Protein AF-A0A953FZ64-F1 (afdb_monomer)

Foldseek 3Di:
DDDDDDDDDDDPPPDPDPPDPPPPPLLQAPDDLQQQKKKKWAWLQNLAIAIDGDHQVQADPLQKHWWAWPPPLPSDQQRDWGTKIWGDDSWKIKIKTFAQADLQAAAQQCQAPLRHIHIFKMKIASDPAAPVVCLVVLNIKIADERPSDPQPDAGAIFGSFNFAWRNCSRPNPPRGFQLNNCVSSVVVVGQGTHTPADSVGPRGDGPHDRGHTNDGHGQDHKYKDDPVVCVVSVDDPVPGDHPDMIMIMDTPCSQANSNSHGVDPQQPQQELVRRRVDDWHQDPQRDTNDPNPVQPWDADPPRDTFTQANQRRTNDPLQPQQEPVRDRVDPWHQAPQRDTNDPNCPQFAKDKDFLVVLLCLLLVLLVLLLVLLLVLLVLQLVLDPDPVSVVVSVVVNVVSVVLSVLSNVLSVVDDRIFIATPDPVFKDKDFSQVSLVSSLVSLVVSLVSSVVSLVVSCVRPNDDPVSVVSNVSSVVSSVSNNVSSVPDDRIGIDGD

Radius of gyration: 32.92 Å; Cα contacts (8 Å, |Δi|>4): 953; chains: 1; bounding box: 116×54×101 Å

Secondary structure (DSSP, 8-state):
-----------------------------SS-SSTT-EEEEEBTT-S-EEEEE--GGG--TTSEEEEE--TT--S-TTS-EEEEEEEE-SSEEEEEEEESS-TTT-EE-TTSTTSEE-B--EEEE-SSS-HHHHHHTT--EEEE--TTSTT-SPSEEEEEEEEE--HHHHH-TT-SSHHHHHHHHHHTT-----BTS-TT--SS-TT----EEEEEEEEE---EEPHHHHHHTT--TTSS--SEEEEEEEEGGGTB-TTS-BT--S-TTB-TTS-BT----B-TTS-BT--S-TT--EE-SSS-EEPBPTTS-BT--S-TTB-TTS-BT----B-TTS-BT--S-TTT-EEEEE-HHHHHHHHHHHHHHHHHHHHHHHHHHHH---HHHHHHHHHHHHHHHHHHHHHHHHHHTS-SEEEEES-TTTEEEEE-HHHHHHHHHHHHHHHHHHHHHHHHHHHHH-S-HHHHHHHHHHHHHHHHHHHHHHTS-SEEEEE-

Nearest PDB structures (foldseek):
  6n63-assembly1_A-2  TM=4.943E-01  e=1.128E+00  Bacillus thermotolerans
  5fej-assembly4_D  TM=3.394E-01  e=2.788E-01  Synechocystis sp. PCC 6803
  3hiu-assembly1_B  TM=3.895E-01  e=4.286E-01  Xanthomonas campestris pv. campestris
  1t98-assembly1_A  TM=2.950E-01  e=7.338E-01  Escherichia coli
  3euh-assembly1_A  TM=2.687E-01  e=5.083E+00  Escherichia coli K-12

Solvent-accessible surface area (backbone atoms only — not comparable to full-atom values): 27069 Å² total; per-residue (Å²): 144,84,79,87,84,85,80,90,75,90,74,84,78,78,76,79,71,84,69,74,78,73,72,74,74,77,72,66,43,62,61,81,68,54,55,65,17,39,35,37,39,30,29,38,52,42,51,34,46,41,28,42,60,38,48,81,85,58,38,48,98,60,46,43,25,76,35,52,23,49,87,74,19,58,63,39,83,60,55,33,59,40,26,44,30,44,30,72,60,88,58,36,42,32,42,40,38,29,14,44,45,51,85,87,72,40,43,82,32,85,68,12,90,85,39,43,45,38,55,28,28,36,37,40,33,75,60,93,61,33,52,61,58,28,37,74,67,40,60,21,29,36,35,38,66,53,91,84,34,87,39,82,62,75,58,15,36,28,37,52,22,40,62,33,62,52,14,41,62,44,75,33,92,80,42,42,14,50,51,33,32,43,52,53,9,50,75,65,74,27,54,76,46,31,29,68,53,58,88,82,58,69,45,65,44,58,85,50,33,69,33,26,46,63,46,53,50,81,58,45,79,50,59,71,40,51,64,67,55,42,40,73,64,53,48,67,85,76,77,50,87,36,84,31,67,45,30,38,61,46,61,40,72,64,53,22,23,61,44,44,35,77,74,45,87,44,63,92,36,35,21,66,76,68,39,67,71,43,85,42,48,57,28,92,61,66,38,51,64,44,89,51,68,86,58,68,66,34,75,52,97,75,91,42,89,30,52,54,25,91,59,73,34,71,61,47,88,50,60,94,34,38,21,61,78,71,34,69,74,42,86,40,50,59,28,89,56,71,35,54,63,45,90,52,54,89,66,34,62,64,46,78,47,74,44,50,70,36,37,54,44,31,39,54,22,40,51,50,39,31,52,52,32,40,50,49,33,53,51,42,40,73,73,48,88,50,66,68,61,37,51,53,35,49,55,51,38,55,49,36,53,50,48,30,51,54,38,42,51,43,45,69,71,48,72,46,67,34,38,46,49,75,37,66,90,52,31,45,81,46,75,38,48,70,46,44,52,55,35,48,54,42,50,49,50,44,40,54,52,30,54,57,47,48,57,50,40,32,76,74,70,45,91,44,72,68,58,56,51,51,52,53,50,41,53,52,36,43,55,47,28,51,51,29,49,65,69,52,64,58,53,34,43,50,70,114

pLDDT: mean 84.59, std 15.81, range [28.67, 98.62]

Mean predicted aligned error: 18.05 Å

Sequence (496 aa):
MLTVGKKIALGLALTLASGSAIEASAQNLCGPVYDGALINISYECWNDAVALKVDSSKKDANGWQYTADLLGDNAGDEFEIHGIAAKETADQFCIGLNSSMPSDTGFVEATAPNGSVTWGDFFLNFGTKNFAAAHSAGELFGVRFDAKNDSGVPLGVYKHVVAKNVVIANLGPGSGDRQGYENHVYAKHGIPGYGDLPTNMTYYDYNIGLNEIQSGDFLGPIAVLSPADLAALGFNLNKYSGAFNIGFCMQKNLIIDECGVLGGDGSSCRDCGGVTCGQSQPDQCGVCGGDGSSCEICYGDDEGRRIVDQCGVCGGDGTSCLDCALTPFGTKVTDRCGVCGGDGKSCLECENVNISSHQFGMDGSALRQSKILNTVLRQIKRASTSTAARRRAQAQIDQSNKLYLENWHLTWTIPSVQSQCANQQFCVNVSNVSSVESYKQKADQLYSAALKNLAKLRKLRGNSAAGKKLEKLAAAEHSKALQEAGAVPSQYSSCN

Structure (mmCIF, N/CA/C/O backbone):
data_AF-A0A953FZ64-F1
#
_entry.id   AF-A0A953FZ64-F1
#
loop_
_atom_site.group_PDB
_atom_site.id
_atom_site.type_symbol
_atom_site.label_atom_id
_atom_site.label_alt_id
_atom_site.label_comp_id
_atom_site.label_asym_id
_atom_site.label_entity_id
_atom_site.label_seq_id
_atom_site.pdbx_PDB_ins_code
_atom_site.Cartn_x
_atom_site.Cartn_y
_atom_site.Cartn_z
_atom_site.occupancy
_atom_site.B_iso_or_equiv
_atom_site.auth_seq_id
_atom_site.auth_comp_id
_atom_site.auth_asym_id
_atom_site.auth_atom_id
_atom_site.pdbx_PDB_model_num
ATOM 1 N N . MET A 1 1 ? 74.232 18.848 26.028 1.00 40.56 1 MET A N 1
ATOM 2 C CA . MET A 1 1 ? 74.212 17.447 25.557 1.00 40.56 1 MET A CA 1
ATOM 3 C C . MET A 1 1 ? 73.208 16.671 26.405 1.00 40.56 1 MET A C 1
ATOM 5 O O . MET A 1 1 ? 73.553 16.121 27.437 1.00 40.56 1 MET A O 1
ATOM 9 N N . LEU A 1 2 ? 71.944 16.744 25.996 1.00 31.61 2 LEU A N 1
ATOM 10 C CA . LEU A 1 2 ? 70.764 15.988 26.445 1.00 31.61 2 LEU A CA 1
ATOM 11 C C . LEU A 1 2 ? 70.265 15.294 25.148 1.00 31.61 2 LEU A C 1
ATOM 13 O O . LEU A 1 2 ? 70.475 15.865 24.083 1.00 31.61 2 LEU A O 1
ATOM 17 N N . THR A 1 3 ? 69.638 14.123 25.055 1.00 33.16 3 THR A N 1
ATOM 18 C CA . THR A 1 3 ? 69.040 13.182 26.005 1.00 33.16 3 THR A CA 1
ATOM 19 C C . THR A 1 3 ? 68.566 11.945 25.216 1.00 33.16 3 THR A C 1
ATOM 21 O O . THR A 1 3 ? 68.221 12.073 24.048 1.00 33.16 3 THR A O 1
ATOM 24 N N . VAL A 1 4 ? 68.426 10.824 25.935 1.00 33.75 4 VAL A N 1
ATOM 25 C CA . VAL A 1 4 ? 67.286 9.873 25.921 1.00 33.75 4 VAL A CA 1
ATOM 26 C C . VAL A 1 4 ? 67.116 8.896 24.745 1.00 33.75 4 VAL A C 1
ATOM 28 O O . VAL A 1 4 ? 67.261 9.199 23.567 1.00 33.75 4 VAL A O 1
ATOM 31 N N . GLY A 1 5 ? 66.816 7.659 25.157 1.00 35.94 5 GLY A N 1
ATOM 32 C CA . GLY A 1 5 ? 66.845 6.426 24.386 1.00 35.94 5 GLY A CA 1
ATOM 33 C C . GLY A 1 5 ? 65.678 6.213 23.425 1.00 35.94 5 GLY A C 1
ATOM 34 O O . GLY A 1 5 ? 64.568 6.711 23.605 1.00 35.94 5 GLY A O 1
ATOM 35 N N . LYS A 1 6 ? 65.948 5.388 22.412 1.00 31.44 6 LYS A N 1
ATOM 36 C CA . LYS A 1 6 ? 64.981 4.923 21.418 1.00 31.44 6 LYS A CA 1
ATOM 37 C C . LYS A 1 6 ? 64.434 3.556 21.837 1.00 31.44 6 LYS A C 1
ATOM 39 O O . LYS A 1 6 ? 65.145 2.556 21.786 1.00 31.44 6 LYS A O 1
ATOM 44 N N . LYS A 1 7 ? 63.164 3.530 22.251 1.00 32.91 7 LYS A N 1
ATOM 45 C CA . LYS A 1 7 ? 62.342 2.315 22.301 1.00 32.91 7 LYS A CA 1
ATOM 46 C C . LYS A 1 7 ? 62.005 1.887 20.872 1.00 32.91 7 LYS A C 1
ATOM 48 O O . LYS A 1 7 ? 61.617 2.708 20.047 1.00 32.91 7 LYS A O 1
ATOM 53 N N . ILE A 1 8 ? 62.163 0.595 20.618 1.00 33.41 8 ILE A N 1
ATOM 54 C CA . ILE A 1 8 ? 61.777 -0.101 19.393 1.00 33.41 8 ILE A CA 1
ATOM 55 C C . ILE A 1 8 ? 60.249 -0.222 19.403 1.00 33.41 8 ILE A C 1
ATOM 57 O O . ILE A 1 8 ? 59.692 -0.897 20.266 1.00 33.41 8 ILE A O 1
ATOM 61 N N . ALA A 1 9 ? 59.581 0.460 18.473 1.00 31.97 9 ALA A N 1
ATOM 62 C CA . ALA A 1 9 ? 58.175 0.247 18.159 1.00 31.97 9 ALA A CA 1
ATOM 63 C C . ALA A 1 9 ? 58.098 -0.505 16.827 1.00 31.97 9 ALA A C 1
ATOM 65 O O . ALA A 1 9 ? 58.632 -0.059 15.812 1.00 31.97 9 ALA A O 1
ATOM 66 N N . LEU A 1 10 ? 57.469 -1.676 16.879 1.00 31.69 10 LEU A N 1
ATOM 67 C CA . LEU A 1 10 ? 57.181 -2.553 15.756 1.00 31.69 10 LEU A CA 1
ATOM 68 C C . LEU A 1 10 ? 56.096 -1.880 14.896 1.00 31.69 10 LEU A C 1
ATOM 70 O O . LEU A 1 10 ? 54.910 -1.957 15.202 1.00 31.69 10 LEU A O 1
ATOM 74 N N . GLY A 1 11 ? 56.514 -1.142 13.868 1.00 28.95 11 GLY A N 1
ATOM 75 C CA . GLY A 1 11 ? 55.617 -0.590 12.859 1.00 28.95 11 GLY A CA 1
ATOM 76 C C . GLY A 1 11 ? 55.241 -1.680 11.864 1.00 28.95 11 GLY A C 1
ATOM 77 O O . GLY A 1 11 ? 56.069 -2.083 11.049 1.00 28.95 11 GLY A O 1
ATOM 78 N N . LEU A 1 12 ? 54.001 -2.162 11.938 1.00 30.08 12 LEU A N 1
ATOM 79 C CA . LEU A 1 12 ? 53.392 -2.983 10.900 1.00 30.08 12 LEU A CA 1
ATOM 80 C C . LEU A 1 12 ? 53.139 -2.076 9.684 1.00 30.08 12 LEU A C 1
ATOM 82 O O . LEU A 1 12 ? 52.096 -1.439 9.569 1.00 30.08 12 LEU A O 1
ATOM 86 N N . ALA A 1 13 ? 54.140 -1.954 8.815 1.00 30.02 13 ALA A N 1
ATOM 87 C CA . ALA A 1 13 ? 53.989 -1.333 7.509 1.00 30.02 13 ALA A CA 1
ATOM 88 C C . ALA A 1 13 ? 53.190 -2.294 6.622 1.00 30.02 13 ALA A C 1
ATOM 90 O O . ALA A 1 13 ? 53.751 -3.204 6.014 1.00 30.02 13 ALA A O 1
ATOM 91 N N . LEU A 1 14 ? 51.867 -2.119 6.591 1.00 28.67 14 LEU A N 1
ATOM 92 C CA . LEU A 1 14 ? 51.035 -2.732 5.568 1.00 28.67 14 LEU A CA 1
ATOM 93 C C . LEU A 1 14 ? 51.295 -1.967 4.267 1.00 28.67 14 LEU A C 1
ATOM 95 O O . LEU A 1 14 ? 50.864 -0.831 4.081 1.00 28.67 14 LEU A O 1
ATOM 99 N N . THR A 1 15 ? 52.097 -2.585 3.411 1.00 28.80 15 THR A N 1
ATOM 100 C CA . THR A 1 15 ? 52.350 -2.185 2.034 1.00 28.80 15 THR A CA 1
ATOM 101 C C . THR A 1 15 ? 51.021 -1.996 1.309 1.00 28.80 15 THR A C 1
ATOM 103 O O . THR A 1 15 ? 50.287 -2.957 1.085 1.00 28.80 15 THR A O 1
ATOM 106 N N . LEU A 1 16 ? 50.722 -0.748 0.934 1.00 28.94 16 LEU A N 1
ATOM 107 C CA . LEU A 1 16 ? 49.721 -0.423 -0.075 1.00 28.94 16 LEU A CA 1
ATOM 108 C C . LEU A 1 16 ? 50.162 -1.102 -1.373 1.00 28.94 16 LEU A C 1
ATOM 110 O O . LEU A 1 16 ? 51.031 -0.606 -2.089 1.00 28.94 16 LEU A O 1
ATOM 114 N N . ALA A 1 17 ? 49.593 -2.275 -1.643 1.00 30.94 17 ALA A N 1
ATOM 115 C CA . ALA A 1 17 ? 49.539 -2.789 -2.993 1.00 30.94 17 ALA A CA 1
ATOM 116 C C . ALA A 1 17 ? 48.821 -1.718 -3.814 1.00 30.94 17 ALA A C 1
ATOM 118 O O . ALA A 1 17 ? 47.723 -1.288 -3.454 1.00 30.94 17 ALA A O 1
ATOM 119 N N . SER A 1 18 ? 49.473 -1.253 -4.876 1.00 36.75 18 SER A N 1
ATOM 120 C CA . SER A 1 18 ? 48.847 -0.485 -5.940 1.00 36.75 18 SER A CA 1
ATOM 121 C C . SER A 1 18 ? 47.733 -1.346 -6.527 1.00 36.75 18 SER A C 1
ATOM 123 O O . SER A 1 18 ? 47.955 -2.123 -7.454 1.00 36.75 18 SER A O 1
ATOM 125 N N . GLY A 1 19 ? 46.556 -1.259 -5.912 1.00 29.83 19 GLY A N 1
ATOM 126 C CA . GLY A 1 19 ? 45.315 -1.716 -6.490 1.00 29.83 19 GLY A CA 1
ATOM 127 C C . GLY A 1 19 ? 45.134 -0.920 -7.761 1.00 29.83 19 GLY A C 1
ATOM 128 O O . GLY A 1 19 ? 44.991 0.302 -7.720 1.00 29.83 19 GLY A O 1
ATOM 129 N N . SER A 1 20 ? 45.223 -1.617 -8.887 1.00 30.23 20 SER A N 1
ATOM 130 C CA . SER A 1 20 ? 44.656 -1.177 -10.146 1.00 30.23 20 SER A CA 1
ATOM 131 C C . SER A 1 20 ? 43.313 -0.534 -9.829 1.00 30.23 20 SER A C 1
ATOM 133 O O . SER A 1 20 ? 42.457 -1.177 -9.218 1.00 30.23 20 SER A O 1
ATOM 135 N N . ALA A 1 21 ? 43.171 0.745 -10.170 1.00 30.61 21 ALA A N 1
ATOM 136 C CA . ALA A 1 21 ? 41.873 1.376 -10.228 1.00 30.61 21 ALA A CA 1
ATOM 137 C C . ALA A 1 21 ? 41.047 0.527 -11.197 1.00 30.61 21 ALA A C 1
ATOM 139 O O . ALA A 1 21 ? 41.196 0.621 -12.411 1.00 30.61 21 ALA A O 1
ATOM 140 N N . ILE A 1 22 ? 40.240 -0.376 -10.647 1.00 31.05 22 ILE A N 1
ATOM 141 C CA . ILE A 1 22 ? 39.019 -0.776 -11.312 1.00 31.05 22 ILE A CA 1
ATOM 142 C C . ILE A 1 22 ? 38.224 0.516 -11.267 1.00 31.05 22 ILE A C 1
ATOM 144 O O . ILE A 1 22 ? 37.719 0.904 -10.213 1.00 31.05 22 ILE A O 1
ATOM 148 N N . GLU A 1 23 ? 38.267 1.255 -12.373 1.00 33.91 23 GLU A N 1
ATOM 149 C CA . GLU A 1 23 ? 37.292 2.289 -12.656 1.00 33.91 23 GLU A CA 1
ATOM 150 C C . GLU A 1 23 ? 35.934 1.638 -12.406 1.00 33.91 23 GLU A C 1
ATOM 152 O O . GLU A 1 23 ? 35.492 0.770 -13.158 1.00 33.91 23 GLU A O 1
ATOM 157 N N . ALA A 1 24 ? 35.315 1.981 -11.277 1.00 33.34 24 ALA A N 1
ATOM 158 C CA . ALA A 1 24 ? 33.890 1.809 -11.126 1.00 33.34 24 ALA A CA 1
ATOM 159 C C . ALA A 1 24 ? 33.308 2.631 -12.270 1.00 33.34 24 ALA A C 1
ATOM 161 O O . ALA A 1 24 ? 33.364 3.861 -12.236 1.00 33.34 24 ALA A O 1
ATOM 162 N N . SER A 1 25 ? 32.885 1.955 -13.340 1.00 37.91 25 SER A N 1
ATOM 163 C CA . SER A 1 25 ? 32.175 2.602 -14.427 1.00 37.91 25 SER A CA 1
ATOM 164 C C . SER A 1 25 ? 30.973 3.266 -13.777 1.00 37.91 25 SER A C 1
ATOM 166 O O . SER A 1 25 ? 30.059 2.574 -13.328 1.00 37.91 25 SER A O 1
ATOM 168 N N . ALA A 1 26 ? 31.026 4.588 -13.644 1.00 43.53 26 ALA A N 1
ATOM 169 C CA . ALA A 1 26 ? 29.900 5.385 -13.214 1.00 43.53 26 ALA A CA 1
ATOM 170 C C . ALA A 1 26 ? 28.772 5.078 -14.199 1.00 43.53 26 ALA A C 1
ATOM 172 O O . ALA A 1 26 ? 28.804 5.529 -15.346 1.00 43.53 26 ALA A O 1
ATOM 173 N N . GLN A 1 27 ? 27.825 4.234 -13.791 1.00 50.78 27 GLN A N 1
ATOM 174 C CA . GLN A 1 27 ? 26.584 4.063 -14.523 1.00 50.78 27 GLN A CA 1
ATOM 175 C C . GLN A 1 27 ? 25.825 5.369 -14.327 1.00 50.78 27 GLN A C 1
ATOM 177 O O . GLN A 1 27 ? 25.096 5.556 -13.357 1.00 50.78 27 GLN A O 1
ATOM 182 N N . ASN A 1 28 ? 26.100 6.330 -15.207 1.00 52.59 28 ASN A N 1
ATOM 183 C CA . ASN A 1 28 ? 25.374 7.582 -15.250 1.00 52.59 28 ASN A CA 1
ATOM 184 C C . ASN A 1 28 ? 23.926 7.240 -15.588 1.00 52.59 28 ASN A C 1
ATOM 186 O O . ASN A 1 28 ? 23.602 6.965 -16.740 1.00 52.59 28 ASN A O 1
ATOM 190 N N . LEU A 1 29 ? 23.079 7.248 -14.562 1.00 61.53 29 LEU A N 1
ATOM 191 C CA . LEU A 1 29 ? 21.632 7.238 -14.707 1.00 61.53 29 LEU A CA 1
ATOM 192 C C . LEU A 1 29 ? 21.230 8.294 -15.740 1.00 61.53 29 LEU A C 1
ATOM 194 O O . LEU A 1 29 ? 21.701 9.436 -15.694 1.00 61.53 29 LEU A O 1
ATOM 198 N N . CYS A 1 30 ? 20.354 7.916 -16.662 1.00 62.53 30 CYS A N 1
ATOM 199 C CA . CYS A 1 30 ? 19.782 8.819 -17.651 1.00 62.53 30 CYS A CA 1
ATOM 200 C C . CYS A 1 30 ? 18.855 9.866 -16.966 1.00 62.53 30 CYS A C 1
ATOM 202 O O . CYS A 1 30 ? 17.636 9.736 -16.978 1.00 62.53 30 CYS A O 1
ATOM 204 N N . GLY A 1 31 ? 19.430 10.925 -16.375 1.00 54.28 31 GLY A N 1
ATOM 205 C CA . GLY A 1 31 ? 18.728 12.106 -15.830 1.00 54.28 31 GLY A CA 1
ATOM 206 C C . GLY A 1 31 ? 18.417 12.076 -14.318 1.00 54.28 31 GLY A C 1
ATOM 207 O O . GLY A 1 31 ? 18.638 11.059 -13.663 1.00 54.28 31 GLY A O 1
ATOM 208 N N . PRO A 1 32 ? 17.949 13.195 -13.717 1.00 54.47 32 PRO A N 1
ATOM 209 C CA . PRO A 1 32 ? 17.500 13.219 -12.325 1.00 54.47 32 PRO A CA 1
ATOM 210 C C . PRO A 1 32 ? 16.126 12.547 -12.220 1.00 54.47 32 PRO A C 1
ATOM 212 O O . PRO A 1 32 ? 15.130 13.046 -12.735 1.00 54.47 32 PRO A O 1
ATOM 215 N N . VAL A 1 33 ? 16.083 11.391 -11.564 1.00 66.38 33 VAL A N 1
ATOM 216 C CA . VAL A 1 33 ? 14.913 10.491 -11.567 1.00 66.38 33 VAL A CA 1
ATOM 217 C C . VAL A 1 33 ? 13.989 10.749 -10.379 1.00 66.38 33 VAL A C 1
ATOM 219 O O . VAL A 1 33 ? 12.820 10.377 -10.382 1.00 66.38 33 VAL A O 1
ATOM 222 N N . TYR A 1 34 ? 14.506 11.437 -9.363 1.00 83.62 34 TYR A N 1
ATOM 223 C CA . TYR A 1 34 ? 13.731 11.828 -8.194 1.00 83.62 34 TYR A CA 1
ATOM 224 C C . TYR A 1 34 ? 13.212 13.257 -8.274 1.00 83.62 34 TYR A C 1
ATOM 226 O O . TYR A 1 34 ? 12.483 13.666 -7.382 1.00 83.62 34 TYR A O 1
ATOM 234 N N . ASP A 1 35 ? 13.519 14.001 -9.337 1.00 87.50 35 ASP A N 1
ATOM 235 C CA . ASP A 1 35 ? 12.955 15.333 -9.543 1.00 87.50 35 ASP A CA 1
ATOM 236 C C . ASP A 1 35 ? 11.424 15.261 -9.635 1.00 87.50 35 ASP A C 1
ATOM 238 O O . ASP A 1 35 ? 10.853 14.458 -10.372 1.00 87.50 35 ASP A O 1
ATOM 242 N N . GLY A 1 36 ? 10.740 16.076 -8.840 1.00 88.25 36 GLY A N 1
ATOM 243 C CA . GLY A 1 36 ? 9.289 16.056 -8.705 1.00 88.25 36 GLY A CA 1
ATOM 244 C C . GLY A 1 36 ? 8.735 14.999 -7.749 1.00 88.25 36 GLY A C 1
ATOM 245 O O . GLY A 1 36 ? 7.554 15.107 -7.407 1.00 88.25 36 GLY A O 1
ATOM 246 N N . ALA A 1 37 ? 9.551 14.049 -7.274 1.00 91.50 37 ALA A N 1
ATOM 247 C CA . ALA A 1 37 ? 9.141 13.083 -6.263 1.00 91.50 37 ALA A CA 1
ATOM 248 C C . ALA A 1 37 ? 8.747 13.802 -4.975 1.00 91.50 37 ALA A C 1
ATOM 250 O O . ALA A 1 37 ? 9.416 14.739 -4.529 1.00 91.50 37 ALA A O 1
ATOM 251 N N . LEU A 1 38 ? 7.669 13.341 -4.358 1.00 94.94 38 LEU A N 1
ATOM 252 C CA . LEU A 1 38 ? 7.272 13.805 -3.046 1.00 94.94 38 LEU A CA 1
ATOM 253 C C . LEU A 1 38 ? 7.739 12.789 -2.012 1.00 94.94 38 LEU A C 1
ATOM 255 O O . LEU A 1 38 ? 7.337 11.625 -2.037 1.00 94.94 38 LEU A O 1
ATOM 259 N N . ILE A 1 39 ? 8.601 13.247 -1.116 1.00 95.81 39 ILE A N 1
ATOM 260 C CA . ILE A 1 39 ? 9.088 12.460 0.007 1.00 95.81 39 ILE A CA 1
ATOM 261 C C . ILE A 1 39 ? 8.498 12.998 1.295 1.00 95.81 39 ILE A C 1
ATOM 263 O O . ILE A 1 39 ? 8.320 14.209 1.440 1.00 95.81 39 ILE A O 1
ATOM 267 N N . ASN A 1 40 ? 8.176 12.111 2.224 1.00 95.31 40 ASN A N 1
ATOM 268 C CA . ASN A 1 40 ? 7.502 12.527 3.436 1.00 95.31 40 ASN A CA 1
ATOM 269 C C . ASN A 1 40 ? 7.709 11.567 4.602 1.00 95.31 40 ASN A C 1
ATOM 271 O O . ASN A 1 40 ? 8.016 10.387 4.433 1.00 95.31 40 ASN A O 1
ATOM 275 N N . ILE A 1 41 ? 7.513 12.106 5.799 1.00 94.12 41 ILE A N 1
ATOM 276 C CA . ILE A 1 41 ? 7.592 11.370 7.054 1.00 94.12 41 ILE A CA 1
ATOM 277 C C . ILE A 1 41 ? 6.688 12.026 8.091 1.00 94.12 41 ILE A C 1
ATOM 279 O O . ILE A 1 41 ? 6.443 13.229 8.045 1.00 94.12 41 ILE A O 1
ATOM 283 N N . SER A 1 42 ? 6.205 11.226 9.029 1.00 91.50 42 SER A N 1
ATOM 284 C CA . SER A 1 42 ? 5.537 11.683 10.244 1.00 91.50 42 SER A CA 1
ATOM 285 C C . SER A 1 42 ? 6.029 10.861 11.430 1.00 91.50 42 SER A C 1
ATOM 287 O O . SER A 1 42 ? 6.690 9.836 11.255 1.00 91.50 42 SER A O 1
ATOM 289 N N . TYR A 1 43 ? 5.667 11.255 12.645 1.00 89.69 43 TYR A N 1
ATOM 290 C CA . TYR A 1 43 ? 5.815 10.373 13.806 1.00 89.69 43 TYR A CA 1
ATOM 291 C C . TYR A 1 43 ? 4.763 9.253 13.825 1.00 89.69 43 TYR A C 1
ATOM 293 O O . TYR A 1 43 ? 3.739 9.321 13.132 1.00 89.69 43 TYR A O 1
ATOM 301 N N . GLU A 1 44 ? 4.978 8.236 14.664 1.00 88.38 44 GLU A N 1
ATOM 302 C CA . GLU A 1 44 ? 3.998 7.168 14.923 1.00 88.38 44 GLU A CA 1
ATOM 303 C C . GLU A 1 44 ? 2.670 7.711 15.468 1.00 88.38 44 GLU A C 1
ATOM 305 O O . GLU A 1 44 ? 1.598 7.175 15.192 1.00 88.38 44 GLU A O 1
ATOM 310 N N . CYS A 1 45 ? 2.740 8.807 16.223 1.00 82.12 45 CYS A N 1
ATOM 311 C CA . CYS A 1 45 ? 1.589 9.506 16.778 1.00 82.12 45 CYS A CA 1
ATOM 312 C C . CYS A 1 45 ? 0.903 10.470 15.804 1.00 82.12 45 CYS A C 1
ATOM 314 O O . CYS A 1 45 ? -0.116 11.048 16.169 1.00 82.12 45 CYS A O 1
ATOM 316 N N . TRP A 1 46 ? 1.470 10.695 14.613 1.00 82.75 46 TRP A N 1
ATOM 317 C CA . TRP A 1 46 ? 1.027 11.743 13.683 1.00 82.75 46 TRP A CA 1
ATOM 318 C C . TRP A 1 46 ? 0.934 13.141 14.304 1.00 82.75 46 TRP A C 1
ATOM 320 O O . TRP A 1 46 ? 0.181 13.982 13.827 1.00 82.75 46 TRP A O 1
ATOM 330 N N . ASN A 1 47 ? 1.670 13.401 15.385 1.00 80.12 47 ASN A N 1
ATOM 331 C CA . ASN A 1 47 ? 1.648 14.719 16.010 1.00 80.12 47 ASN A CA 1
ATOM 332 C C . ASN A 1 47 ? 2.316 15.780 15.134 1.00 80.12 47 ASN A C 1
ATOM 334 O O . ASN A 1 47 ? 2.044 16.955 15.319 1.00 80.12 47 ASN A O 1
ATOM 338 N N . ASP A 1 48 ? 3.182 15.356 14.218 1.00 84.88 48 ASP A N 1
ATOM 339 C CA . ASP A 1 48 ? 3.846 16.232 13.269 1.00 84.88 48 ASP A CA 1
ATOM 340 C C . ASP A 1 48 ? 4.277 15.443 12.024 1.00 84.88 48 ASP A C 1
ATOM 342 O O . ASP A 1 48 ? 4.454 14.212 12.082 1.00 84.88 48 ASP A O 1
ATOM 346 N N . ALA A 1 49 ? 4.388 16.135 10.892 1.00 88.81 49 ALA A N 1
ATOM 347 C CA . ALA A 1 49 ? 4.703 15.551 9.600 1.00 88.81 49 ALA A CA 1
ATOM 348 C C . ALA A 1 49 ? 5.292 16.579 8.632 1.00 88.81 49 ALA A C 1
ATOM 350 O O . ALA A 1 49 ? 4.668 17.586 8.325 1.00 88.81 49 ALA A O 1
ATOM 351 N N . VAL A 1 50 ? 6.402 16.219 7.988 1.00 92.25 50 VAL A N 1
ATOM 352 C CA . VAL A 1 50 ? 7.047 17.066 6.983 1.00 92.25 50 VAL A CA 1
ATOM 353 C C . VAL A 1 50 ? 7.108 16.357 5.634 1.00 92.25 50 VAL A C 1
ATOM 355 O O . VAL A 1 50 ? 7.341 15.146 5.543 1.00 92.25 50 VAL A O 1
ATOM 358 N N . ALA A 1 51 ? 6.939 17.125 4.561 1.00 94.81 51 ALA A N 1
ATOM 359 C CA . ALA A 1 51 ? 7.142 16.654 3.202 1.00 94.81 51 ALA A CA 1
ATOM 360 C C . ALA A 1 51 ? 8.037 17.612 2.411 1.00 94.81 51 ALA A C 1
ATOM 362 O O . ALA A 1 51 ? 7.978 18.832 2.565 1.00 94.81 51 ALA A O 1
ATOM 363 N N . LEU A 1 52 ? 8.855 17.046 1.530 1.00 95.94 52 LEU A N 1
ATOM 364 C CA . LEU A 1 52 ? 9.716 17.778 0.608 1.00 95.94 52 LEU A CA 1
ATOM 365 C C . LEU A 1 52 ? 9.406 17.316 -0.807 1.00 95.94 52 LEU A C 1
ATOM 367 O O . LEU A 1 52 ? 9.358 16.115 -1.086 1.00 95.94 52 LEU A O 1
ATOM 371 N N . LYS A 1 53 ? 9.206 18.275 -1.712 1.00 94.81 53 LYS A N 1
ATOM 372 C CA . LYS A 1 53 ? 9.111 17.978 -3.137 1.00 94.81 53 LYS A CA 1
ATOM 373 C C . LYS A 1 53 ? 10.499 18.123 -3.729 1.00 94.81 53 LYS A C 1
ATOM 375 O O . LYS A 1 53 ? 11.027 19.232 -3.807 1.00 94.81 53 LYS A O 1
ATOM 380 N N . VAL A 1 54 ? 11.089 17.005 -4.125 1.00 93.75 54 VAL A N 1
ATOM 381 C CA . VAL A 1 54 ? 12.453 16.969 -4.642 1.00 93.75 54 VAL A CA 1
ATOM 382 C C . VAL A 1 54 ? 12.522 17.831 -5.900 1.00 93.75 54 VAL A C 1
ATOM 384 O O . VAL A 1 54 ? 11.711 17.696 -6.813 1.00 93.75 54 VAL A O 1
ATOM 387 N N . ASP A 1 55 ? 13.459 18.766 -5.900 1.00 92.25 55 ASP A N 1
ATOM 388 C CA . ASP A 1 55 ? 13.692 19.743 -6.950 1.00 92.25 55 ASP A CA 1
ATOM 389 C C . ASP A 1 55 ? 15.195 19.997 -7.020 1.00 92.25 55 ASP A C 1
ATOM 391 O O . ASP A 1 55 ? 15.810 20.666 -6.181 1.00 92.25 55 ASP A O 1
ATOM 395 N N . SER A 1 56 ? 15.802 19.429 -8.048 1.00 87.06 56 SER A N 1
ATOM 396 C CA . SER A 1 56 ? 17.236 19.424 -8.244 1.00 87.06 56 SER A CA 1
ATOM 397 C C . SER A 1 56 ? 17.831 20.820 -8.439 1.00 87.06 56 SER A C 1
ATOM 399 O O . SER A 1 56 ? 19.033 20.997 -8.222 1.00 87.06 56 SER A O 1
ATOM 401 N N . SER A 1 57 ? 17.000 21.815 -8.766 1.00 89.81 57 SER A N 1
ATOM 402 C CA . SER A 1 57 ? 17.397 23.219 -8.875 1.00 89.81 57 SER A CA 1
ATOM 403 C C . SER A 1 57 ? 17.496 23.939 -7.522 1.00 89.81 57 SER A C 1
ATOM 405 O O . SER A 1 57 ? 18.116 24.999 -7.440 1.00 89.81 57 SER A O 1
ATOM 407 N N . LYS A 1 58 ? 16.941 23.367 -6.443 1.00 92.94 58 LYS A N 1
ATOM 408 C CA . LYS A 1 58 ? 16.895 23.965 -5.093 1.00 92.94 58 LYS A CA 1
ATOM 409 C C . LYS A 1 58 ? 17.999 23.474 -4.151 1.00 92.94 58 LYS A C 1
ATOM 411 O O . LYS A 1 58 ? 17.878 23.593 -2.930 1.00 92.94 58 LYS A O 1
ATOM 416 N N . LYS A 1 59 ? 19.074 22.909 -4.701 1.00 93.94 59 LYS A N 1
ATOM 417 C CA . LYS A 1 59 ? 20.215 22.405 -3.929 1.00 93.94 59 LYS A CA 1
ATOM 418 C C . LYS A 1 59 ? 21.147 23.543 -3.507 1.00 93.94 59 LYS A C 1
ATOM 420 O O . LYS A 1 59 ? 21.362 24.500 -4.248 1.00 93.94 59 LYS A O 1
ATOM 425 N N . ASP A 1 60 ? 21.736 23.418 -2.324 1.00 94.69 60 ASP A N 1
ATOM 426 C CA . ASP A 1 60 ? 22.831 24.272 -1.875 1.00 94.69 60 ASP A CA 1
ATOM 427 C C . ASP A 1 60 ? 24.166 23.907 -2.558 1.00 94.69 60 ASP A C 1
ATOM 429 O O . ASP A 1 60 ? 24.251 22.992 -3.380 1.00 94.69 60 ASP A O 1
ATOM 433 N N . ALA A 1 61 ? 25.243 24.610 -2.194 1.00 94.62 61 ALA A N 1
ATOM 434 C CA . ALA A 1 61 ? 26.585 24.355 -2.729 1.00 94.62 61 ALA A CA 1
ATOM 435 C C . ALA A 1 61 ? 27.124 22.945 -2.410 1.00 94.62 61 ALA A C 1
ATOM 437 O O . ALA A 1 61 ? 28.024 22.462 -3.094 1.00 94.62 61 ALA A O 1
ATOM 438 N N . ASN A 1 62 ? 26.569 22.284 -1.393 1.00 94.75 62 ASN A N 1
ATOM 439 C CA . ASN A 1 62 ? 26.903 20.919 -1.017 1.00 94.75 62 ASN A CA 1
ATOM 440 C C . ASN A 1 62 ? 25.938 19.899 -1.642 1.00 94.75 62 ASN A C 1
ATOM 442 O O . ASN A 1 62 ? 26.067 18.710 -1.361 1.00 94.75 62 ASN A O 1
ATOM 446 N N . GLY A 1 63 ? 24.991 20.307 -2.491 1.00 93.88 63 GLY A N 1
ATOM 447 C CA . GLY A 1 63 ? 24.049 19.413 -3.166 1.00 93.88 63 GLY A CA 1
ATOM 448 C C . GLY A 1 63 ? 22.824 19.011 -2.334 1.00 93.88 63 GLY A C 1
ATOM 449 O O . GLY A 1 63 ? 22.129 18.076 -2.730 1.00 93.88 63 GLY A O 1
ATOM 450 N N . TRP A 1 64 ? 22.561 19.674 -1.205 1.00 96.69 64 TRP A N 1
ATOM 451 C CA . TRP A 1 64 ? 21.404 19.416 -0.343 1.00 96.69 64 TRP A CA 1
ATOM 452 C C . TRP A 1 64 ? 20.261 20.390 -0.633 1.00 96.69 64 TRP A C 1
ATOM 454 O O . TRP A 1 64 ? 20.454 21.604 -0.610 1.00 96.69 64 TRP A O 1
ATOM 464 N N . GLN A 1 65 ? 19.058 19.870 -0.852 1.00 97.00 65 GLN A N 1
ATOM 465 C CA . GLN A 1 65 ? 17.820 20.648 -0.819 1.00 97.00 65 GLN A CA 1
ATOM 466 C C . GLN A 1 65 ? 17.235 20.584 0.589 1.00 97.00 65 GLN A C 1
ATOM 468 O O . GLN A 1 65 ? 17.142 19.496 1.146 1.00 97.00 65 GLN A O 1
ATOM 473 N N . TYR A 1 66 ? 16.808 21.722 1.132 1.00 95.94 66 TYR A N 1
ATOM 474 C CA . TYR A 1 66 ? 16.243 21.835 2.476 1.00 95.94 66 TYR A CA 1
ATOM 475 C C . TYR A 1 66 ? 14.823 22.386 2.428 1.00 95.94 66 TYR A C 1
ATOM 477 O O . TYR A 1 66 ? 14.576 23.380 1.743 1.00 95.94 66 TYR A O 1
ATOM 485 N N . THR A 1 67 ? 13.954 21.814 3.251 1.00 94.62 67 THR A N 1
ATOM 486 C CA . THR A 1 67 ? 12.606 22.306 3.532 1.00 94.62 67 THR A CA 1
ATOM 487 C C . THR A 1 67 ? 12.429 22.343 5.040 1.00 94.62 67 THR A C 1
ATOM 489 O O . THR A 1 67 ? 12.714 21.366 5.734 1.00 94.62 67 THR A O 1
ATOM 492 N N . ALA A 1 68 ? 12.070 23.507 5.572 1.00 89.44 68 ALA A N 1
ATOM 493 C CA . ALA A 1 68 ? 11.695 23.619 6.976 1.00 89.44 68 ALA A CA 1
ATOM 494 C C . ALA A 1 68 ? 10.272 23.099 7.132 1.00 89.44 68 ALA A C 1
ATOM 496 O O . ALA A 1 68 ? 9.456 23.330 6.237 1.00 89.44 68 ALA A O 1
ATOM 497 N N . ASP A 1 69 ? 9.974 22.468 8.261 1.00 80.88 69 ASP A N 1
ATOM 498 C CA . ASP A 1 69 ? 8.583 22.473 8.687 1.00 80.88 69 ASP A CA 1
ATOM 499 C C . ASP A 1 69 ? 8.193 23.899 9.092 1.00 80.88 69 ASP A C 1
ATOM 501 O O . ASP A 1 69 ? 9.067 24.739 9.350 1.00 80.88 69 ASP A O 1
ATOM 505 N N . LEU A 1 70 ? 6.905 24.234 9.067 1.00 75.06 70 LEU A N 1
ATOM 506 C CA . LEU A 1 70 ? 6.473 25.584 9.432 1.00 75.06 70 LEU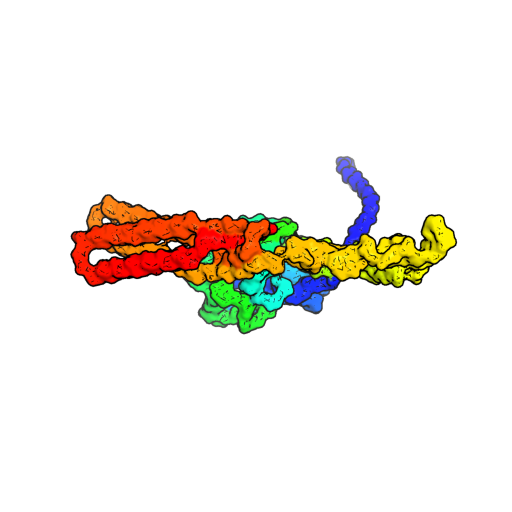 A CA 1
ATOM 507 C C . LEU A 1 70 ? 6.816 25.845 10.905 1.00 75.06 7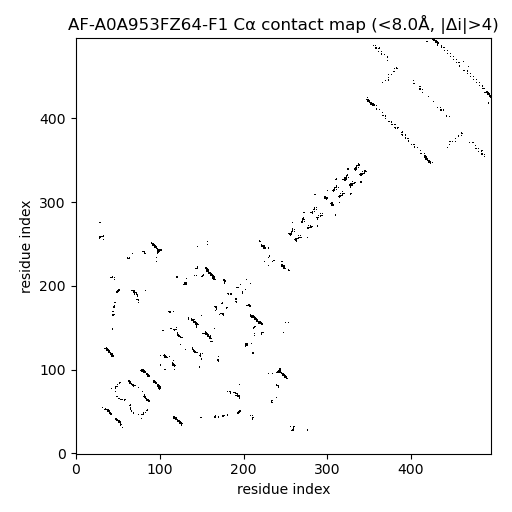0 LEU A C 1
ATOM 509 O O . LEU A 1 70 ? 6.084 25.446 11.800 1.00 75.06 70 LEU A O 1
ATOM 513 N N . LEU A 1 71 ? 7.927 26.557 11.135 1.00 57.12 71 LEU A N 1
ATOM 514 C CA . LEU A 1 71 ? 8.423 26.904 12.468 1.00 57.12 71 LEU A CA 1
ATOM 515 C C . LEU A 1 71 ? 7.297 27.490 13.335 1.00 57.12 71 LEU A C 1
ATOM 517 O O . LEU A 1 71 ? 6.827 28.602 13.070 1.00 57.12 71 LEU A O 1
ATOM 521 N N . GLY A 1 72 ? 6.927 26.780 14.404 1.00 56.44 72 GLY A N 1
ATOM 522 C CA . GLY A 1 72 ? 5.977 27.270 15.404 1.00 56.44 72 GLY A CA 1
ATOM 523 C C . GLY A 1 72 ? 4.506 27.010 15.077 1.00 56.44 72 GLY A C 1
ATOM 524 O O . GLY A 1 72 ? 3.648 27.828 15.424 1.00 56.44 72 GLY A O 1
ATOM 525 N N . ASP A 1 73 ? 4.193 25.874 14.455 1.00 61.66 73 ASP A N 1
ATOM 526 C CA . ASP A 1 73 ? 2.818 25.371 14.356 1.00 61.66 73 ASP A CA 1
ATOM 527 C C . ASP A 1 73 ? 2.214 24.995 15.736 1.00 61.66 73 ASP A C 1
ATOM 529 O O . ASP A 1 73 ? 1.013 24.773 15.860 1.00 61.66 73 ASP A O 1
ATOM 533 N N . ASN A 1 74 ? 3.021 25.007 16.804 1.00 65.12 74 ASN A N 1
ATOM 534 C CA . ASN A 1 74 ? 2.657 24.642 18.174 1.00 65.12 74 ASN A CA 1
ATOM 535 C C . ASN A 1 74 ? 2.210 23.172 18.331 1.00 65.12 74 ASN A C 1
ATOM 537 O O . ASN A 1 74 ? 1.500 22.854 19.298 1.00 65.12 74 ASN A O 1
ATOM 541 N N . ALA A 1 75 ? 2.645 22.266 17.449 1.00 60.75 75 ALA A N 1
ATOM 542 C CA . ALA A 1 75 ? 2.402 20.825 17.542 1.00 60.75 75 ALA A CA 1
ATOM 543 C C . ALA A 1 75 ? 2.889 20.232 18.875 1.00 60.75 75 ALA A C 1
ATOM 545 O O . ALA A 1 75 ? 2.237 19.359 19.451 1.00 60.75 75 ALA A O 1
ATOM 546 N N . GLY A 1 76 ? 3.955 20.791 19.451 1.00 65.06 76 GLY A N 1
ATOM 547 C CA . GLY A 1 76 ? 4.440 20.503 20.800 1.00 65.06 76 GLY A CA 1
ATOM 548 C C . GLY A 1 76 ? 5.951 20.307 20.820 1.00 65.06 76 GLY A C 1
ATOM 549 O O . GLY A 1 76 ? 6.479 19.547 20.022 1.00 65.06 76 GLY A O 1
ATOM 550 N N . ASP A 1 77 ? 6.627 20.949 21.776 1.00 68.06 77 ASP A N 1
ATOM 551 C CA . ASP A 1 77 ? 8.087 21.129 21.781 1.00 68.06 77 ASP A CA 1
ATOM 552 C C . ASP A 1 77 ? 8.901 19.828 21.624 1.00 68.06 77 ASP A C 1
ATOM 554 O O . ASP A 1 77 ? 9.996 19.847 21.062 1.00 68.06 77 ASP A O 1
ATOM 558 N N . GLU A 1 78 ? 8.375 18.706 22.124 1.00 75.50 78 GLU A N 1
ATOM 559 C CA . GLU A 1 78 ? 9.009 17.380 22.138 1.00 75.50 78 GLU A CA 1
ATOM 560 C C . GLU A 1 78 ? 8.802 16.579 20.837 1.00 75.50 78 GLU A C 1
ATOM 562 O O . GLU A 1 78 ? 9.666 15.786 20.462 1.00 75.50 78 GLU A O 1
ATOM 567 N N . PHE A 1 79 ? 7.700 16.819 20.121 1.00 80.44 79 PHE A N 1
ATOM 568 C CA . PHE A 1 79 ? 7.296 16.108 18.902 1.00 80.44 79 PHE A CA 1
ATOM 569 C C . PHE A 1 79 ? 7.300 17.052 17.697 1.00 80.44 79 PHE A C 1
ATOM 571 O O . PHE A 1 79 ? 6.376 17.027 16.894 1.00 80.44 79 PHE A O 1
ATOM 578 N N . GLU A 1 80 ? 8.345 17.871 17.597 1.00 85.81 80 GLU A N 1
ATOM 579 C CA . GLU A 1 80 ? 8.540 18.842 16.519 1.00 85.81 80 GLU A CA 1
ATOM 580 C C . GLU A 1 80 ? 9.603 18.329 15.539 1.00 85.81 80 GLU A C 1
ATOM 582 O O . GLU A 1 80 ? 10.750 18.047 15.920 1.00 85.81 80 GLU A O 1
ATOM 587 N N . ILE A 1 81 ? 9.235 18.201 14.270 1.00 90.00 81 ILE A N 1
ATOM 588 C CA . ILE A 1 81 ? 10.140 18.063 13.137 1.00 90.00 81 ILE A CA 1
ATOM 589 C C . ILE A 1 81 ? 10.479 19.479 12.680 1.00 90.00 81 ILE A C 1
ATOM 591 O O . ILE A 1 81 ? 9.634 20.225 12.223 1.00 90.00 81 ILE A O 1
ATOM 595 N N . HIS A 1 82 ? 11.746 19.877 12.755 1.00 90.88 82 HIS A N 1
ATOM 596 C CA . HIS A 1 82 ? 12.135 21.233 12.341 1.00 90.88 82 HIS A CA 1
ATOM 597 C C . HIS A 1 82 ? 12.394 21.313 10.835 1.00 90.88 82 HIS A C 1
ATOM 599 O O . HIS A 1 82 ? 12.387 22.392 10.236 1.00 90.88 82 HIS A O 1
ATOM 605 N N . GLY A 1 83 ? 12.664 20.171 10.204 1.00 93.00 83 GLY A N 1
ATOM 606 C CA . GLY A 1 83 ? 12.790 20.102 8.762 1.00 93.00 83 GLY A CA 1
ATOM 607 C C . GLY A 1 83 ? 13.393 18.811 8.240 1.00 93.00 83 GLY A C 1
ATOM 608 O O . GLY A 1 83 ? 13.888 17.949 8.972 1.00 93.00 83 GLY A O 1
ATOM 609 N N . ILE A 1 84 ? 13.377 18.737 6.918 1.00 96.25 84 ILE A N 1
ATOM 610 C CA . ILE A 1 84 ? 13.893 17.641 6.113 1.00 96.25 84 ILE A CA 1
ATOM 611 C C . ILE A 1 84 ? 14.811 18.195 5.023 1.00 96.25 84 ILE A C 1
ATOM 613 O O . ILE A 1 84 ? 14.621 19.300 4.509 1.00 96.25 84 ILE A O 1
ATOM 617 N N . ALA A 1 85 ? 15.806 17.404 4.646 1.00 97.12 85 ALA A N 1
ATOM 618 C CA . ALA A 1 85 ? 16.659 17.655 3.508 1.00 97.12 85 ALA A CA 1
ATOM 619 C C . ALA A 1 85 ? 16.854 16.393 2.673 1.00 97.12 85 ALA A C 1
ATOM 621 O O . ALA A 1 85 ? 16.902 15.281 3.202 1.00 97.12 85 ALA A O 1
ATOM 622 N N . ALA A 1 86 ? 17.039 16.586 1.373 1.00 97.06 86 ALA A N 1
ATOM 623 C CA . ALA A 1 86 ? 17.364 15.525 0.435 1.00 97.06 86 ALA A CA 1
ATOM 624 C C . ALA A 1 86 ? 18.637 15.864 -0.341 1.00 97.06 86 ALA A C 1
ATOM 626 O O . ALA A 1 86 ? 18.850 17.008 -0.753 1.00 97.06 86 ALA A O 1
ATOM 627 N N . LYS A 1 87 ? 19.471 14.853 -0.572 1.00 94.25 87 LYS A N 1
ATOM 628 C CA . LYS A 1 87 ? 20.637 14.934 -1.449 1.00 94.25 87 LYS A CA 1
ATOM 629 C C . LYS A 1 87 ? 20.684 13.731 -2.364 1.00 94.25 87 LYS A C 1
ATOM 631 O O . LYS A 1 87 ? 20.680 12.589 -1.922 1.00 94.25 87 LYS A O 1
ATOM 636 N N . GLU A 1 88 ? 20.795 14.009 -3.650 1.00 90.00 88 GLU A N 1
ATOM 637 C CA . GLU A 1 88 ? 20.956 12.996 -4.683 1.00 90.00 88 GLU A CA 1
ATOM 638 C C . GLU A 1 88 ? 22.376 13.066 -5.247 1.00 90.00 88 GLU A C 1
ATOM 640 O O . GLU A 1 88 ? 22.822 14.135 -5.679 1.00 90.00 88 GLU A O 1
ATOM 645 N N . THR A 1 89 ? 23.073 11.931 -5.235 1.00 86.12 89 THR A N 1
ATOM 646 C CA . THR A 1 89 ? 24.355 11.717 -5.914 1.00 86.12 89 THR A CA 1
ATOM 647 C C . THR A 1 89 ? 24.158 10.802 -7.132 1.00 86.12 89 THR A C 1
ATOM 649 O O . THR A 1 89 ? 23.025 10.467 -7.497 1.00 86.12 89 THR A O 1
ATOM 652 N N . ALA A 1 90 ? 25.257 10.412 -7.787 1.00 78.44 90 ALA A N 1
ATOM 653 C CA . ALA A 1 90 ? 25.212 9.442 -8.879 1.00 78.44 90 ALA A CA 1
ATOM 654 C C . ALA A 1 90 ? 24.572 8.118 -8.426 1.00 78.44 90 ALA A C 1
ATOM 656 O O . ALA A 1 90 ? 23.663 7.634 -9.090 1.00 78.44 90 ALA A O 1
ATOM 657 N N . ASP A 1 91 ? 24.949 7.624 -7.241 1.00 82.75 91 ASP A N 1
ATOM 658 C CA . ASP A 1 91 ? 24.589 6.272 -6.795 1.00 82.75 91 ASP A CA 1
ATOM 659 C C . ASP A 1 91 ? 23.614 6.253 -5.612 1.00 82.75 91 ASP A C 1
ATOM 661 O O . ASP A 1 91 ? 22.960 5.242 -5.364 1.00 82.75 91 ASP A O 1
ATOM 665 N N . GLN A 1 92 ? 23.494 7.354 -4.863 1.00 89.44 92 GLN A N 1
ATOM 666 C CA . GLN A 1 92 ? 22.757 7.383 -3.599 1.00 89.44 92 GLN A CA 1
ATOM 667 C C . GLN A 1 92 ? 21.731 8.509 -3.525 1.00 89.44 92 GLN A C 1
ATOM 669 O O . GLN A 1 92 ? 21.895 9.589 -4.096 1.00 89.44 92 GLN A O 1
ATOM 674 N N . PHE A 1 93 ? 20.684 8.257 -2.746 1.00 92.81 93 PHE A N 1
ATOM 675 C CA . PHE A 1 93 ? 19.725 9.259 -2.314 1.00 92.81 93 PHE A CA 1
ATOM 676 C C . PHE A 1 93 ? 19.690 9.299 -0.792 1.00 92.81 93 PHE A C 1
ATOM 678 O O . PHE A 1 93 ? 19.389 8.309 -0.127 1.00 92.81 93 PHE A O 1
ATOM 685 N N . CYS A 1 94 ? 20.081 10.440 -0.246 1.00 95.44 94 CYS A N 1
ATOM 686 C CA . CYS A 1 94 ? 20.309 10.644 1.170 1.00 95.44 94 CYS A CA 1
ATOM 687 C C . CYS A 1 94 ? 19.269 11.591 1.746 1.00 95.44 94 CYS A C 1
ATOM 689 O O . CYS A 1 94 ? 18.971 12.629 1.153 1.00 95.44 94 CYS A O 1
ATOM 691 N N . ILE A 1 95 ? 18.774 11.244 2.926 1.00 97.19 95 ILE A N 1
ATOM 692 C CA . ILE A 1 95 ? 17.817 12.027 3.695 1.00 97.19 95 ILE A CA 1
ATOM 693 C C . ILE A 1 95 ? 18.502 12.529 4.959 1.00 97.19 95 ILE A C 1
ATOM 695 O O . ILE A 1 95 ? 19.235 11.783 5.610 1.00 97.19 95 ILE A O 1
ATOM 699 N N . GLY A 1 96 ? 18.263 13.795 5.288 1.00 96.19 96 GLY A N 1
ATOM 700 C CA . GLY A 1 96 ? 18.607 14.402 6.567 1.00 96.19 96 GLY A CA 1
ATOM 701 C C . GLY A 1 96 ? 17.347 14.953 7.225 1.00 96.19 96 GLY A C 1
ATOM 702 O O . GLY A 1 96 ? 16.546 15.609 6.570 1.00 96.19 96 GLY A O 1
ATOM 703 N N . LEU A 1 97 ? 17.165 14.689 8.508 1.00 94.44 97 LEU A N 1
ATOM 704 C CA . LEU A 1 97 ? 16.046 15.142 9.327 1.00 94.44 97 LEU A CA 1
ATOM 705 C C . LEU A 1 97 ? 16.607 15.877 10.538 1.00 94.44 97 LEU A C 1
ATOM 707 O O . LEU A 1 97 ? 17.629 15.465 11.094 1.00 94.44 97 LEU A O 1
ATOM 711 N N . ASN A 1 98 ? 15.925 16.935 10.961 1.00 93.19 98 ASN A N 1
ATOM 712 C CA . ASN A 1 98 ? 16.204 17.607 12.222 1.00 93.19 98 ASN A CA 1
ATOM 713 C C . ASN A 1 98 ? 14.930 17.690 13.063 1.00 93.19 98 ASN A C 1
ATOM 715 O O . ASN A 1 98 ? 13.854 17.976 12.542 1.00 93.19 98 ASN A O 1
ATOM 719 N N . SER A 1 99 ? 15.051 17.398 14.353 1.00 90.62 99 SER A N 1
ATOM 720 C CA . SER A 1 99 ? 13.900 17.203 15.230 1.00 90.62 99 SER A CA 1
ATOM 721 C C . SER A 1 99 ? 14.246 17.453 16.699 1.00 90.62 99 SER A C 1
ATOM 723 O O . SER A 1 99 ? 15.411 17.390 17.102 1.00 90.62 99 SER A O 1
ATOM 725 N N . SER A 1 100 ? 13.224 17.731 17.508 1.00 88.06 100 SER A N 1
ATOM 726 C CA . SER A 1 100 ? 13.309 17.722 18.972 1.00 88.06 100 SER A CA 1
ATOM 727 C C . SER A 1 100 ? 13.288 16.311 19.583 1.00 88.06 100 SER A C 1
ATOM 729 O O . SER A 1 100 ? 13.660 16.153 20.746 1.00 88.06 100 SER A O 1
ATOM 731 N N . MET A 1 101 ? 12.903 15.286 18.819 1.00 85.44 101 MET A N 1
ATOM 732 C CA . MET A 1 101 ? 12.782 13.904 19.276 1.00 85.44 101 MET A CA 1
ATOM 733 C C . MET A 1 101 ? 14.065 13.090 19.007 1.00 85.44 101 MET A C 1
ATOM 735 O O . MET A 1 101 ? 14.547 13.045 17.869 1.00 85.44 101 MET A O 1
ATOM 739 N N . PRO A 1 102 ? 14.615 12.393 20.020 1.00 77.50 102 PRO A N 1
ATOM 740 C CA . PRO A 1 102 ? 15.774 11.520 19.846 1.00 77.50 102 PRO A CA 1
ATOM 741 C C . PRO A 1 102 ? 15.438 10.296 18.984 1.00 77.50 102 PRO A C 1
ATOM 743 O O . PRO A 1 102 ? 14.413 9.642 19.184 1.00 77.50 102 PRO A O 1
ATOM 746 N N . SER A 1 103 ? 16.329 9.943 18.054 1.00 68.31 103 SER A N 1
ATOM 747 C CA . SER A 1 103 ? 16.168 8.775 17.171 1.00 68.31 103 SER A CA 1
ATOM 748 C C . SER A 1 103 ? 16.362 7.430 17.852 1.00 68.31 103 SER A C 1
ATOM 750 O O . SER A 1 103 ? 15.884 6.419 17.353 1.00 68.31 103 SER A O 1
ATOM 752 N N . ASP A 1 104 ? 17.105 7.383 18.952 1.00 67.56 104 ASP A N 1
ATOM 753 C CA . ASP A 1 104 ? 17.511 6.142 19.595 1.00 67.56 104 ASP A CA 1
ATOM 754 C C . ASP A 1 104 ? 16.608 5.757 20.762 1.00 67.56 104 ASP A C 1
ATOM 756 O O . ASP A 1 104 ? 16.603 4.587 21.134 1.00 67.56 104 ASP A O 1
ATOM 760 N N . THR A 1 105 ? 15.844 6.682 21.349 1.00 68.44 105 THR A N 1
ATOM 761 C CA . THR A 1 105 ? 14.951 6.394 22.485 1.00 68.44 105 THR A CA 1
ATOM 762 C C . THR A 1 105 ? 13.478 6.656 22.220 1.00 68.44 105 THR A C 1
ATOM 764 O O . THR A 1 105 ? 12.666 5.970 22.840 1.00 68.44 105 THR A O 1
ATOM 767 N N . GLY A 1 106 ? 13.139 7.606 21.341 1.00 78.38 106 GLY A N 1
ATOM 768 C CA . GLY A 1 106 ? 11.785 8.156 21.251 1.00 78.38 106 GLY A CA 1
ATOM 769 C C . GLY A 1 106 ? 11.262 8.661 22.601 1.00 78.38 106 GLY A C 1
ATOM 770 O O . GLY A 1 106 ? 12.051 8.933 23.515 1.00 78.38 106 GLY A O 1
ATOM 771 N N . PHE A 1 107 ? 9.938 8.751 22.737 1.00 77.88 107 PHE A N 1
ATOM 772 C CA . PHE A 1 107 ? 9.258 9.089 23.991 1.00 77.88 107 PHE A CA 1
ATOM 773 C C . PHE A 1 107 ? 8.544 7.879 24.584 1.00 77.88 107 PHE A C 1
ATOM 775 O O . PHE A 1 107 ? 7.921 7.101 23.871 1.00 77.88 107 PHE A O 1
ATOM 782 N N . VAL A 1 108 ? 8.621 7.711 25.905 1.00 76.19 108 VAL A N 1
ATOM 783 C CA . VAL A 1 108 ? 7.920 6.625 26.603 1.00 76.19 108 VAL A CA 1
ATOM 784 C C . VAL A 1 108 ? 6.436 6.958 26.673 1.00 76.19 108 VAL A C 1
ATOM 786 O O . VAL A 1 108 ? 6.047 7.913 27.339 1.00 76.19 108 VAL A O 1
ATOM 789 N N . GLU A 1 109 ? 5.613 6.119 26.055 1.00 74.50 109 GLU A N 1
ATOM 790 C CA . GLU A 1 109 ? 4.160 6.210 26.104 1.00 74.50 109 GLU A CA 1
ATOM 791 C C . GLU A 1 109 ? 3.634 4.860 26.579 1.00 74.50 109 GLU A C 1
ATOM 793 O O . GLU A 1 109 ? 3.590 3.880 25.839 1.00 74.50 109 GLU A O 1
ATOM 798 N N . ALA A 1 110 ? 3.272 4.785 27.859 1.00 68.44 110 ALA A N 1
ATOM 799 C CA . ALA A 1 110 ? 2.902 3.523 28.499 1.00 68.44 110 ALA A CA 1
ATOM 800 C C . ALA A 1 110 ? 1.641 2.886 27.891 1.00 68.44 110 ALA A C 1
ATOM 802 O O . ALA A 1 110 ? 1.364 1.712 28.146 1.00 68.44 110 ALA A O 1
ATOM 803 N N . THR A 1 111 ? 0.858 3.665 27.141 1.00 66.94 111 THR A N 1
ATOM 804 C CA . THR A 1 111 ? -0.333 3.185 26.439 1.00 66.94 111 THR A CA 1
ATOM 805 C C . THR A 1 111 ? -0.052 2.674 25.025 1.00 66.94 111 THR A C 1
ATOM 807 O O . THR A 1 111 ? -0.907 1.967 24.486 1.00 66.94 111 THR A O 1
ATOM 810 N N . ALA A 1 112 ? 1.140 2.928 24.472 1.00 73.25 112 ALA A N 1
ATOM 811 C CA . ALA A 1 112 ? 1.551 2.413 23.172 1.00 73.25 112 ALA A CA 1
ATOM 812 C C . ALA A 1 112 ? 1.890 0.904 23.232 1.00 73.25 112 ALA A C 1
ATOM 814 O O . ALA A 1 112 ? 2.388 0.423 24.256 1.00 73.25 112 ALA A O 1
ATOM 815 N N . PRO A 1 113 ? 1.650 0.124 22.158 1.00 69.31 113 PRO A N 1
ATOM 816 C CA . PRO A 1 113 ? 1.853 -1.328 22.124 1.00 69.31 113 PRO A CA 1
ATOM 817 C C . PRO A 1 113 ? 3.284 -1.778 22.446 1.00 69.31 113 PRO A C 1
ATOM 819 O O . PRO A 1 113 ? 3.471 -2.817 23.084 1.00 69.31 113 PRO A O 1
ATOM 822 N N . ASN A 1 114 ? 4.283 -1.002 22.028 1.00 74.06 114 ASN A N 1
ATOM 823 C CA . ASN A 1 114 ? 5.712 -1.207 22.289 1.00 74.06 114 ASN A CA 1
ATOM 824 C C . ASN A 1 114 ? 6.221 -0.404 23.516 1.00 74.06 114 ASN A C 1
ATOM 826 O O . ASN A 1 114 ? 7.390 -0.524 23.887 1.00 74.06 114 ASN A O 1
ATOM 830 N N . GLY A 1 115 ? 5.351 0.375 24.173 1.00 74.88 115 GLY A N 1
ATOM 831 C CA . GLY A 1 115 ? 5.675 1.235 25.314 1.00 74.88 115 GLY A CA 1
ATOM 832 C C . GLY A 1 115 ? 6.370 2.558 24.961 1.00 74.88 115 GLY A C 1
ATOM 833 O O . GLY A 1 115 ? 6.863 3.235 25.869 1.00 74.88 115 GLY A O 1
ATOM 834 N N . SER A 1 116 ? 6.436 2.930 23.680 1.00 81.38 116 SER A N 1
ATOM 835 C CA . SER A 1 116 ? 7.039 4.180 23.209 1.00 81.38 116 SER A CA 1
ATOM 836 C C . SER A 1 116 ? 6.358 4.732 21.957 1.00 81.38 116 SER A C 1
ATOM 838 O O . SER A 1 116 ? 5.687 4.014 21.238 1.00 81.38 116 SER A O 1
ATOM 840 N N . VAL A 1 117 ? 6.550 6.017 21.685 1.00 84.38 117 VAL A N 1
ATOM 841 C CA . VAL A 1 117 ? 6.221 6.647 20.405 1.00 84.38 117 VAL A CA 1
ATOM 842 C C . VAL A 1 117 ? 7.510 7.199 19.808 1.00 84.38 117 VAL A C 1
ATOM 844 O O . VAL A 1 117 ? 8.253 7.920 20.484 1.00 84.38 117 VAL A O 1
ATOM 847 N N . THR A 1 118 ? 7.792 6.838 18.561 1.00 89.12 118 THR A N 1
ATOM 848 C CA . THR A 1 118 ? 9.011 7.189 17.829 1.00 89.12 118 THR A CA 1
ATOM 849 C C . THR A 1 118 ? 8.690 7.668 16.399 1.00 89.12 118 THR A C 1
ATOM 851 O O . THR A 1 118 ? 7.632 8.258 16.142 1.00 89.12 118 THR A O 1
ATOM 854 N N . TRP A 1 119 ? 9.637 7.527 15.467 1.00 91.25 119 TRP A N 1
ATOM 855 C CA . TRP A 1 119 ? 9.478 7.909 14.068 1.00 91.25 119 TRP A CA 1
ATOM 856 C C . TRP A 1 119 ? 8.574 6.936 13.321 1.00 91.25 119 TRP A C 1
ATOM 858 O O . TRP A 1 119 ? 8.774 5.730 13.396 1.00 91.25 119 TRP A O 1
ATOM 868 N N . GLY A 1 120 ? 7.652 7.452 12.510 1.00 93.06 120 GLY A N 1
ATOM 869 C CA . GLY A 1 120 ? 7.028 6.641 11.471 1.00 93.06 120 GLY A CA 1
ATOM 870 C C . GLY A 1 120 ? 8.042 6.257 10.391 1.00 93.06 120 GLY A C 1
ATOM 871 O O . GLY A 1 120 ? 9.216 6.644 10.422 1.00 93.06 120 GLY A O 1
ATOM 872 N N . ASP A 1 121 ? 7.583 5.496 9.407 1.00 96.06 121 ASP A N 1
ATOM 873 C CA . ASP A 1 121 ? 8.409 5.179 8.253 1.00 96.06 121 ASP A CA 1
ATOM 874 C C . ASP A 1 121 ? 8.454 6.338 7.260 1.00 96.06 121 ASP A C 1
ATOM 876 O O . ASP A 1 121 ? 7.561 7.182 7.166 1.00 96.06 121 ASP A O 1
ATOM 880 N N . PHE A 1 122 ? 9.543 6.373 6.503 1.00 96.62 122 PHE A N 1
ATOM 881 C CA . PHE A 1 122 ? 9.756 7.370 5.472 1.00 96.62 122 PHE A CA 1
ATOM 882 C C . PHE A 1 122 ? 9.184 6.870 4.148 1.00 96.62 122 PHE A C 1
ATOM 884 O O . PHE A 1 122 ? 9.496 5.752 3.745 1.00 96.62 122 PHE A O 1
ATOM 891 N N . PHE A 1 123 ? 8.403 7.679 3.437 1.00 97.19 123 PHE A N 1
ATOM 892 C CA . PHE A 1 123 ? 7.793 7.275 2.170 1.00 97.19 123 PHE A CA 1
ATOM 893 C C . PHE A 1 123 ? 8.267 8.135 1.003 1.00 97.19 123 PHE A C 1
ATOM 895 O O . PHE A 1 123 ? 8.576 9.320 1.146 1.00 97.19 123 PHE A O 1
ATOM 902 N N . LEU A 1 124 ? 8.309 7.511 -0.174 1.00 95.19 124 LEU A N 1
ATOM 903 C CA . LEU A 1 124 ? 8.601 8.165 -1.441 1.00 95.19 124 LEU A CA 1
ATOM 904 C C . LEU A 1 124 ? 7.462 7.889 -2.418 1.00 95.19 124 LEU A C 1
ATOM 906 O O . LEU A 1 124 ? 7.058 6.741 -2.626 1.00 95.19 124 LEU A O 1
ATOM 910 N N . ASN A 1 125 ? 6.973 8.958 -3.036 1.00 94.19 125 ASN A N 1
ATOM 911 C CA . ASN A 1 125 ? 5.949 8.916 -4.061 1.00 94.19 125 ASN A CA 1
ATOM 912 C C . ASN A 1 125 ? 6.447 9.648 -5.308 1.00 94.19 125 ASN A C 1
ATOM 914 O O . ASN A 1 125 ? 6.601 10.869 -5.322 1.00 94.19 125 ASN A O 1
ATOM 918 N N . PHE A 1 126 ? 6.700 8.877 -6.361 1.00 89.94 126 PHE A N 1
ATOM 919 C CA . PHE A 1 126 ? 7.175 9.383 -7.650 1.00 89.94 126 PHE A CA 1
ATOM 920 C C . PHE A 1 126 ? 6.036 9.810 -8.582 1.00 89.94 126 PHE A C 1
ATOM 922 O O . PHE A 1 126 ? 6.275 10.418 -9.623 1.00 89.94 126 PHE A O 1
ATOM 929 N N . GLY A 1 127 ? 4.794 9.471 -8.233 1.00 85.19 127 GLY A N 1
ATOM 930 C CA . GLY A 1 127 ? 3.616 9.818 -9.008 1.00 85.19 127 GLY A CA 1
ATOM 931 C C . GLY A 1 127 ? 3.075 11.209 -8.681 1.00 85.19 127 GLY A C 1
ATOM 932 O O . GLY A 1 127 ? 3.542 11.926 -7.801 1.00 85.19 127 GLY A O 1
ATOM 933 N N . THR A 1 128 ? 2.007 11.579 -9.381 1.00 86.50 128 THR A N 1
ATOM 934 C CA . THR A 1 128 ? 1.236 12.807 -9.115 1.00 86.50 128 THR A CA 1
ATOM 935 C C . THR A 1 128 ? 0.046 12.571 -8.182 1.00 86.50 128 THR A C 1
ATOM 937 O O . THR A 1 128 ? -0.697 13.501 -7.865 1.00 86.50 128 THR A O 1
ATOM 940 N N . LYS A 1 129 ? -0.167 11.318 -7.765 1.00 91.25 129 LYS A N 1
ATOM 941 C CA . LYS A 1 129 ? -1.272 10.910 -6.898 1.00 91.25 129 LYS A CA 1
ATOM 942 C C . LYS A 1 129 ? -1.021 11.356 -5.463 1.00 91.25 129 LYS A C 1
ATOM 944 O O . LYS A 1 129 ? 0.117 11.413 -5.002 1.00 91.25 129 LYS A O 1
ATOM 949 N N . ASN A 1 130 ? -2.107 11.610 -4.739 1.00 92.12 130 ASN A N 1
ATOM 950 C CA . ASN A 1 130 ? -2.037 11.793 -3.295 1.00 92.12 130 ASN A CA 1
ATOM 951 C C . ASN A 1 130 ? -1.629 10.485 -2.586 1.00 92.12 130 ASN A C 1
ATOM 953 O O . ASN A 1 130 ? -1.625 9.417 -3.203 1.00 92.12 130 ASN A O 1
ATOM 957 N N . PHE A 1 131 ? -1.283 10.564 -1.301 1.00 92.94 131 PHE A N 1
ATOM 958 C CA . PHE A 1 131 ? -0.711 9.440 -0.558 1.00 92.94 131 PHE A CA 1
ATOM 959 C C . PHE A 1 131 ? -1.627 8.209 -0.577 1.00 92.94 131 PHE A C 1
ATOM 961 O O . PHE A 1 131 ? -1.191 7.109 -0.907 1.00 92.94 131 PHE A O 1
ATOM 968 N N . ALA A 1 132 ? -2.920 8.392 -0.289 1.00 91.31 132 ALA A N 1
ATOM 969 C CA . ALA A 1 132 ? -3.891 7.300 -0.237 1.00 91.31 132 ALA A CA 1
ATOM 970 C C . ALA A 1 132 ? -4.126 6.641 -1.610 1.00 91.31 132 ALA A C 1
ATOM 972 O O . ALA A 1 132 ? -4.265 5.418 -1.700 1.00 91.31 132 ALA A O 1
ATOM 973 N N . ALA A 1 133 ? -4.144 7.426 -2.691 1.00 91.94 133 ALA A N 1
ATOM 974 C CA . ALA A 1 133 ? -4.300 6.903 -4.044 1.00 91.94 133 ALA A CA 1
ATOM 975 C C . ALA A 1 133 ? -3.034 6.185 -4.537 1.00 91.94 133 ALA A C 1
ATOM 977 O O . ALA A 1 133 ? -3.152 5.138 -5.171 1.00 91.94 133 ALA A O 1
ATOM 978 N N . ALA A 1 134 ? -1.842 6.702 -4.223 1.00 93.12 134 ALA A N 1
ATOM 979 C CA . ALA A 1 134 ? -0.577 6.024 -4.511 1.00 93.12 134 ALA A CA 1
ATOM 980 C C . ALA A 1 134 ? -0.462 4.706 -3.726 1.00 93.12 134 ALA A C 1
ATOM 982 O O . ALA A 1 134 ? -0.126 3.671 -4.298 1.00 93.12 134 ALA A O 1
ATOM 983 N N . HIS A 1 135 ? -0.839 4.720 -2.443 1.00 94.00 135 HIS A N 1
ATOM 984 C CA . HIS A 1 135 ? -0.931 3.526 -1.602 1.00 94.00 135 HIS A CA 1
ATOM 985 C C . HIS A 1 135 ? -1.872 2.475 -2.206 1.00 94.00 135 HIS A C 1
ATOM 987 O O . HIS A 1 135 ? -1.481 1.326 -2.390 1.00 94.00 135 HIS A O 1
ATOM 993 N N . SER A 1 136 ? -3.091 2.879 -2.579 1.00 92.88 136 SER A N 1
ATOM 994 C CA . SER A 1 136 ? -4.097 1.976 -3.160 1.00 92.88 136 SER A CA 1
ATOM 995 C C . SER A 1 136 ? -3.673 1.401 -4.515 1.00 92.88 136 SER A C 1
ATOM 997 O O . SER A 1 136 ? -4.123 0.324 -4.895 1.00 92.88 136 SER A O 1
ATOM 999 N N . ALA A 1 137 ? -2.817 2.118 -5.247 1.00 92.12 137 ALA A N 1
ATOM 1000 C CA . ALA A 1 137 ? -2.249 1.672 -6.514 1.00 92.12 137 ALA A CA 1
ATOM 1001 C C . ALA A 1 137 ? -0.987 0.804 -6.349 1.00 92.12 137 ALA A C 1
ATOM 1003 O O . ALA A 1 137 ? -0.482 0.296 -7.346 1.00 92.12 137 ALA A O 1
ATOM 1004 N N . GLY A 1 138 ? -0.470 0.633 -5.125 1.00 91.69 138 GLY A N 1
ATOM 1005 C CA . GLY A 1 138 ? 0.790 -0.073 -4.876 1.00 91.69 138 GLY A CA 1
ATOM 1006 C C . GLY A 1 138 ? 2.025 0.681 -5.382 1.00 91.69 138 GLY A C 1
ATOM 1007 O O . GLY A 1 138 ? 3.053 0.066 -5.631 1.00 91.69 138 GLY A O 1
ATOM 1008 N N . GLU A 1 139 ? 1.941 2.002 -5.549 1.00 91.31 139 GLU A N 1
ATOM 1009 C CA . GLU A 1 139 ? 3.005 2.831 -6.143 1.00 91.31 139 GLU A CA 1
ATOM 1010 C C . GLU A 1 139 ? 3.951 3.447 -5.100 1.00 91.31 139 GLU A C 1
ATOM 1012 O O . GLU A 1 139 ? 4.909 4.131 -5.458 1.00 91.31 139 GLU A O 1
ATOM 1017 N N . LEU A 1 140 ? 3.691 3.226 -3.807 1.00 94.19 140 LEU A N 1
ATOM 1018 C CA . LEU A 1 140 ? 4.530 3.755 -2.737 1.00 94.19 140 LEU A CA 1
ATOM 1019 C C . LEU A 1 140 ? 5.818 2.952 -2.568 1.00 94.19 140 LEU A C 1
ATOM 1021 O O . LEU A 1 140 ? 5.822 1.716 -2.539 1.00 94.19 140 LEU A O 1
ATOM 1025 N N . PHE A 1 141 ? 6.895 3.696 -2.350 1.00 95.56 141 PHE A N 1
ATOM 1026 C CA . PHE A 1 141 ? 8.141 3.193 -1.799 1.00 95.56 141 PHE A CA 1
ATOM 1027 C C . PHE A 1 141 ? 8.261 3.650 -0.350 1.00 95.56 141 PHE A C 1
ATOM 1029 O O . PHE A 1 141 ? 7.683 4.664 0.048 1.00 95.56 141 PHE A O 1
ATOM 1036 N N . GLY A 1 142 ? 9.013 2.897 0.441 1.00 96.06 142 GLY A N 1
ATOM 1037 C CA . GLY A 1 142 ? 9.144 3.157 1.866 1.00 96.06 142 GLY A CA 1
ATOM 1038 C C . GLY A 1 142 ? 10.508 2.763 2.399 1.00 96.06 142 GLY A C 1
ATOM 1039 O O . GLY A 1 142 ? 11.168 1.872 1.865 1.00 96.06 142 GLY A O 1
ATOM 1040 N N . VAL A 1 143 ? 10.926 3.433 3.463 1.00 96.81 143 VAL A N 1
ATOM 1041 C CA . VAL A 1 143 ? 12.165 3.161 4.177 1.00 96.81 143 VAL A CA 1
ATOM 1042 C C . VAL A 1 143 ? 11.856 3.013 5.658 1.00 96.81 143 VAL A C 1
ATOM 1044 O O . VAL A 1 143 ? 11.471 3.965 6.338 1.00 96.81 143 VAL A O 1
ATOM 1047 N N . ARG A 1 144 ? 12.096 1.800 6.148 1.00 95.81 144 ARG A N 1
ATOM 1048 C CA . ARG A 1 144 ? 12.098 1.444 7.562 1.00 95.81 144 ARG A CA 1
ATOM 1049 C C . ARG A 1 144 ? 13.492 1.711 8.123 1.00 95.81 144 ARG A C 1
ATOM 1051 O O . ARG A 1 144 ? 14.381 0.882 7.925 1.00 95.81 144 ARG A O 1
ATOM 1058 N N . PHE A 1 145 ? 13.700 2.837 8.806 1.00 93.44 145 PHE A N 1
ATOM 1059 C CA . PHE A 1 145 ? 15.020 3.206 9.352 1.00 93.44 145 PHE A CA 1
ATOM 1060 C C . PHE A 1 145 ? 15.107 3.173 10.888 1.00 93.44 145 PHE A C 1
ATOM 1062 O O . PHE A 1 145 ? 16.176 2.873 11.418 1.00 93.44 145 PHE A O 1
ATOM 1069 N N . ASP A 1 146 ? 14.017 3.447 11.612 1.00 91.19 146 ASP A N 1
ATOM 1070 C CA . ASP A 1 146 ? 14.019 3.522 13.082 1.00 91.19 146 ASP A CA 1
ATOM 1071 C C . ASP A 1 146 ? 13.574 2.208 13.723 1.00 91.19 146 ASP A C 1
ATOM 1073 O O . ASP A 1 146 ? 12.388 2.041 13.965 1.00 91.19 146 ASP A O 1
ATOM 1077 N N . ALA A 1 147 ? 14.494 1.316 14.089 1.00 88.12 147 ALA A N 1
ATOM 1078 C CA . ALA A 1 147 ? 14.208 -0.031 14.609 1.00 88.12 147 ALA A CA 1
ATOM 1079 C C . ALA A 1 147 ? 13.190 -0.140 15.765 1.00 88.12 147 ALA A C 1
ATOM 1081 O O . ALA A 1 147 ? 12.754 -1.253 16.062 1.00 88.12 147 ALA A O 1
ATOM 1082 N N . LYS A 1 148 ? 12.839 0.964 16.431 1.00 86.88 148 LYS A N 1
ATOM 1083 C CA . LYS A 1 148 ? 11.892 0.986 17.547 1.00 86.88 148 LYS A CA 1
ATOM 1084 C C . LYS A 1 148 ? 10.435 1.175 17.145 1.00 86.88 148 LYS A C 1
ATOM 1086 O O . LYS A 1 148 ? 9.577 0.786 17.932 1.00 86.88 148 LYS A O 1
ATOM 1091 N N . ASN A 1 149 ? 10.173 1.697 15.948 1.00 88.94 149 ASN A N 1
ATOM 1092 C CA . ASN A 1 149 ? 8.797 1.906 15.510 1.00 88.94 149 ASN A CA 1
ATOM 1093 C C . ASN A 1 149 ? 8.016 0.597 15.280 1.00 88.94 149 ASN A C 1
ATOM 1095 O O . ASN A 1 149 ? 8.598 -0.485 15.097 1.00 88.94 149 ASN A O 1
ATOM 1099 N N . ASP A 1 150 ? 6.698 0.719 15.241 1.00 89.25 150 ASP A N 1
ATOM 1100 C CA . ASP A 1 150 ? 5.696 -0.335 15.260 1.00 89.25 150 ASP A CA 1
ATOM 1101 C C . ASP A 1 150 ? 5.491 -1.040 13.915 1.00 89.25 150 ASP A C 1
ATOM 1103 O O . ASP A 1 150 ? 4.668 -1.961 13.819 1.00 89.25 150 ASP A O 1
ATOM 1107 N N . SER A 1 151 ? 6.255 -0.694 12.872 1.00 90.88 151 SER A N 1
ATOM 1108 C CA . SER A 1 151 ? 6.025 -1.185 11.504 1.00 90.88 151 SER A CA 1
ATOM 1109 C C . SER A 1 151 ? 6.098 -2.709 11.438 1.00 90.88 151 SER A C 1
ATOM 1111 O O . SER A 1 151 ? 5.258 -3.365 10.816 1.00 90.88 151 SER A O 1
ATOM 1113 N N . GLY A 1 152 ? 7.040 -3.292 12.186 1.00 88.00 152 GLY A N 1
ATOM 1114 C CA . GLY A 1 152 ? 7.198 -4.742 12.330 1.00 88.00 152 GLY A CA 1
ATOM 1115 C C . GLY A 1 152 ? 7.892 -5.429 11.148 1.00 88.00 152 GLY A C 1
ATOM 1116 O O . GLY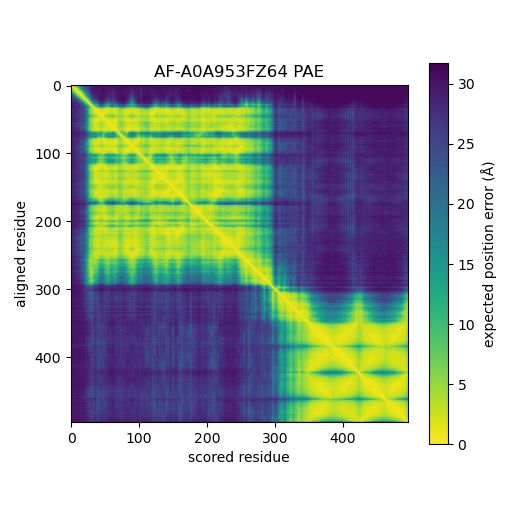 A 1 152 ? 8.048 -6.650 11.166 1.00 88.00 152 GLY A O 1
ATOM 1117 N N . VAL A 1 153 ? 8.338 -4.665 10.144 1.00 94.06 153 VAL A N 1
ATOM 1118 C CA . VAL A 1 153 ? 9.176 -5.144 9.032 1.00 94.06 153 VAL A CA 1
ATOM 1119 C C . VAL A 1 153 ? 10.673 -4.904 9.314 1.00 94.06 153 VAL A C 1
ATOM 1121 O O . VAL A 1 153 ? 11.005 -4.009 10.097 1.00 94.06 153 VAL A O 1
ATOM 1124 N N . PRO A 1 154 ? 11.599 -5.676 8.706 1.00 96.25 154 PRO A N 1
ATOM 1125 C CA . PRO A 1 154 ? 13.044 -5.446 8.835 1.00 96.25 154 PRO A CA 1
ATOM 1126 C C . PRO A 1 154 ? 13.490 -4.033 8.425 1.00 96.25 154 PRO A C 1
ATOM 1128 O O . PRO A 1 154 ? 12.881 -3.414 7.554 1.00 96.25 154 PRO A O 1
ATOM 1131 N N . LEU A 1 155 ? 14.600 -3.540 8.982 1.00 95.50 155 LEU A N 1
ATOM 1132 C CA . LEU A 1 155 ? 15.207 -2.283 8.527 1.00 95.50 155 LEU A CA 1
ATOM 1133 C C . LEU A 1 155 ? 15.600 -2.378 7.050 1.00 95.50 155 LEU A C 1
ATOM 1135 O O . LEU A 1 155 ? 16.381 -3.255 6.671 1.00 95.50 155 LEU A O 1
ATOM 1139 N N . GLY A 1 156 ? 15.093 -1.468 6.223 1.00 96.56 156 GLY A N 1
ATOM 1140 C CA . GLY A 1 156 ? 15.403 -1.474 4.801 1.00 96.56 156 GLY A CA 1
ATOM 1141 C C . GLY A 1 156 ? 14.518 -0.598 3.934 1.00 96.56 156 GLY A C 1
ATOM 1142 O O . GLY A 1 156 ? 13.647 0.127 4.411 1.00 96.56 156 GLY A O 1
ATOM 1143 N N . VAL A 1 157 ? 14.787 -0.692 2.638 1.00 96.88 157 VAL A N 1
ATOM 1144 C CA . VAL A 1 157 ? 14.062 -0.043 1.547 1.00 96.88 157 VAL A CA 1
ATOM 1145 C C . VAL A 1 157 ? 13.062 -1.034 0.960 1.00 96.88 157 VAL A C 1
ATOM 1147 O O . VAL A 1 157 ? 13.393 -2.205 0.766 1.00 96.88 157 VAL A O 1
ATOM 1150 N N . TYR A 1 158 ? 11.859 -0.559 0.654 1.00 96.62 158 TYR A N 1
ATOM 1151 C CA . TYR A 1 158 ? 10.741 -1.365 0.178 1.00 96.62 158 TYR A CA 1
ATOM 1152 C C . TYR A 1 158 ? 10.055 -0.728 -1.032 1.00 96.62 158 TYR A C 1
ATOM 1154 O O . TYR A 1 158 ? 9.946 0.498 -1.114 1.00 96.62 158 TYR A O 1
ATOM 1162 N N . LYS A 1 159 ? 9.537 -1.569 -1.935 1.00 93.88 159 LYS A N 1
ATOM 1163 C CA . LYS A 1 159 ? 8.579 -1.182 -2.989 1.00 93.88 159 LYS A CA 1
ATOM 1164 C C . LYS A 1 159 ? 7.230 -1.868 -2.787 1.00 93.88 159 LYS A C 1
ATOM 1166 O O . LYS A 1 159 ? 7.123 -2.788 -1.976 1.00 93.88 159 LYS A O 1
ATOM 1171 N N . HIS A 1 160 ? 6.219 -1.430 -3.538 1.00 92.75 160 HIS A N 1
ATOM 1172 C CA . HIS A 1 160 ? 4.839 -1.910 -3.407 1.00 92.75 160 HIS A CA 1
ATOM 1173 C C . HIS A 1 160 ? 4.346 -1.819 -1.957 1.00 92.75 160 HIS A C 1
ATOM 1175 O O . HIS A 1 160 ? 3.766 -2.755 -1.403 1.00 92.75 160 HIS A O 1
ATOM 1181 N N . VAL A 1 161 ? 4.653 -0.692 -1.315 1.00 96.38 161 VAL A N 1
ATOM 1182 C CA . VAL A 1 161 ? 4.440 -0.521 0.115 1.00 96.38 161 VAL A CA 1
ATOM 1183 C C . VAL A 1 161 ? 2.954 -0.413 0.433 1.00 96.38 161 VAL A C 1
ATOM 1185 O O . VAL A 1 161 ? 2.247 0.506 0.008 1.00 96.38 161 VAL A O 1
ATOM 1188 N N . VAL A 1 162 ? 2.501 -1.340 1.270 1.00 96.62 162 VAL A N 1
ATOM 1189 C CA . VAL A 1 162 ? 1.222 -1.267 1.964 1.00 96.62 162 VAL A CA 1
ATOM 1190 C C . VAL A 1 162 ? 1.485 -0.582 3.300 1.00 96.62 162 VAL A C 1
ATOM 1192 O O . VAL A 1 162 ? 2.111 -1.162 4.187 1.00 96.62 162 VAL A O 1
ATOM 1195 N N . ALA A 1 163 ? 1.037 0.663 3.432 1.00 94.94 163 ALA A N 1
ATOM 1196 C CA . ALA A 1 163 ? 1.125 1.420 4.667 1.00 94.94 163 ALA A CA 1
ATOM 1197 C C . ALA A 1 163 ? -0.048 1.096 5.613 1.00 94.94 163 ALA A C 1
ATOM 1199 O O . ALA A 1 163 ? -1.145 0.759 5.166 1.00 94.94 163 ALA A O 1
ATOM 1200 N N . LYS A 1 164 ? 0.175 1.230 6.919 1.00 92.56 164 LYS A N 1
ATOM 1201 C CA . LYS A 1 164 ? -0.827 1.119 7.988 1.00 92.56 164 LYS A CA 1
ATOM 1202 C C . LYS A 1 164 ? -0.825 2.367 8.860 1.00 92.56 164 LYS A C 1
ATOM 1204 O O . LYS A 1 164 ? 0.116 3.155 8.851 1.00 92.56 164 LYS A O 1
ATOM 1209 N N . ASN A 1 165 ? -1.894 2.496 9.633 1.00 89.12 165 ASN A N 1
ATOM 1210 C CA . ASN A 1 165 ? -2.045 3.493 10.680 1.00 89.12 165 ASN A CA 1
ATOM 1211 C C . ASN A 1 165 ? -1.765 2.852 12.041 1.00 89.12 165 ASN A C 1
ATOM 1213 O O . ASN A 1 165 ? -2.483 1.926 12.430 1.00 89.12 165 ASN A O 1
ATOM 1217 N N . VAL A 1 166 ? -0.763 3.354 12.763 1.00 87.81 166 VAL A N 1
ATOM 1218 C CA . VAL A 1 166 ? -0.476 2.928 14.150 1.00 87.81 166 VAL A CA 1
ATOM 1219 C C . VAL A 1 166 ? -0.888 3.948 15.205 1.00 87.81 166 VAL A C 1
ATOM 1221 O O . VAL A 1 166 ? -0.946 3.639 16.391 1.00 87.81 166 VAL A O 1
ATOM 1224 N N . VAL A 1 167 ? -1.311 5.135 14.783 1.00 80.94 167 VAL A N 1
ATOM 1225 C CA . VAL A 1 167 ? -1.638 6.254 15.666 1.00 80.94 167 VAL A CA 1
ATOM 1226 C C . VAL A 1 167 ? -2.730 5.896 16.674 1.00 80.94 167 VAL A C 1
ATOM 1228 O O . VAL A 1 167 ? -2.614 6.192 17.860 1.00 80.94 167 VAL A O 1
ATOM 1231 N N . ILE A 1 168 ? -3.791 5.211 16.229 1.00 73.56 168 ILE A N 1
ATOM 1232 C CA . ILE A 1 168 ? -4.902 4.804 17.111 1.00 73.56 168 ILE A CA 1
ATOM 1233 C C . ILE A 1 168 ? -4.441 3.772 18.144 1.00 73.56 168 ILE A C 1
ATOM 1235 O O . ILE A 1 168 ? -4.952 3.756 19.265 1.00 73.56 168 ILE A O 1
ATOM 1239 N N . ALA A 1 169 ? -3.502 2.901 17.772 1.00 74.12 169 ALA A N 1
ATOM 1240 C CA . ALA A 1 169 ? -2.932 1.936 18.700 1.00 74.12 169 ALA A CA 1
ATOM 1241 C C . ALA A 1 169 ? -2.061 2.635 19.756 1.00 74.12 169 ALA A C 1
ATOM 1243 O O . ALA A 1 169 ? -2.078 2.207 20.908 1.00 74.12 169 ALA A O 1
ATOM 1244 N N . ASN A 1 170 ? -1.393 3.732 19.380 1.00 74.00 170 ASN A N 1
ATOM 1245 C CA . ASN A 1 170 ? -0.402 4.404 20.222 1.00 74.00 170 ASN A CA 1
ATOM 1246 C C . ASN A 1 170 ? -1.005 5.497 21.111 1.00 74.00 170 ASN A C 1
ATOM 1248 O O . ASN A 1 170 ? -0.582 5.653 22.250 1.00 74.00 170 ASN A O 1
ATOM 1252 N N . LEU A 1 171 ? -2.022 6.220 20.629 1.00 70.00 171 LEU A N 1
ATOM 1253 C CA . LEU 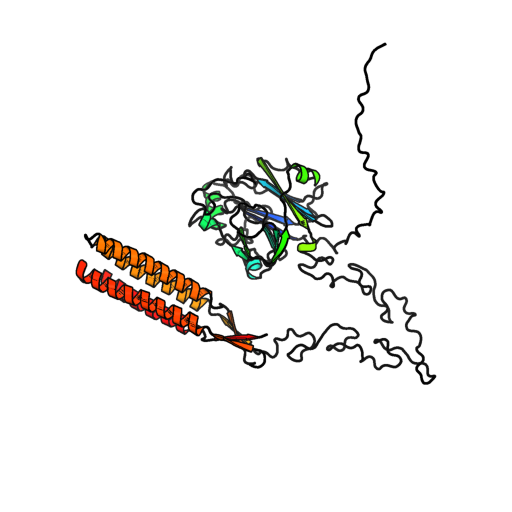A 1 171 ? -2.642 7.352 21.335 1.00 70.00 171 LEU A CA 1
ATOM 1254 C C . LEU A 1 171 ? -4.144 7.183 21.625 1.00 70.00 171 LEU A C 1
ATOM 1256 O O . LEU A 1 171 ? -4.747 8.014 22.307 1.00 70.00 171 LEU A O 1
ATOM 1260 N N . GLY A 1 172 ? -4.774 6.116 21.130 1.00 60.91 172 GLY A N 1
ATOM 1261 C CA . GLY A 1 172 ? -6.206 5.870 21.294 1.00 60.91 172 GLY A CA 1
ATOM 1262 C C . GLY A 1 172 ? -7.101 6.554 20.242 1.00 60.91 172 GLY A C 1
ATOM 1263 O O . GLY A 1 172 ? -6.636 7.175 19.290 1.00 60.91 172 GLY A O 1
ATOM 1264 N N . PRO A 1 173 ? -8.434 6.392 20.347 1.00 54.16 173 PRO A N 1
ATOM 1265 C CA . PRO A 1 173 ? -9.376 6.901 19.350 1.00 54.16 173 PRO A CA 1
ATOM 1266 C C . PRO A 1 173 ? -9.552 8.428 19.434 1.00 54.16 173 PRO A C 1
ATOM 1268 O O . PRO A 1 173 ? -9.936 8.943 20.483 1.00 54.16 173 PRO A O 1
ATOM 1271 N N . GLY A 1 174 ? -9.374 9.131 18.307 1.00 55.06 174 GLY A N 1
ATOM 1272 C CA . GLY A 1 174 ? -9.615 10.581 18.170 1.00 55.06 174 GLY A CA 1
ATOM 1273 C C . GLY A 1 174 ? -8.409 11.418 17.722 1.00 55.06 174 GLY A C 1
ATOM 1274 O O . GLY A 1 174 ? -8.568 12.614 17.503 1.00 55.06 174 GLY A O 1
ATOM 1275 N N . SER A 1 175 ? -7.239 10.798 17.568 1.00 59.09 175 SER A N 1
ATOM 1276 C CA . SER A 1 175 ? -5.959 11.433 17.211 1.00 59.09 175 SER A CA 1
ATOM 1277 C C . SER A 1 175 ? -5.306 10.819 15.962 1.00 59.09 175 SER A C 1
ATOM 1279 O O . SER A 1 175 ? -4.135 11.045 15.714 1.00 59.09 175 SER A O 1
ATOM 1281 N N . GLY A 1 176 ? -6.044 10.016 15.188 1.00 62.75 176 GLY A N 1
ATOM 1282 C CA . GLY A 1 176 ? -5.484 9.026 14.260 1.00 62.75 176 GLY A CA 1
ATOM 1283 C C . GLY A 1 176 ? -5.084 9.497 12.861 1.00 62.75 176 GLY A C 1
ATOM 1284 O O . GLY A 1 176 ? -4.834 8.651 12.005 1.00 62.75 176 GLY A O 1
ATOM 1285 N N . ASP A 1 177 ? -5.125 10.791 12.575 1.00 74.25 177 ASP A N 1
ATOM 1286 C CA . ASP A 1 177 ? -5.050 11.310 11.214 1.00 74.25 177 ASP A CA 1
ATOM 1287 C C . ASP A 1 177 ? -4.643 12.787 11.182 1.00 74.25 177 ASP A C 1
ATOM 1289 O O . ASP A 1 177 ? -4.485 13.456 12.208 1.00 74.25 177 ASP A O 1
ATOM 1293 N N . ARG A 1 178 ? -4.512 13.300 9.958 1.00 83.44 178 ARG A N 1
ATOM 1294 C CA . ARG A 1 178 ? -4.298 14.714 9.676 1.00 83.44 178 ARG A CA 1
ATOM 1295 C C . ARG A 1 178 ? -5.297 15.614 10.415 1.00 83.44 178 ARG A C 1
ATOM 1297 O O . ARG A 1 178 ? -4.895 16.644 10.946 1.00 83.44 178 ARG A O 1
ATOM 1304 N N . GLN A 1 179 ? -6.583 15.256 10.454 1.00 84.81 179 GLN A N 1
ATOM 1305 C CA . GLN A 1 179 ? -7.597 16.041 11.158 1.00 84.81 179 GLN A CA 1
ATOM 1306 C C . GLN A 1 179 ? -7.267 16.181 12.653 1.00 84.81 179 GLN A C 1
ATOM 1308 O O . GLN A 1 179 ? -7.423 17.270 13.208 1.00 84.81 179 GLN A O 1
ATOM 1313 N N . GLY A 1 180 ? -6.813 15.111 13.306 1.00 79.75 180 GLY A N 1
ATOM 1314 C CA . GLY A 1 180 ? -6.369 15.132 14.701 1.00 79.75 180 GLY A CA 1
ATOM 1315 C C . GLY A 1 180 ? -5.241 16.136 14.947 1.00 79.75 180 GLY A C 1
ATOM 1316 O O . GLY A 1 180 ? -5.357 16.976 15.843 1.00 79.75 180 GLY A O 1
ATOM 1317 N N . TYR A 1 181 ? -4.202 16.090 14.112 1.00 82.12 181 TYR A N 1
ATOM 1318 C CA . TYR A 1 181 ? -3.076 17.027 14.145 1.00 82.12 181 TYR A CA 1
ATOM 1319 C C . TYR A 1 181 ? -3.518 18.481 13.930 1.00 82.12 181 TYR A C 1
ATOM 1321 O O . TYR A 1 181 ? -3.267 19.340 14.776 1.00 82.12 181 TYR A O 1
ATOM 1329 N N . GLU A 1 182 ? -4.262 18.759 12.856 1.00 85.38 182 GLU A N 1
ATOM 1330 C CA . GLU A 1 182 ? -4.698 20.125 12.553 1.00 85.38 182 GLU A CA 1
ATOM 1331 C C . GLU A 1 182 ? -5.584 20.693 13.666 1.00 85.38 182 GLU A C 1
ATOM 1333 O O . GLU A 1 182 ? -5.412 21.838 14.079 1.00 85.38 182 GLU A O 1
ATOM 1338 N N . ASN A 1 183 ? -6.495 19.885 14.218 1.00 84.00 183 ASN A N 1
ATOM 1339 C CA . ASN A 1 183 ? -7.319 20.291 15.356 1.00 84.00 183 ASN A CA 1
ATOM 1340 C C . ASN A 1 183 ? -6.471 20.641 16.587 1.00 84.00 183 ASN A C 1
ATOM 1342 O O . ASN A 1 183 ? -6.802 21.594 17.297 1.00 84.00 183 ASN A O 1
ATOM 1346 N N . HIS A 1 184 ? -5.398 19.889 16.848 1.00 79.44 184 HIS A N 1
ATOM 1347 C CA . HIS A 1 184 ? -4.479 20.154 17.954 1.00 79.44 184 HIS A CA 1
ATOM 1348 C C . HIS A 1 184 ? -3.749 21.489 17.773 1.00 79.44 184 HIS A C 1
ATOM 1350 O O . HIS A 1 184 ? -3.755 22.332 18.674 1.00 79.44 184 HIS A O 1
ATOM 1356 N N . VAL A 1 185 ? -3.191 21.706 16.584 1.00 81.75 185 VAL A N 1
ATOM 1357 C CA . VAL A 1 185 ? -2.503 22.942 16.203 1.00 81.75 185 VAL A CA 1
ATOM 1358 C C . VAL A 1 185 ? -3.442 24.149 16.293 1.00 81.75 185 VAL A C 1
ATOM 1360 O O . VAL A 1 185 ? -3.133 25.143 16.959 1.00 81.75 185 VAL A O 1
ATOM 1363 N N . TYR A 1 186 ? -4.644 24.055 15.713 1.00 85.69 186 TYR A N 1
ATOM 1364 C CA . TYR A 1 186 ? -5.632 25.135 15.764 1.00 85.69 186 TYR A CA 1
ATOM 1365 C C . TYR A 1 186 ? -6.097 25.444 17.191 1.00 85.69 186 TYR A C 1
ATOM 1367 O O . TYR A 1 186 ? -6.289 26.615 17.530 1.00 85.69 186 TYR A O 1
ATOM 1375 N N . ALA A 1 187 ? -6.241 24.429 18.051 1.00 83.00 187 ALA A N 1
ATOM 1376 C CA . ALA A 1 187 ? -6.590 24.624 19.459 1.00 83.00 187 ALA A CA 1
ATOM 1377 C C . ALA A 1 187 ? -5.526 25.422 20.234 1.00 83.00 187 ALA A C 1
ATOM 1379 O O . ALA A 1 187 ? -5.854 26.076 21.223 1.00 83.00 187 ALA A O 1
ATOM 1380 N N . LYS A 1 188 ? -4.274 25.408 19.765 1.00 83.62 188 LYS A N 1
ATOM 1381 C CA . LYS A 1 188 ? -3.155 26.197 20.297 1.00 83.62 188 LYS A CA 1
ATOM 1382 C C . LYS A 1 188 ? -2.885 27.486 19.513 1.00 83.62 188 LYS A C 1
ATOM 1384 O O . LYS A 1 188 ? -1.867 28.133 19.738 1.00 83.62 188 LYS A O 1
ATOM 1389 N N . HIS A 1 189 ? -3.793 27.882 18.619 1.00 82.00 189 HIS A N 1
ATOM 1390 C CA . HIS A 1 189 ? -3.649 29.054 17.748 1.00 82.00 189 HIS A CA 1
ATOM 1391 C C . HIS A 1 189 ? -2.449 28.993 16.785 1.00 82.00 189 HIS A C 1
ATOM 1393 O O . HIS A 1 189 ? -1.993 30.036 16.315 1.00 82.00 189 HIS A O 1
ATOM 1399 N N . GLY A 1 190 ? -1.942 27.794 16.492 1.00 80.50 190 GLY A N 1
ATOM 1400 C CA . GLY A 1 190 ? -0.928 27.584 15.465 1.00 80.50 190 GLY A CA 1
ATOM 1401 C C . GLY A 1 190 ? -1.519 27.454 14.058 1.00 80.50 190 GLY A C 1
ATOM 1402 O O . GLY A 1 190 ? -2.740 27.491 13.860 1.00 80.50 190 GLY A O 1
ATOM 1403 N N . ILE A 1 191 ? -0.633 27.307 13.072 1.00 82.69 191 ILE A N 1
ATOM 1404 C CA . ILE A 1 191 ? -0.969 27.085 11.662 1.00 82.69 191 ILE A CA 1
ATOM 1405 C C . ILE A 1 191 ? -0.303 25.774 11.238 1.00 82.69 191 ILE A C 1
ATOM 1407 O O . ILE A 1 191 ? 0.921 25.729 11.287 1.00 82.69 191 ILE A O 1
ATOM 1411 N N . PRO A 1 192 ? -1.064 24.750 10.807 1.00 83.31 192 PRO A N 1
ATOM 1412 C CA . PRO A 1 192 ? -0.491 23.459 10.439 1.00 83.31 192 PRO A CA 1
ATOM 1413 C C . PRO A 1 192 ? 0.563 23.577 9.336 1.00 83.31 192 PRO A C 1
ATOM 1415 O O . PRO A 1 192 ? 0.347 24.275 8.335 1.00 83.31 192 PRO A O 1
ATOM 1418 N N . GLY A 1 193 ? 1.675 22.877 9.542 1.00 85.25 193 GLY A N 1
ATOM 1419 C CA . GLY A 1 193 ? 2.833 22.790 8.668 1.00 85.25 193 GLY A CA 1
ATOM 1420 C C . GLY A 1 193 ? 2.980 21.423 8.029 1.00 85.25 193 GLY A C 1
ATOM 1421 O O . GLY A 1 193 ? 2.569 20.432 8.610 1.00 85.25 193 GLY A O 1
ATOM 1422 N N . TYR A 1 194 ? 3.500 21.382 6.798 1.00 88.31 194 TYR A N 1
ATOM 1423 C CA . TYR A 1 194 ? 3.838 20.122 6.122 1.00 88.31 194 TYR A CA 1
ATOM 1424 C C . TYR A 1 194 ? 5.032 20.282 5.167 1.00 88.31 194 TYR A C 1
ATOM 1426 O O . TYR A 1 194 ? 5.095 19.649 4.106 1.00 88.31 194 TYR A O 1
ATOM 1434 N N . GLY A 1 195 ? 5.954 21.192 5.481 1.00 91.25 195 GLY A N 1
ATOM 1435 C CA . GLY A 1 195 ? 7.064 21.545 4.593 1.00 91.25 195 GLY A CA 1
ATOM 1436 C C . GLY A 1 195 ? 6.641 22.172 3.254 1.00 91.25 195 GLY A C 1
ATOM 1437 O O . GLY A 1 195 ? 6.029 23.237 3.218 1.00 91.25 195 GLY A O 1
ATOM 1438 N N . ASP A 1 196 ? 6.992 21.529 2.135 1.00 93.00 196 ASP A N 1
ATOM 1439 C CA . ASP A 1 196 ? 6.774 22.044 0.770 1.00 93.00 196 ASP A CA 1
ATOM 1440 C C . ASP A 1 196 ? 5.317 21.931 0.298 1.00 93.00 196 ASP A C 1
ATOM 1442 O O . ASP A 1 196 ? 4.957 22.433 -0.775 1.00 93.00 196 ASP A O 1
ATOM 1446 N N . LEU A 1 197 ? 4.472 21.228 1.053 1.00 90.38 197 LEU A N 1
ATOM 1447 C CA . LEU A 1 197 ? 3.072 21.063 0.697 1.00 90.38 197 LEU A CA 1
ATOM 1448 C C . LEU A 1 197 ? 2.285 22.363 0.920 1.00 90.38 197 LEU A C 1
ATOM 1450 O O . LEU A 1 197 ? 2.534 23.105 1.870 1.00 90.38 197 LEU A O 1
ATOM 1454 N N . PRO A 1 198 ? 1.301 22.661 0.054 1.00 84.25 198 PRO A N 1
ATOM 1455 C CA . PRO A 1 198 ? 0.500 23.868 0.194 1.00 84.25 198 PRO A CA 1
ATOM 1456 C C . PRO A 1 198 ? -0.402 23.790 1.431 1.00 84.25 198 PRO A C 1
ATOM 1458 O O . PRO A 1 198 ? -0.811 22.711 1.848 1.00 84.25 198 PRO A O 1
ATOM 1461 N N . THR A 1 199 ? -0.813 24.942 1.962 1.00 72.69 199 THR A N 1
ATOM 1462 C CA . THR A 1 199 ? -1.677 25.038 3.157 1.00 72.69 199 THR A CA 1
ATOM 1463 C C . THR A 1 199 ? -3.067 24.424 2.976 1.00 72.69 199 THR A C 1
ATOM 1465 O O . THR A 1 199 ? -3.663 23.948 3.935 1.00 72.69 199 THR A O 1
ATOM 1468 N N . ASN A 1 200 ? -3.593 24.381 1.746 1.00 75.38 200 ASN A N 1
ATOM 1469 C CA . ASN A 1 200 ? -4.833 23.664 1.419 1.00 75.38 200 ASN A CA 1
ATOM 1470 C C . ASN A 1 200 ? -4.628 22.151 1.226 1.00 75.38 200 ASN A C 1
ATOM 1472 O O . ASN A 1 200 ? -5.537 21.495 0.720 1.00 75.38 200 ASN A O 1
ATOM 1476 N N . MET A 1 201 ? -3.428 21.662 1.559 1.00 79.25 201 MET A N 1
ATOM 1477 C CA . MET A 1 201 ? -2.912 20.298 1.581 1.00 79.25 201 MET A CA 1
ATOM 1478 C C . MET A 1 201 ? -3.967 19.245 1.187 1.00 79.25 201 MET A C 1
ATOM 1480 O O . MET A 1 201 ? -4.964 19.047 1.882 1.00 79.25 201 MET A O 1
ATOM 1484 N N . THR A 1 202 ? -3.741 18.520 0.086 1.00 86.25 202 THR A N 1
ATOM 1485 C CA . THR A 1 202 ? -4.595 17.391 -0.369 1.00 86.25 202 THR A CA 1
ATOM 1486 C C . THR A 1 202 ? -3.838 16.070 -0.540 1.00 86.25 202 THR A C 1
ATOM 1488 O O . THR A 1 202 ? -4.420 15.057 -0.928 1.00 86.25 202 THR A O 1
ATOM 1491 N N . TYR A 1 203 ? -2.535 16.083 -0.256 1.00 90.12 203 TYR A N 1
ATOM 1492 C CA . TYR A 1 203 ? -1.657 14.929 -0.347 1.00 90.12 203 TYR A CA 1
ATOM 1493 C C . TYR A 1 203 ? -1.942 13.868 0.726 1.00 90.12 203 TYR A C 1
ATOM 1495 O O . TYR A 1 203 ? -2.178 12.711 0.382 1.00 90.12 203 TYR A O 1
ATOM 1503 N N . TYR A 1 204 ? -1.962 14.246 2.005 1.00 88.19 204 TYR A N 1
ATOM 1504 C CA . TYR A 1 204 ? -2.466 13.375 3.065 1.00 88.19 204 TYR A CA 1
ATOM 1505 C C . TYR A 1 204 ? -3.991 13.389 3.088 1.00 88.19 204 TYR A C 1
ATOM 1507 O O . TYR A 1 204 ? -4.625 14.447 3.003 1.00 88.19 204 TYR A O 1
ATOM 1515 N N . ASP A 1 205 ? -4.584 12.208 3.231 1.00 86.00 205 ASP A N 1
ATOM 1516 C CA . ASP A 1 205 ? -6.019 12.120 3.447 1.00 86.00 205 ASP A CA 1
ATOM 1517 C C . ASP A 1 205 ? -6.374 12.762 4.793 1.00 86.00 205 ASP A C 1
ATOM 1519 O O . ASP A 1 205 ? -5.631 12.667 5.771 1.00 86.00 205 ASP A O 1
ATOM 1523 N N . TYR A 1 206 ? -7.511 13.446 4.837 1.00 81.88 206 TYR A N 1
ATOM 1524 C CA . TYR A 1 206 ? -7.923 14.188 6.019 1.00 81.88 206 TYR A CA 1
ATOM 1525 C C . TYR A 1 206 ? -8.243 13.264 7.200 1.00 81.88 206 TYR A C 1
ATOM 1527 O O . TYR A 1 206 ? -7.967 13.627 8.338 1.00 81.88 206 TYR A O 1
ATOM 1535 N N . ASN A 1 207 ? -8.757 12.058 6.925 1.00 80.38 207 ASN A N 1
ATOM 1536 C CA . ASN A 1 207 ? -9.212 11.116 7.957 1.00 80.38 207 ASN A CA 1
ATOM 1537 C C . ASN A 1 207 ? -8.416 9.798 7.973 1.00 80.38 207 ASN A C 1
ATOM 1539 O O . ASN A 1 207 ? -8.889 8.790 8.503 1.00 80.38 207 ASN A O 1
ATOM 1543 N N . ILE A 1 208 ? -7.250 9.754 7.316 1.00 77.31 208 ILE A N 1
ATOM 1544 C CA . ILE A 1 208 ? -6.421 8.545 7.250 1.00 77.31 208 ILE A CA 1
ATOM 1545 C C . ILE A 1 208 ? -4.967 8.894 7.561 1.00 77.31 208 ILE A C 1
ATOM 1547 O O . ILE A 1 208 ? -4.284 9.523 6.756 1.00 77.31 208 ILE A O 1
ATOM 1551 N N . GLY A 1 209 ? -4.481 8.425 8.709 1.00 81.06 209 GLY A N 1
ATOM 1552 C CA . GLY A 1 209 ? -3.071 8.489 9.076 1.00 81.06 209 GLY A CA 1
ATOM 1553 C C . GLY A 1 209 ? -2.291 7.221 8.710 1.00 81.06 209 GLY A C 1
ATOM 1554 O O . GLY A 1 209 ? -2.000 6.426 9.590 1.00 81.06 209 GLY A O 1
ATOM 1555 N N . LEU A 1 210 ? -1.896 7.024 7.447 1.00 90.19 210 LEU A N 1
ATOM 1556 C CA . LEU A 1 210 ? -0.973 5.939 7.045 1.00 90.19 210 LEU A CA 1
ATOM 1557 C C . LEU A 1 210 ? 0.519 6.316 7.208 1.00 90.19 210 LEU A C 1
ATOM 1559 O O . LEU A 1 210 ? 1.049 7.037 6.367 1.00 90.19 210 LEU A O 1
ATOM 1563 N N . ASN A 1 211 ? 1.188 5.860 8.274 1.00 91.06 211 ASN A N 1
ATOM 1564 C CA . ASN A 1 211 ? 2.524 6.346 8.687 1.00 91.06 211 ASN A CA 1
ATOM 1565 C C . ASN A 1 211 ? 3.581 5.257 8.796 1.00 91.06 211 ASN A C 1
ATOM 1567 O O . ASN A 1 211 ? 4.746 5.562 9.030 1.00 91.06 211 ASN A O 1
ATOM 1571 N N . GLU A 1 212 ? 3.204 3.998 8.635 1.00 93.94 212 GLU A N 1
ATOM 1572 C CA . GLU A 1 212 ? 4.130 2.892 8.828 1.00 93.94 212 GLU A CA 1
ATOM 1573 C C . GLU A 1 212 ? 3.983 1.821 7.773 1.00 93.94 212 GLU A C 1
ATOM 1575 O O . GLU A 1 212 ? 2.891 1.607 7.248 1.00 93.94 212 GLU A O 1
ATOM 1580 N N . ILE A 1 213 ? 5.066 1.107 7.481 1.00 96.69 213 ILE A N 1
ATOM 1581 C CA . ILE A 1 213 ? 5.034 -0.007 6.544 1.00 96.69 213 ILE A CA 1
ATOM 1582 C C . ILE A 1 213 ? 4.390 -1.207 7.242 1.00 96.69 213 ILE A C 1
ATOM 1584 O O . ILE A 1 213 ? 4.899 -1.741 8.225 1.00 96.69 213 ILE A O 1
ATOM 1588 N N . GLN A 1 214 ? 3.263 -1.675 6.709 1.00 96.19 214 GLN A N 1
ATOM 1589 C CA . GLN A 1 214 ? 2.681 -2.961 7.090 1.00 96.19 214 GLN A CA 1
ATOM 1590 C C . GLN A 1 214 ? 3.367 -4.112 6.355 1.00 96.19 214 GLN A C 1
ATOM 1592 O O . GLN A 1 214 ? 3.634 -5.160 6.940 1.00 96.19 214 GLN A O 1
ATOM 1597 N N . SER A 1 215 ? 3.612 -3.924 5.058 1.00 97.38 215 SER A N 1
ATOM 1598 C CA . SER A 1 215 ? 4.288 -4.886 4.189 1.00 97.38 215 SER A CA 1
ATOM 1599 C C . SER A 1 215 ? 4.790 -4.214 2.912 1.00 97.38 215 SER A C 1
ATOM 1601 O O . SER A 1 215 ? 4.282 -3.169 2.512 1.00 97.38 215 SER A O 1
ATOM 1603 N N . GLY A 1 216 ? 5.738 -4.853 2.237 1.00 95.69 216 GLY A N 1
ATOM 1604 C CA . GLY A 1 216 ? 6.241 -4.467 0.921 1.00 95.69 216 GLY A CA 1
ATOM 1605 C C . GLY A 1 216 ? 7.324 -5.444 0.470 1.00 95.69 216 GLY A C 1
ATOM 1606 O O . GLY A 1 216 ? 7.765 -6.290 1.255 1.00 95.69 216 GLY A O 1
ATOM 1607 N N . ASP A 1 217 ? 7.778 -5.313 -0.770 1.00 95.25 217 ASP A N 1
ATOM 1608 C CA . ASP A 1 217 ? 8.891 -6.109 -1.282 1.00 95.25 217 ASP A CA 1
ATOM 1609 C C . ASP A 1 217 ? 10.209 -5.496 -0.806 1.00 95.25 217 ASP A C 1
ATOM 1611 O O . ASP A 1 217 ? 10.516 -4.348 -1.133 1.00 95.25 217 ASP A O 1
ATOM 1615 N N . PHE A 1 218 ? 10.988 -6.255 -0.034 1.00 95.62 218 PHE A N 1
ATOM 1616 C CA . PHE A 1 218 ? 12.291 -5.816 0.462 1.00 95.62 218 PHE A CA 1
ATOM 1617 C C . PHE A 1 218 ? 13.291 -5.672 -0.689 1.00 95.62 218 PHE A C 1
ATOM 1619 O O . PHE A 1 218 ? 13.546 -6.628 -1.422 1.00 95.62 218 PHE A O 1
ATOM 1626 N N . LEU A 1 219 ? 13.882 -4.487 -0.818 1.00 91.94 219 LEU A N 1
ATOM 1627 C CA . LEU A 1 219 ? 14.865 -4.168 -1.852 1.00 91.94 219 LEU A CA 1
ATOM 1628 C C . LEU A 1 219 ? 16.295 -4.221 -1.318 1.00 91.94 219 LEU A C 1
ATOM 1630 O O . LEU A 1 219 ? 17.198 -4.693 -2.003 1.00 91.94 219 LEU A O 1
ATOM 1634 N N . GLY A 1 220 ? 16.516 -3.774 -0.084 1.00 93.12 220 GLY A N 1
ATOM 1635 C CA . GLY A 1 220 ? 17.846 -3.782 0.510 1.00 93.12 220 GLY A CA 1
ATOM 1636 C C . GLY A 1 220 ? 17.880 -3.196 1.918 1.00 93.12 220 GLY A C 1
ATOM 1637 O O . GLY A 1 220 ? 16.953 -2.489 2.315 1.00 93.12 220 GLY A O 1
ATOM 1638 N N . PRO A 1 221 ? 18.938 -3.491 2.691 1.00 95.12 221 PRO A N 1
ATOM 1639 C CA . PRO A 1 221 ? 19.078 -2.989 4.050 1.00 95.12 221 PRO A CA 1
ATOM 1640 C C . PRO A 1 221 ? 19.352 -1.481 4.061 1.00 95.12 221 PRO A C 1
ATOM 1642 O O . PRO A 1 221 ? 19.920 -0.929 3.118 1.00 95.12 221 PRO A O 1
ATOM 1645 N N . ILE A 1 222 ? 19.000 -0.832 5.169 1.00 94.31 222 ILE A N 1
ATOM 1646 C CA . ILE A 1 222 ? 19.309 0.576 5.431 1.00 94.31 222 ILE A CA 1
ATOM 1647 C C . ILE A 1 222 ? 20.007 0.704 6.784 1.00 94.31 222 ILE A C 1
ATOM 1649 O O . ILE A 1 222 ? 19.764 -0.086 7.698 1.00 94.31 222 ILE A O 1
ATOM 1653 N N . ALA A 1 223 ? 20.870 1.707 6.911 1.00 90.00 223 ALA A N 1
ATOM 1654 C CA . ALA A 1 223 ? 21.500 2.076 8.169 1.00 90.00 223 ALA A CA 1
ATOM 1655 C C . ALA A 1 223 ? 21.355 3.581 8.402 1.00 90.00 223 ALA A C 1
ATOM 1657 O O . ALA A 1 223 ? 21.492 4.381 7.472 1.00 90.00 223 ALA A O 1
ATOM 1658 N N . VAL A 1 224 ? 21.092 3.950 9.655 1.00 91.19 224 VAL A N 1
ATOM 1659 C CA . VAL A 1 224 ? 21.093 5.346 10.093 1.00 91.19 224 VAL A CA 1
ATOM 1660 C C . VAL A 1 224 ? 22.539 5.831 10.187 1.00 91.19 224 VAL A C 1
ATOM 1662 O O . VAL A 1 224 ? 23.414 5.134 10.700 1.00 91.19 224 VAL A O 1
ATOM 1665 N N . LEU A 1 225 ? 22.785 7.027 9.671 1.00 92.31 225 LEU A N 1
ATOM 1666 C CA . LEU A 1 225 ? 24.067 7.710 9.692 1.00 92.31 225 LEU A CA 1
ATOM 1667 C C . LEU A 1 225 ? 24.292 8.382 11.040 1.00 92.31 225 LEU A C 1
ATOM 1669 O O . LEU A 1 225 ? 23.373 8.963 11.623 1.00 92.31 225 LEU A O 1
ATOM 1673 N N . SER A 1 226 ? 25.539 8.371 11.507 1.00 90.69 226 SER A N 1
ATOM 1674 C CA . SER A 1 226 ? 25.914 9.220 12.632 1.00 90.69 226 SER A CA 1
ATOM 1675 C C . SER A 1 226 ? 25.880 10.701 12.218 1.00 90.69 226 SER A C 1
ATOM 1677 O O . SER A 1 226 ? 26.051 11.016 11.035 1.00 90.69 226 SER A O 1
ATOM 1679 N N . PRO A 1 227 ? 25.746 11.648 13.165 1.00 90.44 227 PRO A N 1
ATOM 1680 C CA . PRO A 1 227 ? 25.866 13.072 12.850 1.00 90.44 227 PRO A CA 1
ATOM 1681 C C . PRO A 1 227 ? 27.190 13.434 12.157 1.00 90.44 227 PRO A C 1
ATOM 1683 O O . PRO A 1 227 ? 27.227 14.349 11.338 1.00 90.44 227 PRO A O 1
ATOM 1686 N N . ALA A 1 228 ? 28.272 12.702 12.451 1.00 93.38 228 ALA A N 1
ATOM 1687 C CA . ALA A 1 228 ? 29.566 12.889 11.801 1.00 93.38 228 ALA A CA 1
ATOM 1688 C C . ALA A 1 228 ? 29.544 12.441 10.330 1.00 93.38 228 ALA A C 1
ATOM 1690 O O . ALA A 1 228 ? 30.036 13.172 9.471 1.00 93.38 228 ALA A O 1
ATOM 1691 N N . ASP A 1 229 ? 28.931 11.293 10.030 1.00 94.88 229 ASP A N 1
ATOM 1692 C CA . ASP A 1 229 ? 28.786 10.804 8.652 1.00 94.88 229 ASP A CA 1
ATOM 1693 C C . ASP A 1 229 ? 27.872 11.727 7.838 1.00 94.88 229 ASP A C 1
ATOM 1695 O O . ASP A 1 229 ? 28.170 12.061 6.692 1.00 94.88 229 ASP A O 1
ATOM 1699 N N . LEU A 1 230 ? 26.790 12.215 8.451 1.00 94.25 230 LEU A N 1
ATOM 1700 C CA . LEU A 1 230 ? 25.876 13.164 7.821 1.00 94.25 230 LEU A CA 1
ATOM 1701 C C . LEU A 1 230 ? 26.581 14.500 7.511 1.00 94.25 230 LEU A C 1
ATOM 1703 O O . LEU A 1 230 ? 26.460 15.028 6.403 1.00 94.25 230 LEU A O 1
ATOM 1707 N N . ALA A 1 231 ? 27.396 15.010 8.440 1.00 95.88 231 ALA A N 1
ATOM 1708 C CA . ALA A 1 231 ? 28.234 16.186 8.206 1.00 95.88 231 ALA A CA 1
ATOM 1709 C C . ALA A 1 231 ? 29.295 15.952 7.116 1.00 95.88 231 ALA A C 1
ATOM 1711 O O . ALA A 1 231 ? 29.548 16.850 6.313 1.00 95.88 231 ALA A O 1
ATOM 1712 N N . ALA A 1 232 ? 29.881 14.752 7.036 1.00 96.19 232 ALA A N 1
ATOM 1713 C CA . ALA A 1 232 ? 30.830 14.391 5.981 1.00 96.19 232 ALA A CA 1
ATOM 1714 C C . ALA A 1 232 ? 30.187 14.398 4.581 1.00 96.19 232 ALA A C 1
ATOM 1716 O O . ALA A 1 232 ? 30.860 14.697 3.595 1.00 96.19 232 ALA A O 1
ATOM 1717 N N . LEU A 1 233 ? 28.872 14.163 4.487 1.00 95.12 233 LEU A N 1
ATOM 1718 C CA . LEU A 1 233 ? 28.089 14.333 3.256 1.00 95.12 233 LEU A CA 1
ATOM 1719 C C . LEU A 1 233 ? 27.764 15.806 2.931 1.00 95.12 233 LEU A C 1
ATOM 1721 O O . LEU A 1 233 ? 27.111 16.084 1.916 1.00 95.12 233 LEU A O 1
ATOM 1725 N N . GLY A 1 234 ? 28.205 16.756 3.759 1.00 96.38 234 GLY A N 1
ATOM 1726 C CA . GLY A 1 234 ? 27.996 18.196 3.592 1.00 96.38 234 GLY A CA 1
ATOM 1727 C C . GLY A 1 234 ? 26.664 18.715 4.138 1.00 96.38 234 GLY A C 1
ATOM 1728 O O . GLY A 1 234 ? 26.281 19.839 3.807 1.00 96.38 234 GLY A O 1
ATOM 1729 N N . PHE A 1 235 ? 25.947 17.916 4.935 1.00 96.88 235 PHE A N 1
ATOM 1730 C CA . PHE A 1 235 ? 24.711 18.352 5.585 1.00 96.88 235 PHE A CA 1
ATOM 1731 C C . PHE A 1 235 ? 25.018 19.397 6.664 1.00 96.88 235 PHE A C 1
ATOM 1733 O O . PHE A 1 235 ? 25.928 19.227 7.481 1.00 96.88 235 PHE A O 1
ATOM 1740 N N . ASN A 1 236 ? 24.244 20.480 6.699 1.00 95.81 236 ASN A N 1
ATOM 1741 C CA . ASN A 1 236 ? 24.398 21.518 7.709 1.00 95.81 236 ASN A CA 1
ATOM 1742 C C . ASN A 1 236 ? 23.637 21.142 8.990 1.00 95.81 236 ASN A C 1
ATOM 1744 O O . ASN A 1 236 ? 22.443 21.406 9.112 1.00 95.81 236 ASN A O 1
ATOM 1748 N N . LEU A 1 237 ? 24.357 20.592 9.972 1.00 94.81 237 LEU A N 1
ATOM 1749 C CA . LEU A 1 237 ? 23.812 20.188 11.279 1.00 94.81 237 LEU A CA 1
ATOM 1750 C C . LEU A 1 237 ? 23.163 21.330 12.082 1.00 94.81 237 LEU A C 1
ATOM 1752 O O . LEU A 1 237 ? 22.398 21.055 13.000 1.00 94.81 237 LEU A O 1
ATOM 1756 N N . ASN A 1 238 ? 23.469 22.587 11.746 1.00 93.75 238 ASN A N 1
ATOM 1757 C CA . ASN A 1 238 ? 22.941 23.783 12.406 1.00 93.75 238 ASN A CA 1
ATOM 1758 C C . ASN A 1 238 ? 21.901 24.510 11.538 1.00 93.75 238 ASN A C 1
ATOM 1760 O O . ASN A 1 238 ? 21.607 25.681 11.774 1.00 93.75 238 ASN A O 1
ATOM 1764 N N . LYS A 1 239 ? 21.397 23.864 10.476 1.00 93.62 239 LYS A N 1
ATOM 1765 C CA . LYS A 1 239 ? 20.398 24.461 9.579 1.00 93.62 239 LYS A CA 1
ATOM 1766 C C . LYS A 1 239 ? 19.091 24.776 10.306 1.00 93.62 239 LYS A C 1
ATOM 1768 O O . LYS A 1 239 ? 18.444 25.768 9.979 1.00 93.62 239 LYS A O 1
ATOM 1773 N N . TYR A 1 240 ? 18.737 23.924 11.258 1.00 92.31 240 TYR A N 1
ATOM 1774 C CA . TYR A 1 240 ? 17.496 23.949 12.015 1.00 92.31 240 TYR A CA 1
ATOM 1775 C C . TYR A 1 240 ? 17.795 23.933 13.519 1.00 92.31 240 TYR A C 1
ATOM 1777 O O . TYR A 1 240 ? 18.923 23.658 13.930 1.00 92.31 240 TYR A O 1
ATOM 1785 N N . SER A 1 241 ? 16.792 24.258 14.334 1.00 88.62 241 SER A N 1
ATOM 1786 C CA . SER A 1 241 ? 16.925 24.448 15.785 1.00 88.62 241 SER A CA 1
ATOM 1787 C C . SER A 1 241 ? 16.688 23.198 16.636 1.00 88.62 241 SER A C 1
ATOM 1789 O O . SER A 1 241 ? 16.863 23.267 17.853 1.00 88.62 241 SER A O 1
ATOM 1791 N N . GLY A 1 242 ? 16.287 22.078 16.038 1.00 88.25 242 GLY A N 1
ATOM 1792 C CA . GLY A 1 242 ? 16.038 20.831 16.752 1.00 88.25 242 GLY A CA 1
ATOM 1793 C C . GLY A 1 242 ? 17.317 20.215 17.311 1.00 88.25 242 GLY A C 1
ATOM 1794 O O . GLY A 1 242 ? 18.412 20.365 16.760 1.00 88.25 242 GLY A O 1
ATOM 1795 N N . ALA A 1 243 ? 17.163 19.509 18.429 1.00 89.44 243 ALA A N 1
ATOM 1796 C CA . ALA A 1 243 ? 18.267 18.943 19.197 1.00 89.44 243 ALA A CA 1
ATOM 1797 C C . ALA A 1 243 ? 18.958 17.756 18.502 1.00 89.44 243 ALA A C 1
ATOM 1799 O O . ALA A 1 243 ? 20.126 17.477 18.785 1.00 89.44 243 ALA A O 1
ATOM 1800 N N . PHE A 1 244 ? 18.261 17.063 17.599 1.00 90.81 244 PHE A N 1
ATOM 1801 C CA . PHE A 1 244 ? 18.725 15.818 16.996 1.00 90.81 244 PHE A CA 1
ATOM 1802 C C . PHE A 1 244 ? 18.756 15.905 15.475 1.00 90.81 244 PHE A C 1
ATOM 1804 O O . PHE A 1 244 ? 17.836 16.420 14.845 1.00 90.81 244 PHE A O 1
ATOM 1811 N N . ASN A 1 245 ? 19.825 15.358 14.890 1.00 92.31 245 ASN A N 1
ATOM 1812 C CA . ASN A 1 245 ? 19.988 15.194 13.451 1.00 92.31 245 ASN A CA 1
ATOM 1813 C C . ASN A 1 245 ? 20.039 13.704 13.121 1.00 92.31 245 ASN A C 1
ATOM 1815 O O . ASN A 1 245 ? 20.803 12.956 13.734 1.00 92.31 245 ASN A O 1
ATOM 1819 N N . ILE A 1 246 ? 19.237 13.288 12.149 1.00 91.88 246 ILE A N 1
ATOM 1820 C CA . ILE A 1 246 ? 19.070 11.890 11.753 1.00 91.88 246 ILE A CA 1
ATOM 1821 C C . ILE A 1 246 ? 19.237 11.832 10.247 1.00 91.88 246 ILE A C 1
ATOM 1823 O O . ILE A 1 246 ? 18.764 12.714 9.540 1.00 91.88 246 ILE A O 1
ATOM 1827 N N . GLY A 1 247 ? 19.897 10.806 9.731 1.00 93.88 247 GLY A N 1
ATOM 1828 C CA . GLY A 1 247 ? 19.970 10.638 8.290 1.00 93.88 247 GLY A CA 1
ATOM 1829 C C . GLY A 1 247 ? 20.198 9.204 7.882 1.00 93.88 247 GLY A C 1
ATOM 1830 O O . GLY A 1 247 ? 20.591 8.369 8.689 1.00 93.88 247 GLY A O 1
ATOM 1831 N N . PHE A 1 248 ? 19.937 8.917 6.621 1.00 95.50 248 PHE A N 1
ATOM 1832 C CA . PHE A 1 248 ? 20.179 7.622 5.998 1.00 95.50 248 PHE A CA 1
ATOM 1833 C C . PHE A 1 248 ? 20.361 7.828 4.496 1.00 95.50 248 PHE A C 1
ATOM 1835 O O . PHE A 1 248 ? 19.854 8.797 3.931 1.00 95.50 248 PHE A O 1
ATOM 1842 N N . CYS A 1 249 ? 21.082 6.920 3.841 1.00 94.50 249 CYS A N 1
ATOM 1843 C CA . CYS A 1 249 ? 21.269 6.937 2.392 1.00 94.50 249 CYS A CA 1
ATOM 1844 C C . CYS A 1 249 ? 20.843 5.602 1.799 1.00 94.50 249 CYS A C 1
ATOM 1846 O O . CYS A 1 249 ? 21.340 4.554 2.208 1.00 94.50 249 CYS A O 1
ATOM 1848 N N . MET A 1 250 ? 19.957 5.650 0.810 1.00 92.75 250 MET A N 1
ATOM 1849 C CA . MET A 1 250 ? 19.570 4.488 0.018 1.00 92.75 250 MET A CA 1
ATOM 1850 C C . MET A 1 250 ? 20.346 4.459 -1.298 1.00 92.75 250 MET A C 1
ATOM 1852 O O . MET A 1 250 ? 20.631 5.504 -1.885 1.00 92.75 250 MET A O 1
ATOM 1856 N N . GLN A 1 251 ? 20.683 3.257 -1.762 1.00 89.31 251 GLN A N 1
ATOM 1857 C CA . GLN A 1 251 ? 21.254 3.061 -3.093 1.00 89.31 251 GLN A CA 1
ATOM 1858 C C . GLN A 1 251 ? 20.154 3.258 -4.139 1.00 89.31 251 GLN A C 1
ATOM 1860 O O . GLN A 1 251 ? 19.060 2.709 -4.007 1.00 89.31 251 GLN A O 1
ATOM 1865 N N . LYS A 1 252 ? 20.426 4.054 -5.174 1.00 86.25 252 LYS A N 1
ATOM 1866 C CA . LYS A 1 252 ? 19.438 4.397 -6.208 1.00 86.25 252 LYS A CA 1
ATOM 1867 C C . LYS A 1 252 ? 19.018 3.172 -7.011 1.00 86.25 252 LYS A C 1
ATOM 1869 O O . LYS A 1 252 ? 17.830 3.011 -7.267 1.00 86.25 252 LYS A O 1
ATOM 1874 N N . ASN A 1 253 ? 19.962 2.272 -7.289 1.00 83.38 253 ASN A N 1
ATOM 1875 C CA . ASN A 1 253 ? 19.722 1.031 -8.030 1.00 83.38 253 ASN A CA 1
ATOM 1876 C C . ASN A 1 253 ? 18.705 0.071 -7.372 1.00 83.38 253 ASN A C 1
ATOM 1878 O O . ASN A 1 253 ? 18.274 -0.890 -7.999 1.00 83.38 253 ASN A O 1
ATOM 1882 N N . LEU A 1 254 ? 18.324 0.309 -6.110 1.00 85.69 254 LEU A N 1
ATOM 1883 C CA . LEU A 1 254 ? 17.268 -0.447 -5.435 1.00 85.69 254 LEU A CA 1
ATOM 1884 C C . LEU A 1 254 ? 15.869 -0.047 -5.916 1.00 85.69 254 LEU A C 1
ATOM 1886 O O . LEU A 1 254 ? 14.955 -0.865 -5.890 1.00 85.69 254 LEU A O 1
ATOM 1890 N N . ILE A 1 255 ? 15.691 1.214 -6.310 1.00 84.44 255 ILE A N 1
ATOM 1891 C CA . ILE A 1 255 ? 14.388 1.822 -6.614 1.00 84.44 255 ILE A CA 1
ATOM 1892 C C . ILE A 1 255 ? 14.245 2.060 -8.119 1.00 84.44 255 ILE A C 1
ATOM 1894 O O . ILE A 1 255 ? 13.174 1.836 -8.683 1.00 84.44 255 ILE A O 1
ATOM 1898 N N . ILE A 1 256 ? 15.324 2.489 -8.769 1.00 81.25 256 ILE A N 1
ATOM 1899 C CA . ILE A 1 256 ? 15.381 2.793 -10.199 1.00 81.25 256 ILE A CA 1
ATOM 1900 C C . ILE A 1 256 ? 16.458 1.941 -10.853 1.00 81.25 256 ILE A C 1
ATOM 1902 O O . ILE A 1 256 ? 17.484 1.666 -10.238 1.00 81.25 256 ILE A O 1
ATOM 1906 N N . ASP A 1 257 ? 16.243 1.531 -12.095 1.00 78.94 257 ASP A N 1
ATOM 1907 C CA . ASP A 1 257 ? 17.301 0.895 -12.870 1.00 78.94 257 ASP A CA 1
ATOM 1908 C C . ASP A 1 257 ? 18.301 1.926 -13.414 1.00 78.94 257 ASP A C 1
ATOM 1910 O O . ASP A 1 257 ? 18.146 3.140 -13.267 1.00 78.94 257 ASP A O 1
ATOM 1914 N N . GLU A 1 258 ? 19.337 1.429 -14.081 1.00 75.81 258 GLU A N 1
ATOM 1915 C 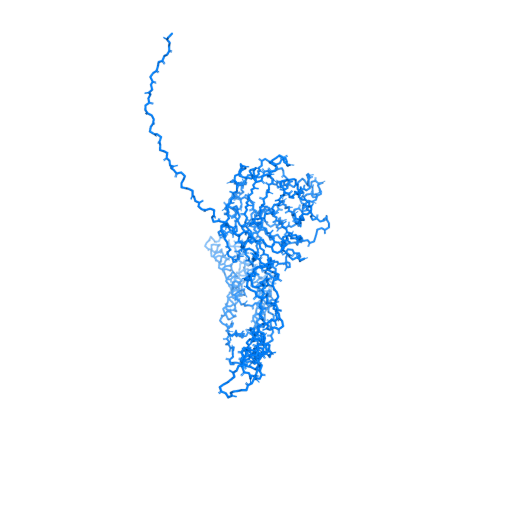CA . GLU A 1 258 ? 20.360 2.228 -14.763 1.00 75.81 258 GLU A CA 1
ATOM 1916 C C . GLU A 1 258 ? 19.800 3.151 -15.871 1.00 75.81 258 GLU A C 1
ATOM 1918 O O . GLU A 1 258 ? 20.460 4.107 -16.278 1.00 75.81 258 GLU A O 1
ATOM 1923 N N . CYS A 1 259 ? 18.557 2.924 -16.303 1.00 75.31 259 CYS A N 1
ATOM 1924 C CA . CYS A 1 259 ? 17.822 3.750 -17.256 1.00 75.31 259 CYS A CA 1
ATOM 1925 C C . CYS A 1 259 ? 16.967 4.836 -16.602 1.00 75.31 259 CYS A C 1
ATOM 1927 O O . CYS A 1 259 ? 16.341 5.629 -17.305 1.00 75.31 259 CYS A O 1
ATOM 1929 N N . GLY A 1 260 ? 16.939 4.890 -15.271 1.00 76.81 260 GLY A N 1
ATOM 1930 C CA . GLY A 1 260 ? 16.070 5.785 -14.523 1.00 76.81 260 GLY A CA 1
ATOM 1931 C C . GLY A 1 260 ? 14.602 5.360 -14.530 1.00 76.81 260 GLY A C 1
ATOM 1932 O O . GLY A 1 260 ? 13.724 6.178 -14.266 1.00 76.81 260 GLY A O 1
ATOM 1933 N N . VAL A 1 261 ? 14.315 4.091 -14.818 1.00 79.75 261 VAL A N 1
ATOM 1934 C CA . VAL A 1 261 ? 12.963 3.532 -14.766 1.00 79.75 261 VAL A CA 1
ATOM 1935 C C . VAL A 1 261 ? 12.719 2.908 -13.395 1.00 79.75 261 VAL A C 1
ATOM 1937 O O . VAL A 1 261 ? 13.495 2.076 -12.921 1.00 79.75 261 VAL A O 1
ATOM 1940 N N . LEU A 1 262 ? 11.611 3.289 -12.753 1.00 79.94 262 LEU A N 1
ATOM 1941 C CA . LEU A 1 262 ? 11.185 2.734 -11.464 1.00 79.94 262 LEU A CA 1
ATOM 1942 C C . LEU A 1 262 ? 10.953 1.225 -11.574 1.00 79.94 262 LEU A C 1
ATOM 1944 O O . LEU A 1 262 ? 10.074 0.780 -12.310 1.00 79.94 262 LEU A O 1
ATOM 1948 N N . GLY A 1 263 ? 11.737 0.443 -10.828 1.00 73.88 263 GLY A N 1
ATOM 1949 C CA . GLY A 1 263 ? 11.673 -1.019 -10.850 1.00 73.88 263 GLY A CA 1
ATOM 1950 C C . GLY A 1 263 ? 11.972 -1.660 -12.211 1.00 73.88 263 GLY A C 1
ATOM 1951 O O . GLY A 1 263 ? 11.559 -2.802 -12.420 1.00 73.88 263 GLY A O 1
ATOM 1952 N N . GLY A 1 264 ? 12.633 -0.941 -13.125 1.00 74.50 264 GLY A N 1
ATOM 1953 C CA . GLY A 1 264 ? 13.022 -1.462 -14.433 1.00 74.50 264 GLY A CA 1
ATOM 1954 C C . GLY A 1 264 ? 14.136 -2.513 -14.360 1.00 74.50 264 GLY A C 1
ATOM 1955 O O . GLY A 1 264 ? 14.722 -2.766 -13.306 1.00 74.50 264 GLY A O 1
ATOM 1956 N N . ASP A 1 265 ? 14.414 -3.154 -15.493 1.00 78.12 265 ASP A N 1
ATOM 1957 C CA . ASP A 1 265 ? 15.446 -4.190 -15.640 1.00 78.12 265 ASP A CA 1
ATOM 1958 C C . ASP A 1 265 ? 16.718 -3.679 -16.347 1.00 78.12 265 ASP A C 1
ATOM 1960 O O . ASP A 1 265 ? 17.616 -4.457 -16.676 1.00 78.12 265 ASP A O 1
ATOM 1964 N N . GLY A 1 266 ? 16.800 -2.371 -16.604 1.00 75.44 266 GLY A N 1
ATOM 1965 C CA . GLY A 1 266 ? 17.911 -1.733 -17.300 1.00 75.44 266 GLY A CA 1
ATOM 1966 C C . GLY A 1 266 ? 17.917 -1.968 -18.810 1.00 75.44 266 GLY A C 1
ATOM 1967 O O . GLY A 1 266 ? 18.924 -1.693 -19.454 1.00 75.44 266 GLY A O 1
ATOM 1968 N N . SER A 1 267 ? 16.856 -2.514 -19.414 1.00 81.88 267 SER A N 1
ATOM 1969 C CA . SER A 1 267 ? 16.806 -2.751 -20.868 1.00 81.88 267 SER A CA 1
ATOM 1970 C C . SER A 1 267 ? 16.333 -1.539 -21.676 1.00 81.88 267 SER A C 1
ATOM 1972 O O . SER A 1 267 ? 16.736 -1.369 -22.824 1.00 81.88 267 SER A O 1
ATOM 1974 N N . SER A 1 268 ? 15.515 -0.672 -21.074 1.00 81.31 268 SER A N 1
ATOM 1975 C CA . SER A 1 268 ? 14.748 0.370 -21.778 1.00 81.31 268 SER A CA 1
ATOM 1976 C C . SER A 1 268 ? 15.577 1.486 -22.429 1.00 81.31 268 SER A C 1
ATOM 1978 O O . SER A 1 268 ? 15.086 2.167 -23.326 1.00 81.31 268 SER A O 1
ATOM 1980 N N . CYS A 1 269 ? 16.821 1.675 -21.996 1.00 79.12 269 CYS A N 1
ATOM 1981 C CA . CYS A 1 269 ? 17.726 2.726 -22.464 1.00 79.12 269 CYS A CA 1
ATOM 1982 C C . CYS A 1 269 ? 19.039 2.177 -23.032 1.00 79.12 269 CYS A C 1
ATOM 1984 O O . CYS A 1 269 ? 20.008 2.927 -23.183 1.00 79.12 269 CYS A O 1
ATOM 1986 N N . ARG A 1 270 ? 19.112 0.869 -23.295 1.00 85.50 270 ARG A N 1
ATOM 1987 C CA . ARG A 1 270 ? 20.262 0.298 -23.993 1.00 85.50 270 ARG A CA 1
ATOM 1988 C C . ARG A 1 270 ? 20.227 0.760 -25.442 1.00 85.50 270 ARG A C 1
ATOM 1990 O O . ARG A 1 270 ? 19.186 0.703 -26.093 1.00 85.50 270 ARG A O 1
ATOM 1997 N N . ASP A 1 271 ? 21.367 1.213 -25.938 1.00 84.44 271 ASP A N 1
ATOM 1998 C CA . ASP A 1 271 ? 21.544 1.427 -27.366 1.00 84.44 271 ASP A CA 1
ATOM 1999 C C . ASP A 1 271 ? 21.578 0.081 -28.112 1.00 84.44 271 ASP A C 1
ATOM 2001 O O . ASP A 1 271 ? 21.537 -0.993 -27.500 1.00 84.44 271 ASP A O 1
ATOM 2005 N N . CYS A 1 272 ? 21.660 0.101 -29.444 1.00 85.38 272 CYS A N 1
ATOM 2006 C CA . CYS A 1 272 ? 21.685 -1.147 -30.217 1.00 85.38 272 CYS A CA 1
ATOM 2007 C C . CYS A 1 272 ? 22.897 -2.054 -29.915 1.00 85.38 272 CYS A C 1
ATOM 2009 O O . CYS A 1 272 ? 22.920 -3.203 -30.351 1.00 85.38 272 CYS A O 1
ATOM 2011 N N . GLY A 1 273 ? 23.910 -1.546 -29.203 1.00 84.75 273 GLY A N 1
ATOM 2012 C CA . GLY A 1 273 ? 25.123 -2.257 -28.812 1.00 84.75 273 GLY A CA 1
ATOM 2013 C C . GLY A 1 273 ? 25.008 -2.844 -27.409 1.00 84.75 273 GLY A C 1
ATOM 2014 O O . GLY A 1 273 ? 25.973 -3.407 -26.896 1.00 84.75 273 GLY A O 1
ATOM 2015 N N . GLY A 1 274 ? 23.840 -2.703 -26.774 1.00 80.94 274 GLY A N 1
ATOM 2016 C CA . GLY A 1 274 ? 23.597 -3.125 -25.402 1.00 80.94 274 GLY A CA 1
ATOM 2017 C C . GLY A 1 274 ? 24.177 -2.169 -24.359 1.00 80.94 274 GLY A C 1
ATOM 2018 O O . GLY A 1 274 ? 24.115 -2.485 -23.166 1.00 80.94 274 GLY A O 1
ATOM 2019 N N . VAL A 1 275 ? 24.721 -1.019 -24.780 1.00 81.94 275 VAL A N 1
ATOM 2020 C CA . VAL A 1 275 ? 25.320 -0.026 -23.888 1.00 81.94 275 VAL A CA 1
ATOM 2021 C C . VAL A 1 275 ? 24.218 0.856 -23.319 1.00 81.94 275 VAL A C 1
ATOM 2023 O O . VAL A 1 275 ? 23.518 1.571 -24.035 1.00 81.94 275 VAL A O 1
ATOM 2026 N N . THR A 1 276 ? 24.065 0.804 -22.004 1.00 77.06 276 THR A N 1
ATOM 2027 C CA . THR A 1 276 ? 23.113 1.614 -21.243 1.00 77.06 276 THR A CA 1
ATOM 2028 C C . THR A 1 276 ? 23.393 3.103 -21.430 1.00 77.06 276 THR A C 1
ATOM 2030 O O . THR A 1 276 ? 24.536 3.541 -21.287 1.00 77.06 276 THR A O 1
ATOM 2033 N N . CYS A 1 277 ? 22.360 3.881 -21.767 1.00 74.88 277 CYS A N 1
ATOM 2034 C CA . CYS A 1 277 ? 22.469 5.302 -22.113 1.00 74.88 277 CYS A CA 1
ATOM 2035 C C . CYS A 1 277 ? 23.434 5.581 -23.294 1.00 74.88 277 CYS A C 1
ATOM 2037 O O . CYS A 1 277 ? 23.891 6.714 -23.482 1.00 74.88 277 CYS A O 1
ATOM 2039 N N . GLY A 1 278 ? 23.748 4.563 -24.104 1.00 78.00 278 GLY A N 1
ATOM 2040 C CA . GLY A 1 278 ? 24.547 4.702 -25.316 1.00 78.00 278 GLY A CA 1
ATOM 2041 C C . GLY A 1 278 ? 23.814 5.486 -26.411 1.00 78.00 278 GLY A C 1
ATOM 2042 O O . GLY A 1 278 ? 22.606 5.708 -26.350 1.00 78.00 278 GLY A O 1
ATOM 2043 N N . GLN A 1 279 ? 24.557 5.946 -27.416 1.00 80.81 279 GLN A N 1
ATOM 2044 C CA . GLN A 1 279 ? 24.015 6.730 -28.538 1.00 80.81 279 GLN A CA 1
ATOM 2045 C C . GLN A 1 279 ? 24.052 5.960 -29.864 1.00 80.81 279 GLN A C 1
ATOM 2047 O O . GLN A 1 279 ? 23.713 6.517 -30.909 1.00 80.81 279 GLN A O 1
ATOM 2052 N N . SER A 1 280 ? 24.490 4.699 -29.846 1.00 85.19 280 SER A N 1
ATOM 2053 C CA . SER A 1 280 ? 24.648 3.910 -31.064 1.00 85.19 280 SER A CA 1
ATOM 2054 C C . SER A 1 280 ? 23.279 3.563 -31.645 1.00 85.19 280 SER A C 1
ATOM 2056 O O . SER A 1 280 ? 22.383 3.100 -30.940 1.00 85.19 280 SER A O 1
ATOM 2058 N N . GLN A 1 281 ? 23.122 3.772 -32.948 1.00 84.00 281 GLN A N 1
ATOM 2059 C CA . GLN A 1 281 ? 21.924 3.396 -33.696 1.00 84.00 281 GLN A CA 1
ATOM 2060 C C . GLN A 1 281 ? 22.291 2.339 -34.741 1.00 84.00 281 GLN A C 1
ATOM 2062 O O . GLN A 1 281 ? 23.437 2.328 -35.207 1.00 84.00 281 GLN A O 1
ATOM 2067 N N . PRO A 1 282 ? 21.368 1.429 -35.091 1.00 82.56 282 PRO A N 1
ATOM 2068 C CA . PRO A 1 282 ? 21.597 0.516 -36.195 1.00 82.56 282 PRO A CA 1
ATOM 2069 C C . PRO A 1 282 ? 21.726 1.318 -37.492 1.00 82.56 282 PRO A C 1
ATOM 2071 O O . PRO A 1 282 ? 20.982 2.273 -37.727 1.00 82.56 282 PRO A O 1
ATOM 2074 N N . ASP A 1 283 ? 22.689 0.938 -38.323 1.00 81.81 283 ASP A N 1
ATOM 2075 C CA . ASP A 1 283 ? 22.806 1.453 -39.680 1.00 81.81 283 ASP A CA 1
ATOM 2076 C C . ASP A 1 283 ? 21.758 0.816 -40.614 1.00 81.81 283 ASP A C 1
ATOM 2078 O O . ASP A 1 283 ? 20.923 0.004 -40.206 1.00 81.81 283 ASP A O 1
ATOM 2082 N N . GLN A 1 284 ? 21.804 1.163 -41.903 1.00 73.56 284 GLN A N 1
ATOM 2083 C CA . GLN A 1 284 ? 20.907 0.604 -42.927 1.00 73.56 284 GLN A CA 1
ATOM 2084 C C . GLN A 1 284 ? 21.028 -0.924 -43.119 1.00 73.56 284 GLN A C 1
ATOM 2086 O O . GLN A 1 284 ? 20.180 -1.518 -43.780 1.00 73.56 284 GLN A O 1
ATOM 2091 N N . CYS A 1 285 ? 22.066 -1.548 -42.558 1.00 75.12 285 CYS A N 1
ATOM 2092 C CA . CYS A 1 285 ? 22.344 -2.983 -42.599 1.00 75.12 285 CYS A CA 1
ATOM 2093 C C . CYS A 1 285 ? 21.946 -3.691 -41.296 1.00 75.12 285 CYS A C 1
ATOM 2095 O O . CYS A 1 285 ? 22.168 -4.893 -41.159 1.00 75.12 285 CYS A O 1
ATOM 2097 N N . GLY A 1 286 ? 21.393 -2.957 -40.325 1.00 75.38 286 GLY A N 1
ATOM 2098 C CA . GLY A 1 286 ? 21.087 -3.472 -38.993 1.00 75.38 286 GLY A CA 1
ATOM 2099 C C . GLY A 1 286 ? 22.315 -3.626 -38.091 1.00 75.38 286 GLY A C 1
ATOM 2100 O O . GLY A 1 286 ? 22.190 -4.170 -36.995 1.00 75.38 286 GLY A O 1
ATOM 2101 N N . VAL A 1 287 ? 23.497 -3.148 -38.502 1.00 82.06 287 VAL A N 1
ATOM 2102 C CA . VAL A 1 287 ? 24.708 -3.195 -37.675 1.00 82.06 287 VAL A CA 1
ATOM 2103 C C . VAL A 1 287 ? 24.730 -1.989 -36.751 1.00 82.06 287 VAL A C 1
ATOM 2105 O O . VAL A 1 287 ? 24.686 -0.838 -37.184 1.00 82.06 287 VAL A O 1
ATOM 2108 N N . CYS A 1 288 ? 24.819 -2.250 -35.451 1.00 85.88 288 CYS A N 1
ATOM 2109 C CA . CYS A 1 288 ? 24.878 -1.189 -34.464 1.00 85.88 288 CYS A CA 1
ATOM 2110 C C . CYS A 1 288 ? 26.150 -0.343 -34.595 1.00 85.88 288 CYS A C 1
ATOM 2112 O O . CYS A 1 288 ? 27.255 -0.879 -34.527 1.00 85.88 288 CYS A O 1
ATOM 2114 N N . GLY A 1 289 ? 25.995 0.974 -34.769 1.00 82.88 289 GLY A N 1
ATOM 2115 C CA . GLY A 1 289 ? 27.122 1.886 -34.981 1.00 82.88 289 GLY A CA 1
ATOM 2116 C C . GLY A 1 289 ? 27.882 1.632 -36.287 1.00 82.88 289 GLY A C 1
ATOM 2117 O O . GLY A 1 289 ? 29.017 2.088 -36.424 1.00 82.88 289 GLY A O 1
ATOM 2118 N N . GLY A 1 290 ? 27.289 0.879 -37.219 1.00 80.88 290 GLY A N 1
ATOM 2119 C CA . GLY A 1 290 ? 27.877 0.602 -38.522 1.00 80.88 290 GLY A CA 1
ATOM 2120 C C . GLY A 1 290 ? 27.854 1.821 -39.447 1.00 80.88 290 GLY A C 1
ATOM 2121 O O . GLY A 1 290 ? 27.121 2.789 -39.237 1.00 80.88 290 GLY A O 1
ATOM 2122 N N . ASP A 1 291 ? 28.694 1.785 -40.478 1.00 81.25 291 ASP A N 1
ATOM 2123 C CA . ASP A 1 291 ? 28.792 2.834 -41.497 1.00 81.25 291 ASP A CA 1
ATOM 2124 C C . ASP A 1 291 ? 27.963 2.526 -42.759 1.00 81.25 291 ASP A C 1
ATOM 2126 O O . ASP A 1 291 ? 28.023 3.267 -43.741 1.00 81.25 291 ASP A O 1
ATOM 2130 N N . GLY A 1 292 ? 27.175 1.444 -42.741 1.00 70.69 292 GLY A N 1
ATOM 2131 C CA . GLY A 1 292 ? 26.356 0.999 -43.861 1.00 70.69 292 GLY A CA 1
ATOM 2132 C C . GLY A 1 292 ? 27.089 0.170 -44.918 1.00 70.69 292 GLY A C 1
ATOM 2133 O O . GLY A 1 292 ? 26.475 -0.133 -45.943 1.00 70.69 292 GLY A O 1
ATOM 2134 N N . SER A 1 293 ? 28.357 -0.202 -44.702 1.00 71.88 293 SER A N 1
ATOM 2135 C CA . SER A 1 293 ? 29.166 -0.961 -45.677 1.00 71.88 293 SER A CA 1
ATOM 2136 C C . SER A 1 293 ? 29.026 -2.485 -45.556 1.00 71.88 293 SER A C 1
ATOM 2138 O O . SER A 1 293 ? 29.388 -3.221 -46.469 1.00 71.88 293 SER A O 1
ATOM 2140 N N . SER A 1 294 ? 28.482 -2.992 -44.447 1.00 68.00 294 SER A N 1
ATOM 2141 C CA . SER A 1 294 ? 28.320 -4.434 -44.181 1.00 68.00 294 SER A CA 1
ATOM 2142 C C . SER A 1 294 ? 27.204 -5.102 -45.001 1.00 68.00 294 SER A C 1
ATOM 2144 O O . SER A 1 294 ? 27.133 -6.327 -45.056 1.00 68.00 294 SER A O 1
ATOM 2146 N N . CYS A 1 295 ? 26.369 -4.314 -45.683 1.00 66.00 295 CYS A N 1
ATOM 2147 C CA . CYS A 1 295 ? 25.352 -4.775 -46.632 1.00 66.00 295 CYS A CA 1
ATOM 2148 C C . CYS A 1 295 ? 25.941 -5.325 -47.952 1.00 66.00 295 CYS A C 1
ATOM 2150 O O . CYS A 1 295 ? 25.185 -5.689 -48.859 1.00 66.00 295 CYS A O 1
ATOM 2152 N N . GLU A 1 296 ? 27.265 -5.340 -48.133 1.00 60.22 296 GLU A N 1
ATOM 2153 C CA . GLU A 1 296 ? 27.887 -5.790 -49.378 1.00 60.22 296 GLU A CA 1
ATOM 2154 C C . GLU A 1 296 ? 27.830 -7.322 -49.546 1.00 60.22 296 GLU A C 1
ATOM 2156 O O . GLU A 1 296 ? 28.659 -8.053 -49.023 1.00 60.22 296 GLU A O 1
ATOM 2161 N N . ILE A 1 297 ? 26.859 -7.771 -50.355 1.00 59.22 297 ILE A N 1
ATOM 2162 C CA . ILE A 1 297 ? 26.867 -8.963 -51.231 1.00 59.22 297 ILE A CA 1
ATOM 2163 C C . ILE A 1 297 ? 27.218 -10.301 -50.554 1.00 59.22 297 ILE A C 1
ATOM 2165 O O . ILE A 1 297 ? 28.368 -10.588 -50.234 1.00 59.22 297 ILE A O 1
ATOM 2169 N N . CYS A 1 298 ? 26.251 -11.220 -50.514 1.00 65.06 298 CYS A N 1
ATOM 2170 C CA . CYS A 1 298 ? 26.517 -12.620 -50.191 1.00 65.06 298 CYS A CA 1
ATOM 2171 C C . CYS A 1 298 ? 26.498 -13.496 -51.454 1.00 65.06 298 CYS A C 1
ATOM 2173 O O . CYS A 1 298 ? 25.740 -13.262 -52.403 1.00 65.06 298 CYS A O 1
ATOM 2175 N N . TYR A 1 299 ? 27.346 -14.522 -51.466 1.00 61.66 299 TYR A N 1
ATOM 2176 C CA . TYR A 1 299 ? 27.390 -15.539 -52.514 1.00 61.66 299 TYR A CA 1
ATOM 2177 C C . TYR A 1 299 ? 26.760 -16.811 -51.951 1.00 61.66 299 TYR A C 1
ATOM 2179 O O . TYR A 1 299 ? 27.274 -17.376 -50.989 1.00 61.66 299 TYR A O 1
ATOM 2187 N N . GLY A 1 300 ? 25.619 -17.217 -52.509 1.00 57.44 300 GLY A N 1
ATOM 2188 C CA . GLY A 1 300 ? 25.051 -18.535 -52.231 1.00 57.44 300 GLY A CA 1
ATOM 2189 C C . GLY A 1 300 ? 25.796 -19.633 -52.993 1.00 57.44 300 GLY A C 1
ATOM 2190 O O . GLY A 1 300 ? 26.568 -19.346 -53.907 1.00 57.44 300 GLY A O 1
ATOM 2191 N N . ASP A 1 301 ? 25.505 -20.883 -52.644 1.00 58.34 301 ASP A N 1
ATOM 2192 C CA . ASP A 1 301 ? 26.100 -22.115 -53.185 1.00 58.34 301 ASP A CA 1
ATOM 2193 C C . ASP A 1 301 ? 26.000 -22.217 -54.726 1.00 58.34 301 ASP A C 1
ATOM 2195 O O . ASP A 1 301 ? 26.816 -22.874 -55.369 1.00 58.34 301 ASP A O 1
ATOM 2199 N N . ASP A 1 302 ? 25.036 -21.507 -55.322 1.00 55.50 302 ASP A N 1
ATOM 2200 C CA . ASP A 1 302 ? 24.772 -21.431 -56.760 1.00 55.50 302 ASP A CA 1
ATOM 2201 C C . ASP A 1 302 ? 25.312 -20.123 -57.385 1.00 55.50 302 ASP A C 1
ATOM 2203 O O . ASP A 1 302 ? 24.503 -19.332 -57.856 1.00 55.50 302 ASP A O 1
ATOM 2207 N N . GLU A 1 303 ? 26.626 -19.844 -57.335 1.00 55.16 303 GLU A N 1
ATOM 2208 C CA . GLU A 1 303 ? 27.423 -18.824 -58.093 1.00 55.16 303 GLU A CA 1
ATOM 2209 C C . GLU A 1 303 ? 26.804 -17.426 -58.406 1.00 55.16 303 GLU A C 1
ATOM 2211 O O . GLU A 1 303 ? 27.334 -16.638 -59.194 1.00 55.16 303 GLU A O 1
ATOM 2216 N N . GLY A 1 304 ? 25.694 -17.058 -57.778 1.00 59.44 304 GLY A N 1
ATOM 2217 C CA . GLY A 1 304 ? 24.864 -15.913 -58.107 1.00 59.44 304 GLY A CA 1
ATOM 2218 C C . GLY A 1 304 ? 24.896 -14.901 -56.978 1.00 59.44 304 GLY A C 1
ATOM 2219 O O . GLY A 1 304 ? 24.680 -15.242 -55.816 1.00 59.44 304 GLY A O 1
ATOM 2220 N N . ARG A 1 305 ? 25.144 -13.636 -57.329 1.00 61.88 305 ARG A N 1
ATOM 2221 C CA . ARG A 1 305 ? 25.112 -12.512 -56.384 1.00 61.88 305 ARG A CA 1
ATOM 2222 C C . ARG A 1 305 ? 23.718 -12.403 -55.764 1.00 61.88 305 ARG A C 1
ATOM 2224 O O . ARG A 1 305 ? 22.751 -12.175 -56.492 1.00 61.88 305 ARG A O 1
ATOM 2231 N N . ARG A 1 306 ? 23.623 -12.542 -54.440 1.00 67.88 306 ARG A N 1
ATOM 2232 C CA . ARG A 1 306 ? 22.394 -12.332 -53.665 1.00 67.88 306 ARG A CA 1
ATOM 2233 C C . ARG A 1 306 ? 22.618 -11.230 -52.630 1.00 67.88 306 ARG A C 1
ATOM 2235 O O . ARG A 1 306 ? 23.749 -10.880 -52.292 1.00 67.88 306 ARG A O 1
ATOM 2242 N N . ILE A 1 307 ? 21.517 -10.657 -52.168 1.00 72.25 307 ILE A N 1
ATOM 2243 C CA . ILE A 1 307 ? 21.511 -9.670 -51.090 1.00 72.25 307 ILE A CA 1
ATOM 2244 C C . ILE A 1 307 ? 21.172 -10.426 -49.805 1.00 72.25 307 ILE A C 1
ATOM 2246 O O . ILE A 1 307 ? 20.324 -11.324 -49.819 1.00 72.25 307 ILE A O 1
ATOM 2250 N N . VAL A 1 308 ? 21.882 -10.111 -48.726 1.00 72.88 308 VAL A N 1
ATOM 2251 C CA . VAL A 1 308 ? 21.540 -10.602 -47.391 1.00 72.88 308 VAL A CA 1
ATOM 2252 C C . VAL A 1 308 ? 20.232 -9.932 -46.993 1.00 72.88 308 VAL A C 1
ATOM 2254 O O . VAL A 1 308 ? 20.114 -8.712 -47.096 1.00 72.88 308 VAL A O 1
ATOM 2257 N N . ASP A 1 309 ? 19.229 -10.713 -46.606 1.00 81.38 309 ASP A N 1
ATOM 2258 C CA . ASP A 1 309 ? 17.998 -10.127 -46.095 1.00 81.38 309 ASP A CA 1
ATOM 2259 C C . ASP A 1 309 ? 18.223 -9.502 -44.709 1.00 81.38 309 ASP A C 1
ATOM 2261 O O . ASP A 1 309 ? 19.260 -9.674 -44.067 1.00 81.38 309 ASP A O 1
ATOM 2265 N N . GLN A 1 310 ? 17.221 -8.785 -44.212 1.00 79.56 310 GLN A N 1
ATOM 2266 C CA . GLN A 1 310 ? 17.259 -8.180 -42.878 1.00 79.56 310 GLN A CA 1
ATOM 2267 C C . GLN A 1 310 ? 17.478 -9.188 -41.734 1.00 79.56 310 GLN A C 1
ATOM 2269 O O . GLN A 1 310 ? 17.764 -8.768 -40.623 1.00 79.56 310 GLN A O 1
ATOM 2274 N N . CYS A 1 311 ? 17.334 -10.494 -41.980 1.00 82.38 311 CYS A N 1
ATOM 2275 C CA . CYS A 1 311 ? 17.536 -11.563 -41.008 1.00 82.38 311 CYS A CA 1
ATOM 2276 C C . CYS A 1 311 ? 18.954 -12.152 -41.041 1.00 82.38 311 CYS A C 1
ATOM 2278 O O . CYS A 1 311 ? 19.238 -13.096 -40.301 1.00 82.38 311 CYS A O 1
ATOM 2280 N N . GLY A 1 312 ? 19.844 -11.627 -41.888 1.00 76.06 312 GLY A N 1
ATOM 2281 C CA . GLY A 1 312 ? 21.188 -12.168 -42.071 1.00 76.06 312 GLY A CA 1
ATOM 2282 C C . GLY A 1 312 ? 21.237 -13.386 -43.000 1.00 76.06 312 GLY A C 1
ATOM 2283 O O . GLY A 1 312 ? 22.281 -14.033 -43.100 1.00 76.06 312 GLY A O 1
ATOM 2284 N N . VAL A 1 313 ? 20.137 -13.721 -43.687 1.00 81.44 313 VAL A N 1
ATOM 2285 C CA . VAL A 1 313 ? 20.043 -14.896 -44.561 1.00 81.44 313 VAL A CA 1
ATOM 2286 C C . VAL A 1 313 ? 20.306 -14.496 -46.009 1.00 81.44 313 VAL A C 1
ATOM 2288 O O . VAL A 1 313 ? 19.675 -13.600 -46.572 1.00 81.44 313 VAL A O 1
ATOM 2291 N N . CYS A 1 314 ? 21.243 -15.190 -46.655 1.00 77.50 314 CYS A N 1
ATOM 2292 C CA . CYS A 1 314 ? 21.608 -14.900 -48.035 1.00 77.50 314 CYS A CA 1
ATOM 2293 C C . CYS A 1 314 ? 20.497 -15.286 -49.022 1.00 77.50 314 CYS A C 1
ATOM 2295 O O . CYS A 1 314 ? 20.230 -16.470 -49.241 1.00 77.50 314 CYS A O 1
ATOM 2297 N N . GLY A 1 315 ? 19.865 -14.291 -49.651 1.00 78.50 315 GLY A N 1
ATOM 2298 C CA . GLY A 1 315 ? 18.689 -14.517 -50.494 1.00 78.50 315 GLY A CA 1
ATOM 2299 C C . GLY A 1 315 ? 17.477 -15.052 -49.733 1.00 78.50 315 GLY A C 1
ATOM 2300 O O . GLY A 1 315 ? 16.652 -15.733 -50.341 1.00 78.50 315 GLY A O 1
ATOM 2301 N N . GLY A 1 316 ? 17.400 -14.798 -48.424 1.00 79.12 316 GLY A N 1
ATOM 2302 C CA . GLY A 1 316 ? 16.198 -15.063 -47.646 1.00 79.12 316 GLY A CA 1
ATOM 2303 C C . GLY A 1 316 ? 15.061 -14.106 -48.012 1.00 79.12 316 GLY A C 1
ATOM 2304 O O . GLY A 1 316 ? 15.256 -13.096 -48.692 1.00 79.12 316 GLY A O 1
ATOM 2305 N N . ASP A 1 317 ? 13.847 -14.456 -47.597 1.00 85.62 317 ASP A N 1
ATOM 2306 C CA . ASP A 1 317 ? 12.633 -13.667 -47.831 1.00 85.62 317 ASP A CA 1
ATOM 2307 C C . ASP A 1 317 ? 12.332 -12.675 -46.693 1.00 85.62 317 ASP A C 1
ATOM 2309 O O . ASP A 1 317 ? 11.289 -12.020 -46.696 1.00 85.62 317 ASP A O 1
ATOM 2313 N N . GLY A 1 318 ? 13.239 -12.552 -45.718 1.00 85.19 318 GLY A N 1
ATOM 2314 C CA . GLY A 1 318 ? 13.099 -11.675 -44.565 1.00 85.19 318 GLY A CA 1
ATOM 2315 C C . GLY A 1 318 ? 12.144 -12.188 -43.488 1.00 85.19 318 GLY A C 1
ATOM 2316 O O . GLY A 1 318 ? 11.803 -11.399 -42.606 1.00 85.19 318 GLY A O 1
ATOM 2317 N N . THR A 1 319 ? 11.698 -13.454 -43.540 1.00 90.94 319 THR A N 1
ATOM 2318 C CA . THR A 1 319 ? 10.697 -13.996 -42.598 1.00 90.94 319 THR A CA 1
ATOM 2319 C C . THR A 1 319 ? 11.279 -14.773 -41.415 1.00 90.94 319 THR A C 1
ATOM 2321 O O . THR A 1 319 ? 10.636 -14.880 -40.372 1.00 90.94 319 THR A O 1
ATOM 2324 N N . SER A 1 320 ? 12.503 -15.294 -41.532 1.00 87.62 320 SER A N 1
ATOM 2325 C CA . SER A 1 320 ? 13.068 -16.253 -40.569 1.00 87.62 320 SER A CA 1
ATOM 2326 C C . SER A 1 320 ? 13.407 -15.667 -39.196 1.00 87.62 320 SER A C 1
ATOM 2328 O O . SER A 1 320 ? 13.555 -16.416 -38.235 1.00 87.62 320 SER A O 1
ATOM 2330 N N . CYS A 1 321 ? 13.560 -14.347 -39.102 1.00 88.38 321 CYS A N 1
ATOM 2331 C CA . CYS A 1 321 ? 13.845 -13.624 -37.863 1.00 88.38 321 CYS A CA 1
ATOM 2332 C C . CYS A 1 321 ? 12.653 -12.806 -37.359 1.00 88.38 321 CYS A C 1
ATOM 2334 O O . CYS A 1 321 ? 12.816 -12.020 -36.428 1.00 88.38 321 CYS A O 1
ATOM 2336 N N . LEU A 1 322 ? 11.482 -12.927 -37.988 1.00 91.31 322 LEU A N 1
ATOM 2337 C CA . LEU A 1 322 ? 10.311 -12.166 -37.578 1.00 91.31 322 LEU A CA 1
ATOM 2338 C C . LEU A 1 322 ? 9.751 -12.709 -36.265 1.00 91.31 322 LEU A C 1
ATOM 2340 O O . LEU A 1 322 ? 9.563 -13.915 -36.098 1.00 91.31 322 LEU A O 1
ATOM 2344 N N . ASP A 1 323 ? 9.437 -11.801 -35.351 1.00 91.12 323 ASP A N 1
ATOM 2345 C CA . ASP A 1 323 ? 8.621 -12.104 -34.185 1.00 91.12 323 ASP A CA 1
ATOM 2346 C C . ASP A 1 323 ? 7.137 -12.262 -34.572 1.00 91.12 323 ASP A C 1
ATOM 2348 O O . ASP A 1 323 ? 6.751 -12.147 -35.742 1.00 91.12 323 ASP A O 1
ATOM 2352 N N . CYS A 1 324 ? 6.258 -12.511 -33.598 1.00 93.62 324 CYS A N 1
ATOM 2353 C CA . CYS A 1 324 ? 4.834 -12.683 -33.905 1.00 93.62 324 CYS A CA 1
ATOM 2354 C C . CYS A 1 324 ? 4.148 -11.418 -34.467 1.00 93.62 324 CYS A C 1
ATOM 2356 O O . CYS A 1 324 ? 3.016 -11.506 -34.946 1.00 93.62 324 CYS A O 1
ATOM 2358 N N . ALA A 1 325 ? 4.790 -10.244 -34.383 1.00 93.06 325 ALA A N 1
ATOM 2359 C CA . ALA A 1 325 ? 4.299 -8.963 -34.890 1.00 93.06 325 ALA A CA 1
ATOM 2360 C C . ALA A 1 325 ? 4.920 -8.630 -36.249 1.00 93.06 325 ALA A C 1
ATOM 2362 O O . ALA A 1 325 ? 4.815 -7.492 -36.707 1.00 93.06 325 ALA A O 1
ATOM 2363 N N . LEU A 1 326 ? 5.562 -9.613 -36.889 1.00 91.06 326 LEU A N 1
ATOM 2364 C CA . LEU A 1 326 ? 6.275 -9.447 -38.148 1.00 91.06 326 LEU A CA 1
ATOM 2365 C C . LEU A 1 326 ? 7.421 -8.430 -38.040 1.00 91.06 326 LEU A C 1
ATOM 2367 O O . LEU A 1 326 ? 7.766 -7.781 -39.026 1.00 91.06 326 LEU A O 1
ATOM 2371 N N . THR A 1 327 ? 8.008 -8.282 -36.847 1.00 86.75 327 THR A N 1
ATOM 2372 C CA . THR A 1 327 ? 9.155 -7.400 -36.614 1.00 86.75 327 THR A CA 1
ATOM 2373 C C . THR A 1 327 ? 10.448 -8.218 -36.631 1.00 86.75 327 THR A C 1
ATOM 2375 O O . THR A 1 327 ? 10.584 -9.141 -35.823 1.00 86.75 327 THR A O 1
ATOM 2378 N N . PRO A 1 328 ? 11.410 -7.907 -37.520 1.00 85.69 328 PRO A N 1
ATOM 2379 C CA . PRO A 1 328 ? 12.721 -8.556 -37.541 1.00 85.69 328 PRO A CA 1
ATOM 2380 C C . PRO A 1 328 ? 13.430 -8.430 -36.195 1.00 85.69 328 PRO A C 1
ATOM 2382 O O . PRO A 1 328 ? 13.533 -7.329 -35.656 1.00 85.69 328 PRO A O 1
ATOM 2385 N N . PHE A 1 329 ? 13.897 -9.555 -35.652 1.00 83.50 329 PHE A N 1
ATOM 2386 C CA . PHE A 1 329 ? 14.537 -9.665 -34.335 1.00 83.50 329 PHE A CA 1
ATOM 2387 C C . PHE A 1 329 ? 13.722 -9.067 -33.179 1.00 83.50 329 PHE A C 1
ATOM 2389 O O . PHE A 1 329 ? 14.268 -8.745 -32.123 1.00 83.50 329 PHE A O 1
ATOM 2396 N N . GLY A 1 330 ? 12.410 -8.913 -33.366 1.00 84.81 330 GLY A N 1
ATOM 2397 C CA . GLY A 1 330 ? 11.518 -8.489 -32.306 1.00 84.81 330 GLY A CA 1
ATOM 2398 C C . GLY A 1 330 ? 11.450 -9.534 -31.190 1.00 84.81 330 GLY A C 1
ATOM 2399 O O . GLY A 1 330 ? 11.758 -10.713 -31.368 1.00 84.81 330 GLY A O 1
ATOM 2400 N N . THR A 1 331 ? 11.054 -9.094 -30.004 1.00 89.88 331 THR A N 1
ATOM 2401 C CA . THR A 1 331 ? 10.983 -9.949 -28.812 1.00 89.88 331 THR A CA 1
ATOM 2402 C C . THR A 1 331 ? 9.568 -10.438 -28.520 1.00 89.88 331 THR A C 1
ATOM 2404 O O . THR A 1 331 ? 9.352 -11.132 -27.524 1.00 89.88 331 THR A O 1
ATOM 2407 N N . LYS A 1 332 ? 8.574 -10.080 -29.348 1.00 92.12 332 LYS A N 1
ATOM 2408 C CA . LYS A 1 332 ? 7.184 -10.421 -29.055 1.00 92.12 332 LYS A CA 1
ATOM 2409 C C . LYS A 1 332 ? 6.909 -11.889 -29.348 1.00 92.12 332 LYS A C 1
ATOM 2411 O O . LYS A 1 332 ? 7.202 -12.410 -30.422 1.00 92.12 332 LYS A O 1
ATOM 2416 N N . VAL A 1 333 ? 6.255 -12.534 -28.390 1.00 92.06 333 VAL A N 1
ATOM 2417 C CA . VAL A 1 333 ? 5.768 -13.908 -28.503 1.00 92.06 333 VAL A CA 1
ATOM 2418 C C . VAL A 1 333 ? 4.244 -13.894 -28.460 1.00 92.06 333 VAL A C 1
ATOM 2420 O O . VAL A 1 333 ? 3.627 -13.028 -27.833 1.00 92.06 333 VAL A O 1
ATOM 2423 N N . THR A 1 334 ? 3.630 -14.835 -29.169 1.00 93.19 334 THR A N 1
ATOM 2424 C CA . THR A 1 334 ? 2.189 -15.059 -29.106 1.00 93.19 334 THR A CA 1
ATOM 2425 C C . THR A 1 334 ? 1.817 -15.566 -27.717 1.00 93.19 334 THR A C 1
ATOM 2427 O O . THR A 1 334 ? 2.377 -16.555 -27.243 1.00 93.19 334 THR A O 1
ATOM 2430 N N . ASP A 1 335 ? 0.880 -14.891 -27.056 1.00 91.50 335 ASP A N 1
ATOM 2431 C CA . ASP A 1 335 ? 0.384 -15.314 -25.752 1.00 91.50 335 ASP A CA 1
ATOM 2432 C C . ASP A 1 335 ? -0.514 -16.565 -25.855 1.00 91.50 335 ASP A C 1
ATOM 2434 O O . ASP A 1 335 ? -0.826 -17.072 -26.937 1.00 91.50 335 ASP A O 1
ATOM 2438 N N . ARG A 1 336 ? -0.981 -17.067 -24.707 1.00 85.94 336 ARG A N 1
ATOM 2439 C CA . ARG A 1 336 ? -1.889 -18.231 -24.642 1.00 85.94 336 ARG A CA 1
ATOM 2440 C C . ARG A 1 336 ? -3.224 -18.034 -25.372 1.00 85.94 336 ARG A C 1
ATOM 2442 O O . ARG A 1 336 ? -3.929 -19.007 -25.618 1.00 85.94 336 ARG A O 1
ATOM 2449 N N . CYS A 1 337 ? -3.587 -16.787 -25.649 1.00 89.81 337 CYS A N 1
ATOM 2450 C CA . CYS A 1 337 ? -4.817 -16.395 -26.314 1.00 89.81 337 CYS A CA 1
ATOM 2451 C C . CYS A 1 337 ? -4.626 -16.203 -27.822 1.00 89.81 337 CYS A C 1
ATOM 2453 O O . CYS A 1 337 ? -5.573 -15.829 -28.512 1.00 89.81 337 CYS A O 1
ATOM 2455 N N . GLY A 1 338 ? -3.427 -16.471 -28.348 1.00 90.19 338 GLY A N 1
ATOM 2456 C CA . GLY A 1 338 ? -3.125 -16.300 -29.763 1.00 90.19 338 GLY A CA 1
ATOM 2457 C C . GLY A 1 338 ? -2.806 -14.854 -30.150 1.00 90.19 338 GLY A C 1
ATOM 2458 O O . GLY A 1 338 ? -2.715 -14.561 -31.340 1.00 90.19 338 GLY A O 1
ATOM 2459 N N . VAL A 1 339 ? -2.632 -13.944 -29.184 1.00 93.19 339 VAL A N 1
ATOM 2460 C CA . VAL A 1 339 ? -2.363 -12.526 -29.443 1.00 93.19 339 VAL A CA 1
ATOM 2461 C C . VAL A 1 339 ? -0.869 -12.256 -29.347 1.00 93.19 339 VAL A C 1
ATOM 2463 O O . VAL A 1 339 ? -0.223 -12.542 -28.339 1.00 93.19 339 VAL A O 1
ATOM 2466 N N . CYS A 1 340 ? -0.303 -11.671 -30.400 1.00 95.06 340 CYS A N 1
ATOM 2467 C CA . CYS A 1 340 ? 1.100 -11.295 -30.391 1.00 95.06 340 CYS A CA 1
ATOM 2468 C C . CYS A 1 340 ? 1.391 -10.165 -29.395 1.00 95.06 340 CYS A C 1
ATOM 2470 O O . CYS A 1 340 ? 0.836 -9.071 -29.519 1.00 95.06 340 CYS A O 1
ATOM 2472 N N . GLY A 1 341 ? 2.284 -10.415 -28.431 1.00 91.75 341 GLY A N 1
ATOM 2473 C CA . GLY A 1 341 ? 2.587 -9.458 -27.364 1.00 91.75 341 GLY A CA 1
ATOM 2474 C C . GLY A 1 341 ? 1.382 -9.153 -26.469 1.00 91.75 341 GLY A C 1
ATOM 2475 O O . GLY A 1 341 ? 1.332 -8.081 -25.868 1.00 91.75 341 GLY A O 1
ATOM 2476 N N . GLY A 1 342 ? 0.392 -10.049 -26.438 1.00 90.19 342 GLY A N 1
ATOM 2477 C CA . GLY A 1 342 ? -0.754 -9.939 -25.549 1.00 90.19 342 GLY A CA 1
ATOM 2478 C C . GLY A 1 342 ? -0.402 -10.300 -24.104 1.00 90.19 342 GLY A C 1
ATOM 2479 O O . GLY A 1 342 ? 0.634 -10.899 -23.816 1.00 90.19 342 GLY A O 1
ATOM 2480 N N . ASP A 1 343 ? -1.279 -9.916 -23.180 1.00 88.06 343 ASP A N 1
ATOM 2481 C CA . ASP A 1 343 ? -1.131 -10.154 -21.741 1.00 88.06 343 ASP A CA 1
ATOM 2482 C C . ASP A 1 343 ? -1.686 -11.519 -21.287 1.00 88.06 343 ASP A C 1
ATOM 2484 O O . ASP A 1 343 ? -1.722 -11.815 -20.091 1.00 88.06 343 ASP A O 1
ATOM 2488 N N . GLY A 1 344 ? -2.151 -12.347 -22.228 1.00 87.81 344 GLY A N 1
ATOM 2489 C CA . GLY A 1 344 ? -2.743 -13.653 -21.971 1.00 87.81 344 GLY A CA 1
ATOM 2490 C C . GLY A 1 344 ? -4.162 -13.618 -21.404 1.00 87.81 344 GLY A C 1
ATOM 2491 O O . GLY A 1 344 ? -4.633 -14.661 -20.949 1.00 87.81 344 GLY A O 1
ATOM 2492 N N . LYS A 1 345 ? -4.852 -12.465 -21.400 1.00 87.94 345 LYS A N 1
ATOM 2493 C CA . LYS A 1 345 ? -6.180 -12.326 -20.769 1.00 87.94 345 LYS A CA 1
ATOM 2494 C C . LYS A 1 345 ? -7.348 -12.209 -21.743 1.00 87.94 345 LYS A C 1
ATOM 2496 O O . LYS A 1 345 ? -8.487 -12.452 -21.349 1.00 87.94 345 LYS A O 1
ATOM 2501 N N . SER A 1 346 ? -7.092 -11.871 -23.004 1.00 86.81 346 SER A N 1
ATOM 2502 C CA . SER A 1 346 ? -8.132 -11.577 -24.007 1.00 86.81 346 SER A CA 1
ATOM 2503 C C . SER A 1 346 ? -9.100 -12.739 -24.273 1.00 86.81 346 SER A C 1
ATOM 2505 O O . SER A 1 346 ? -10.265 -12.505 -24.575 1.00 86.81 346 SER A O 1
ATOM 2507 N N . CYS A 1 347 ? -8.648 -13.981 -24.106 1.00 87.25 347 CYS A N 1
ATOM 2508 C CA . CYS A 1 347 ? -9.439 -15.200 -24.283 1.00 87.25 347 CYS A CA 1
ATOM 2509 C C . CYS A 1 347 ? -10.063 -15.749 -22.987 1.00 87.25 347 CYS A C 1
ATOM 2511 O O . CYS A 1 347 ? -10.651 -16.832 -23.010 1.00 87.25 347 CYS A O 1
ATOM 2513 N N . LEU A 1 348 ? -9.900 -15.063 -21.848 1.00 87.38 348 LEU A N 1
ATOM 2514 C CA . LEU A 1 348 ? -10.426 -15.529 -20.559 1.00 87.38 348 LEU A CA 1
ATOM 2515 C C . LEU A 1 348 ? -11.886 -15.116 -20.323 1.00 87.38 348 LEU A C 1
ATOM 2517 O O . LEU A 1 348 ? -12.581 -15.794 -19.566 1.00 87.38 348 LEU A O 1
ATOM 2521 N N . GLU A 1 349 ? -12.341 -14.034 -20.972 1.00 87.25 349 GLU A N 1
ATOM 2522 C CA . GLU A 1 349 ? -13.708 -13.494 -20.859 1.00 87.25 349 GLU A CA 1
ATOM 2523 C C . GLU A 1 349 ? -14.156 -13.349 -19.390 1.00 87.25 349 GLU A C 1
ATOM 2525 O O . GLU A 1 349 ? -15.169 -13.904 -18.964 1.00 87.25 349 GLU A O 1
ATOM 2530 N N . CYS A 1 350 ? -13.346 -12.653 -18.586 1.00 89.31 350 CYS A N 1
ATOM 2531 C CA . CYS A 1 350 ? -13.600 -12.473 -17.158 1.00 89.31 350 CYS A CA 1
ATOM 2532 C C . CYS A 1 350 ? -14.443 -11.227 -16.861 1.00 89.31 350 CYS A C 1
ATOM 2534 O O . CYS A 1 350 ? -14.143 -10.134 -17.342 1.00 89.31 350 CYS A O 1
ATOM 2536 N N . GLU A 1 351 ? -15.418 -11.367 -15.967 1.00 91.69 351 GLU A N 1
ATOM 2537 C CA . GLU A 1 351 ? -16.127 -10.261 -15.326 1.00 91.69 351 GLU A CA 1
ATOM 2538 C C . GLU A 1 351 ? -15.712 -10.156 -13.854 1.00 91.69 351 GLU A C 1
ATOM 2540 O O . GLU A 1 351 ? -15.604 -11.160 -13.150 1.00 91.69 351 GLU A O 1
ATOM 2545 N N . ASN A 1 352 ? -15.475 -8.938 -13.365 1.00 92.69 352 ASN A N 1
ATOM 2546 C CA . ASN A 1 352 ? -15.130 -8.716 -11.964 1.00 92.69 352 ASN A CA 1
ATOM 2547 C C . ASN A 1 352 ? -16.381 -8.427 -11.136 1.00 92.69 352 ASN A C 1
ATOM 2549 O O . ASN A 1 352 ? -17.063 -7.425 -11.340 1.00 92.69 352 ASN A O 1
ATOM 2553 N N . VAL A 1 353 ? -16.620 -9.264 -10.133 1.00 93.12 353 VAL A N 1
ATOM 2554 C CA . VAL A 1 353 ? -17.673 -9.088 -9.136 1.00 93.12 353 VAL A CA 1
ATOM 2555 C C . VAL A 1 353 ? -17.055 -8.492 -7.874 1.00 93.12 353 VAL A C 1
ATOM 2557 O O . VAL A 1 353 ? -16.199 -9.108 -7.240 1.00 93.12 353 VAL A O 1
ATOM 2560 N N . ASN A 1 354 ? -17.481 -7.286 -7.496 1.00 93.69 354 ASN A N 1
ATOM 2561 C CA . ASN A 1 354 ? -17.044 -6.630 -6.263 1.00 93.69 354 ASN A CA 1
ATOM 2562 C C . ASN A 1 354 ? -18.048 -6.900 -5.135 1.00 93.69 354 ASN A C 1
ATOM 2564 O O . ASN A 1 354 ? -19.204 -6.489 -5.216 1.00 93.69 354 ASN A O 1
ATOM 2568 N N . ILE A 1 355 ? -17.592 -7.561 -4.073 1.00 94.75 355 ILE A N 1
ATOM 2569 C CA . ILE A 1 355 ? -18.411 -7.946 -2.917 1.00 94.75 355 ILE A CA 1
ATOM 2570 C C . ILE A 1 355 ? -18.117 -7.119 -1.658 1.00 94.75 355 ILE A C 1
ATOM 2572 O O . ILE A 1 355 ? -18.624 -7.442 -0.585 1.00 94.75 355 ILE A O 1
ATOM 2576 N N . SER A 1 356 ? -17.307 -6.061 -1.756 1.00 91.25 356 SER A N 1
ATOM 2577 C CA . SER A 1 356 ? -16.901 -5.241 -0.602 1.00 91.25 356 SER A CA 1
ATOM 2578 C C . SER A 1 356 ? -18.095 -4.712 0.198 1.00 91.25 356 SER A C 1
ATOM 2580 O O . SER A 1 356 ? -18.085 -4.753 1.426 1.00 91.25 356 SER A O 1
ATOM 2582 N N . SER A 1 357 ? -19.171 -4.296 -0.476 1.00 92.44 357 SER A N 1
ATOM 2583 C CA . SER A 1 357 ? -20.415 -3.855 0.166 1.00 92.44 357 SER A CA 1
ATOM 2584 C C . SER A 1 357 ? -21.028 -4.944 1.055 1.00 92.44 357 SER A C 1
ATOM 2586 O O . SER A 1 357 ? -21.403 -4.670 2.198 1.00 92.44 357 SER A O 1
ATOM 2588 N N . HIS A 1 358 ? -21.064 -6.185 0.567 1.00 94.88 358 HIS A N 1
ATOM 2589 C CA . HIS A 1 358 ? -21.541 -7.342 1.320 1.00 94.88 358 HIS A CA 1
ATOM 2590 C C . HIS A 1 358 ? -20.594 -7.705 2.462 1.00 94.88 358 HIS A C 1
ATOM 2592 O O . HIS A 1 358 ? -21.064 -8.019 3.551 1.00 94.88 358 HIS A O 1
ATOM 2598 N N . GLN A 1 359 ? -19.278 -7.576 2.279 1.00 93.81 359 GLN A N 1
ATOM 2599 C CA . GLN A 1 359 ? -18.299 -7.788 3.351 1.00 93.81 359 GLN A CA 1
ATOM 2600 C C . GLN A 1 359 ? -18.482 -6.786 4.497 1.00 93.81 359 GLN A C 1
ATOM 2602 O O . GLN A 1 359 ? -18.607 -7.186 5.655 1.00 93.81 359 GLN A O 1
ATOM 2607 N N . PHE A 1 360 ? -18.626 -5.492 4.194 1.00 89.75 360 PHE A N 1
ATOM 2608 C CA . PHE A 1 360 ? -18.976 -4.488 5.206 1.00 89.75 360 PHE A CA 1
ATOM 2609 C C . PHE A 1 360 ? -20.324 -4.794 5.880 1.00 89.75 360 PHE A C 1
ATOM 2611 O O . PHE A 1 360 ? -20.491 -4.601 7.090 1.00 89.75 360 PHE A O 1
ATOM 2618 N N . GLY A 1 361 ? -21.296 -5.298 5.113 1.00 92.19 361 GLY A N 1
ATOM 2619 C CA . GLY A 1 361 ? -22.584 -5.766 5.618 1.00 92.19 361 GLY A CA 1
ATOM 2620 C C . GLY A 1 361 ? -22.456 -6.934 6.601 1.00 92.19 361 GLY A C 1
ATOM 2621 O O . GLY A 1 361 ? -23.064 -6.896 7.679 1.00 92.19 361 GLY A O 1
ATOM 2622 N N . MET A 1 362 ? -21.645 -7.938 6.262 1.00 97.19 362 MET A N 1
ATOM 2623 C CA . MET A 1 362 ? -21.349 -9.118 7.075 1.00 97.19 362 MET A CA 1
ATOM 2624 C C . MET A 1 362 ? -20.630 -8.743 8.376 1.00 97.19 362 MET A C 1
ATOM 2626 O O . MET A 1 362 ? -21.092 -9.123 9.458 1.00 97.19 362 MET A O 1
ATOM 2630 N N . ASP A 1 363 ? -19.558 -7.954 8.295 1.00 92.38 363 ASP A N 1
ATOM 2631 C CA . ASP A 1 363 ? -18.804 -7.467 9.455 1.00 92.38 363 ASP A CA 1
ATOM 2632 C C . ASP A 1 363 ? -19.711 -6.651 10.389 1.00 92.38 363 ASP A C 1
ATOM 2634 O O . ASP A 1 363 ? -19.933 -6.994 11.559 1.00 92.38 363 ASP A O 1
ATOM 2638 N N . GLY A 1 364 ? -20.368 -5.629 9.835 1.00 90.50 364 GLY A N 1
ATOM 2639 C CA . GLY A 1 364 ? -21.251 -4.765 10.604 1.00 90.50 364 GLY A CA 1
ATOM 2640 C C . GLY A 1 364 ? -22.378 -5.537 11.297 1.00 90.50 364 GLY A C 1
ATOM 2641 O O . GLY A 1 364 ? -22.734 -5.219 12.436 1.00 90.50 364 GLY A O 1
ATOM 2642 N N . SER A 1 365 ? -22.950 -6.549 10.636 1.00 96.31 365 SER A N 1
ATOM 2643 C CA . SER A 1 365 ? -24.012 -7.384 11.214 1.00 96.31 365 SER A CA 1
ATOM 2644 C C . SER A 1 365 ? -23.481 -8.268 12.346 1.00 96.31 365 SER A C 1
ATOM 2646 O O . SER A 1 365 ? -24.092 -8.310 13.417 1.00 96.31 365 SER A O 1
ATOM 2648 N N . ALA A 1 366 ? -22.304 -8.882 12.184 1.00 95.69 366 ALA A N 1
ATOM 2649 C CA . ALA A 1 366 ? -21.660 -9.668 13.238 1.00 95.69 366 ALA A CA 1
ATOM 2650 C C . ALA A 1 366 ? -21.344 -8.811 14.482 1.00 95.69 366 ALA A C 1
ATOM 2652 O O . ALA A 1 366 ? -21.636 -9.213 15.618 1.00 95.69 366 ALA A O 1
ATOM 2653 N N . LEU A 1 367 ? -20.836 -7.587 14.285 1.00 95.88 367 LEU A N 1
ATOM 2654 C CA . LEU A 1 367 ? -20.588 -6.633 15.369 1.00 95.88 367 LEU A CA 1
ATOM 2655 C C . LEU A 1 367 ? -21.880 -6.273 16.112 1.00 95.88 367 LEU A C 1
ATOM 2657 O O . LEU A 1 367 ? -21.920 -6.262 17.349 1.00 95.88 367 LEU A O 1
ATOM 2661 N N . ARG A 1 368 ? -22.955 -5.967 15.374 1.00 98.00 368 ARG A N 1
ATOM 2662 C CA . ARG A 1 368 ? -24.255 -5.605 15.958 1.00 98.00 368 ARG A CA 1
ATOM 2663 C C . ARG A 1 368 ? -24.876 -6.771 16.727 1.00 98.00 368 ARG A C 1
ATOM 2665 O O . ARG A 1 368 ? -25.343 -6.555 17.848 1.00 98.00 368 ARG A O 1
ATOM 2672 N N . GLN A 1 369 ? -24.800 -8.000 16.214 1.00 98.25 369 GLN A N 1
ATOM 2673 C CA . GLN A 1 369 ? -25.234 -9.199 16.940 1.00 98.25 369 GLN A CA 1
ATOM 2674 C C . GLN A 1 369 ? -24.485 -9.371 18.271 1.00 98.25 369 GLN A C 1
ATOM 2676 O O . GLN A 1 369 ? -25.119 -9.536 19.320 1.00 98.25 369 GLN A O 1
ATOM 2681 N N . SER A 1 370 ? -23.152 -9.252 18.260 1.00 98.06 370 SER A N 1
ATOM 2682 C CA . SER A 1 370 ? -22.337 -9.340 19.479 1.00 98.06 370 SER A CA 1
ATOM 2683 C C . SER A 1 370 ? -22.678 -8.226 20.478 1.00 98.06 370 SER A C 1
ATOM 2685 O O . SER A 1 370 ? -22.874 -8.478 21.671 1.00 98.06 370 SER A O 1
ATOM 2687 N N . LYS A 1 371 ? -22.876 -6.984 20.010 1.00 97.94 371 LYS A N 1
ATOM 2688 C CA . LYS A 1 371 ? -23.314 -5.858 20.858 1.00 97.94 371 LYS A CA 1
ATOM 2689 C C . LYS A 1 371 ? -24.675 -6.109 21.514 1.00 97.94 371 LYS A C 1
ATOM 2691 O O . LYS A 1 371 ? -24.846 -5.778 22.694 1.00 97.94 371 LYS A O 1
ATOM 2696 N N . ILE A 1 372 ? -25.630 -6.700 20.794 1.00 98.00 372 ILE A N 1
ATOM 2697 C CA . ILE A 1 372 ? -26.948 -7.059 21.337 1.00 98.00 372 ILE A CA 1
ATOM 2698 C C . ILE A 1 372 ? -26.799 -8.117 22.437 1.00 98.00 372 ILE A C 1
ATOM 2700 O O . ILE A 1 372 ? -27.270 -7.894 23.557 1.00 98.00 372 ILE A O 1
ATOM 2704 N N . LEU A 1 373 ? -26.091 -9.219 22.169 1.00 98.25 373 LEU A N 1
ATOM 2705 C CA . LEU A 1 373 ? -25.848 -10.279 23.154 1.00 98.25 373 LEU A CA 1
ATOM 2706 C C . LEU A 1 373 ? -25.135 -9.738 24.403 1.00 98.25 373 LEU A C 1
ATOM 2708 O O . LEU A 1 373 ? -25.598 -9.945 25.529 1.00 98.25 373 LEU A O 1
ATOM 2712 N N . ASN A 1 374 ? -24.074 -8.956 24.217 1.00 97.94 374 ASN A N 1
ATOM 2713 C CA . ASN A 1 374 ? -23.332 -8.330 25.308 1.00 97.94 374 ASN A CA 1
ATOM 2714 C C . ASN A 1 374 ? -24.211 -7.391 26.140 1.00 97.94 374 ASN A C 1
ATOM 2716 O O . ASN A 1 374 ? -24.111 -7.360 27.368 1.00 97.94 374 ASN A O 1
ATOM 2720 N N . THR A 1 375 ? -25.122 -6.654 25.504 1.00 97.31 375 THR A N 1
ATOM 2721 C CA . THR A 1 375 ? -26.084 -5.798 26.208 1.00 97.31 375 THR A CA 1
ATOM 2722 C C . THR A 1 375 ? -27.011 -6.619 27.102 1.00 97.31 375 THR A C 1
ATOM 2724 O O . THR A 1 375 ? -27.200 -6.273 28.271 1.00 97.31 375 THR A O 1
ATOM 2727 N N . VAL A 1 376 ? -27.539 -7.737 26.600 1.00 96.81 376 VAL A N 1
ATOM 2728 C CA . VAL A 1 376 ? -28.386 -8.655 27.378 1.00 96.81 376 VAL A CA 1
ATOM 2729 C C . VAL A 1 376 ? -27.608 -9.249 28.556 1.00 96.81 376 VAL A C 1
ATOM 2731 O O . VAL A 1 376 ? -28.088 -9.228 29.692 1.00 96.81 376 VAL A O 1
ATOM 2734 N N . LEU A 1 377 ? -26.379 -9.714 28.325 1.00 97.56 377 LEU A N 1
ATOM 2735 C CA . LEU A 1 377 ? -25.527 -10.313 29.356 1.00 97.56 377 LEU A CA 1
ATOM 2736 C C . LEU A 1 377 ? -25.142 -9.315 30.454 1.00 97.56 377 LEU A C 1
ATOM 2738 O O . LEU A 1 377 ? -25.198 -9.651 31.639 1.00 97.56 377 LEU A O 1
ATOM 2742 N N . ARG A 1 378 ? -24.838 -8.060 30.101 1.00 96.44 378 ARG A N 1
ATOM 2743 C CA . ARG A 1 378 ? -24.595 -6.989 31.084 1.00 96.44 378 ARG A CA 1
ATOM 2744 C C . ARG A 1 378 ? -25.831 -6.714 31.941 1.00 96.44 378 ARG A C 1
ATOM 2746 O O . ARG A 1 378 ? -25.695 -6.519 33.149 1.00 96.44 378 ARG A O 1
ATOM 2753 N N . GLN A 1 379 ? -27.031 -6.738 31.359 1.00 94.62 379 GLN A N 1
ATOM 2754 C CA . GLN A 1 379 ? -28.268 -6.597 32.134 1.00 94.62 379 GLN A CA 1
ATOM 2755 C C . GLN A 1 379 ? -28.486 -7.775 33.093 1.00 94.62 379 GLN A C 1
ATOM 2757 O O . GLN A 1 379 ? -28.877 -7.549 34.237 1.00 94.62 379 GLN A O 1
ATOM 2762 N N . ILE A 1 380 ? -28.167 -9.007 32.680 1.00 93.50 380 ILE A N 1
ATOM 2763 C CA . ILE A 1 380 ? -28.199 -10.183 33.566 1.00 93.50 380 ILE A CA 1
ATOM 2764 C C . ILE A 1 380 ? -27.193 -10.029 34.713 1.00 93.50 380 ILE A C 1
ATOM 2766 O O . ILE A 1 380 ? -27.553 -10.271 35.864 1.00 93.50 380 ILE A O 1
ATOM 2770 N N . LYS A 1 381 ? -25.957 -9.583 34.438 1.00 95.06 381 LYS A N 1
ATOM 2771 C CA . LYS A 1 381 ? -24.945 -9.334 35.485 1.00 95.06 381 LYS A CA 1
ATOM 27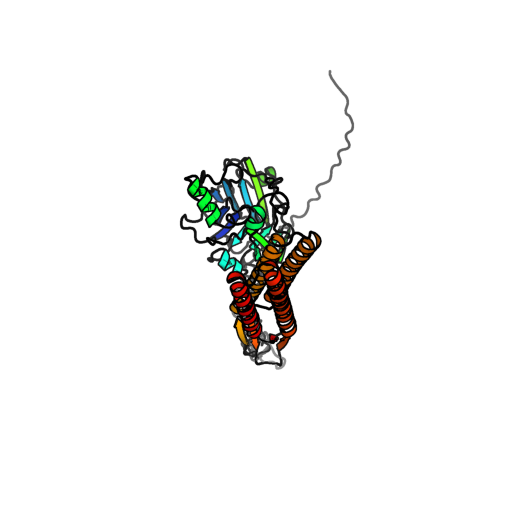72 C C . LYS A 1 381 ? -25.444 -8.339 36.533 1.00 95.06 381 LYS A C 1
ATOM 2774 O O . LYS A 1 381 ? -25.246 -8.579 37.721 1.00 95.06 381 LYS A O 1
ATOM 2779 N N . ARG A 1 382 ? -26.094 -7.255 36.091 1.00 92.88 382 ARG A N 1
ATOM 2780 C CA . ARG A 1 382 ? -26.663 -6.215 36.967 1.00 92.88 382 ARG A CA 1
ATOM 2781 C C . ARG A 1 382 ? -27.869 -6.711 37.769 1.00 92.88 38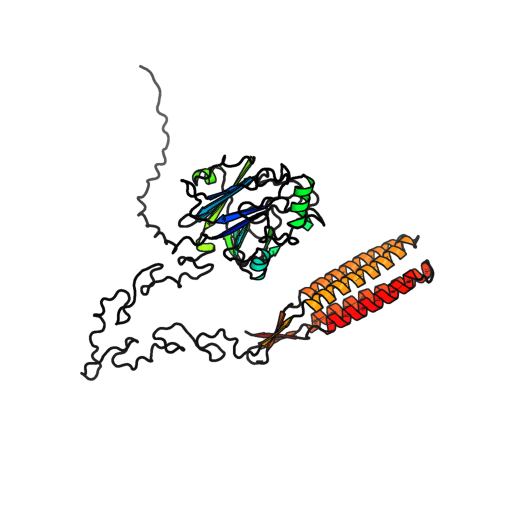2 ARG A C 1
ATOM 2783 O O . ARG A 1 382 ? -28.017 -6.325 38.918 1.00 92.88 382 ARG A O 1
ATOM 2790 N N . ALA A 1 383 ? -28.712 -7.561 37.182 1.00 90.56 383 ALA A N 1
ATOM 2791 C CA . ALA A 1 383 ? -29.913 -8.081 37.839 1.00 90.56 383 ALA A CA 1
ATOM 2792 C C . ALA A 1 383 ? -29.644 -9.271 38.780 1.00 90.56 383 ALA A C 1
ATOM 2794 O O . ALA A 1 383 ? -30.430 -9.527 39.685 1.00 90.56 383 ALA A O 1
ATOM 2795 N N . SER A 1 384 ? -28.558 -10.020 38.571 1.00 90.12 384 SER A N 1
ATOM 2796 C CA . SER A 1 384 ? -28.233 -11.207 39.366 1.00 90.12 384 SER A CA 1
ATOM 2797 C C . SER A 1 384 ? -27.417 -10.862 40.612 1.00 90.12 384 SER A C 1
ATOM 2799 O O . SER A 1 384 ? -26.401 -10.174 40.518 1.00 90.12 384 SER A O 1
ATOM 2801 N N . THR A 1 385 ? -27.782 -11.434 41.761 1.00 88.94 385 THR A N 1
ATOM 2802 C CA . THR A 1 385 ? -26.992 -11.403 43.008 1.00 88.94 385 THR A CA 1
ATOM 2803 C C . THR A 1 385 ? -25.972 -12.545 43.099 1.00 88.94 385 THR A C 1
ATOM 2805 O O . THR A 1 385 ? -24.975 -12.424 43.802 1.00 88.94 385 THR A O 1
ATOM 2808 N N . SER A 1 386 ? -26.157 -13.630 42.336 1.00 93.31 386 SER A N 1
ATOM 2809 C CA . SER A 1 386 ? -25.256 -14.791 42.333 1.00 93.31 386 SER A CA 1
ATOM 2810 C C . SER A 1 386 ? -23.926 -14.508 41.623 1.00 93.31 386 SER A C 1
ATOM 2812 O O . SER A 1 386 ? -23.899 -14.214 40.421 1.00 93.31 386 SER A O 1
ATOM 2814 N N . THR A 1 387 ? -22.811 -14.696 42.336 1.00 93.75 387 THR A N 1
ATOM 2815 C CA . THR A 1 387 ? -21.442 -14.604 41.793 1.00 93.75 387 THR A CA 1
ATOM 2816 C C . THR A 1 387 ? -21.211 -15.585 40.645 1.00 93.75 387 THR A C 1
ATOM 2818 O O . THR A 1 387 ? -20.638 -15.216 39.620 1.00 93.75 387 THR A O 1
ATOM 2821 N N . ALA A 1 388 ? -21.717 -16.818 40.759 1.00 93.81 388 ALA A N 1
ATOM 2822 C CA . ALA A 1 388 ? -21.591 -17.827 39.708 1.00 93.81 388 ALA A CA 1
ATOM 2823 C C . ALA A 1 388 ? -22.320 -17.407 38.421 1.00 93.81 388 ALA A C 1
ATOM 2825 O O . ALA A 1 388 ? -21.783 -17.553 37.324 1.00 93.81 388 ALA A O 1
ATOM 2826 N N . ALA A 1 389 ? -23.522 -16.835 38.536 1.00 90.62 389 ALA A N 1
ATOM 2827 C CA . ALA A 1 389 ? -24.263 -16.332 37.380 1.00 90.62 389 ALA A CA 1
ATOM 2828 C C . ALA A 1 389 ? -23.566 -15.130 36.719 1.00 90.62 389 ALA A C 1
ATOM 2830 O O . ALA A 1 389 ? -23.512 -15.061 35.492 1.00 90.62 389 ALA A O 1
ATOM 2831 N N . ARG A 1 390 ? -22.968 -14.225 37.509 1.00 93.44 390 ARG A N 1
ATOM 2832 C CA . ARG A 1 390 ? -22.172 -13.101 36.984 1.00 93.44 390 ARG A CA 1
ATOM 2833 C C . ARG A 1 390 ? -20.920 -13.571 36.241 1.00 93.44 390 ARG A C 1
ATOM 2835 O O . ARG A 1 390 ? -20.645 -13.046 35.165 1.00 93.44 390 ARG A O 1
ATOM 2842 N N . ARG A 1 391 ? -20.201 -14.568 36.776 1.00 95.31 391 ARG A N 1
ATOM 2843 C CA . ARG A 1 391 ? -19.035 -15.182 36.111 1.00 95.31 391 ARG A CA 1
ATOM 2844 C C . ARG A 1 391 ? -19.427 -15.853 34.796 1.00 95.31 391 ARG A C 1
ATOM 2846 O O . ARG A 1 391 ? -18.802 -15.591 33.778 1.00 95.31 391 ARG A O 1
ATOM 2853 N N . ARG A 1 392 ? -20.513 -16.637 34.784 1.00 95.50 392 ARG A N 1
ATOM 2854 C CA . ARG A 1 392 ? -21.034 -17.253 33.548 1.00 95.50 392 ARG A CA 1
ATOM 2855 C C . ARG A 1 392 ? -21.427 -16.210 32.503 1.00 95.50 392 ARG A C 1
ATOM 2857 O O . ARG A 1 392 ? -21.115 -16.388 31.335 1.00 95.50 392 ARG A O 1
ATOM 2864 N N . ALA A 1 393 ? -22.088 -15.126 32.910 1.00 95.94 393 ALA A N 1
ATOM 2865 C CA . ALA A 1 393 ? -22.447 -14.058 31.983 1.00 95.94 393 ALA A CA 1
ATOM 2866 C C . ALA A 1 393 ? -21.213 -13.333 31.421 1.00 95.94 393 ALA A C 1
ATOM 2868 O O . ALA A 1 393 ? -21.244 -12.948 30.259 1.00 95.94 393 ALA A O 1
ATOM 2869 N N . GLN A 1 394 ? -20.132 -13.184 32.200 1.00 96.12 394 GLN A N 1
ATOM 2870 C CA . GLN A 1 394 ? -18.864 -12.658 31.681 1.00 96.12 394 GLN A CA 1
ATOM 2871 C C . GLN A 1 394 ? -18.235 -13.612 30.660 1.00 96.12 394 GLN A C 1
ATOM 2873 O O . GLN A 1 394 ? -17.956 -13.179 29.554 1.00 96.12 394 GLN A O 1
ATOM 2878 N N . ALA A 1 395 ? -18.134 -14.907 30.965 1.00 96.94 395 ALA A N 1
ATOM 2879 C CA . ALA A 1 395 ? -17.593 -15.885 30.018 1.00 96.94 395 ALA A CA 1
ATOM 2880 C C . ALA A 1 395 ? -18.376 -15.918 28.689 1.00 96.94 395 ALA A C 1
ATOM 2882 O O . ALA A 1 395 ? -17.804 -16.115 27.623 1.00 96.94 395 ALA A O 1
ATOM 2883 N N . GLN A 1 396 ? -19.694 -15.685 28.728 1.00 97.81 396 GLN A N 1
ATOM 2884 C CA . GLN A 1 396 ? -20.500 -15.559 27.510 1.00 97.81 396 GLN A CA 1
ATOM 2885 C C . GLN A 1 396 ? -20.248 -14.252 26.738 1.00 97.81 396 GLN A C 1
ATOM 2887 O O . GLN A 1 396 ? -20.421 -14.254 25.524 1.00 97.81 396 GLN A O 1
ATOM 2892 N N . ILE A 1 397 ? -19.852 -13.161 27.406 1.00 96.81 397 ILE A N 1
ATOM 2893 C CA . ILE A 1 397 ? -19.406 -11.926 26.736 1.00 96.81 397 ILE A CA 1
ATOM 2894 C C . ILE A 1 397 ? -18.090 -12.200 26.010 1.00 96.81 397 ILE A C 1
ATOM 2896 O O . ILE A 1 397 ? -17.956 -11.862 24.838 1.00 96.81 397 ILE A O 1
ATOM 2900 N N . ASP A 1 398 ? -17.154 -12.868 26.682 1.00 95.31 398 ASP A N 1
ATOM 2901 C CA . ASP A 1 398 ? -15.849 -13.198 26.108 1.00 95.31 398 ASP A CA 1
ATOM 2902 C C . ASP A 1 398 ? -16.023 -14.113 24.880 1.00 95.31 398 ASP A C 1
ATOM 2904 O O . ASP A 1 398 ? -15.477 -13.840 23.812 1.00 95.31 398 ASP A O 1
ATOM 2908 N N . GLN A 1 399 ? -16.901 -15.122 24.976 1.00 97.44 399 GLN A N 1
ATOM 2909 C CA . GLN A 1 399 ? -17.272 -15.972 23.840 1.00 97.44 399 GLN A CA 1
ATOM 2910 C C . GLN A 1 399 ? -17.973 -15.191 22.713 1.00 97.44 399 GLN A C 1
ATOM 2912 O O . GLN A 1 399 ? -17.721 -15.461 21.542 1.00 97.44 399 GLN A O 1
ATOM 2917 N N . SER A 1 400 ? -18.845 -14.228 23.036 1.00 97.81 400 SER A N 1
ATOM 2918 C CA . SER A 1 400 ? -19.506 -13.368 22.039 1.00 97.81 400 SER A CA 1
ATOM 2919 C C . SER A 1 400 ? -18.493 -12.535 21.254 1.00 97.81 400 SER A C 1
ATOM 2921 O O . SER A 1 400 ? -18.598 -12.412 20.035 1.00 97.81 400 SER A O 1
ATOM 2923 N N . ASN A 1 401 ? -17.499 -11.972 21.942 1.00 93.31 401 ASN A N 1
ATOM 2924 C CA . ASN A 1 401 ? -16.438 -11.189 21.313 1.00 93.31 401 ASN A CA 1
ATOM 2925 C C . ASN A 1 401 ? -15.545 -12.070 20.436 1.00 93.31 401 ASN A C 1
ATOM 2927 O O . ASN A 1 401 ? -15.221 -11.676 19.320 1.00 93.31 401 ASN A O 1
ATOM 2931 N N . LYS A 1 402 ? -15.221 -13.283 20.901 1.00 95.69 402 LYS A N 1
ATOM 2932 C CA . LYS A 1 402 ? -14.480 -14.270 20.111 1.00 95.69 402 LYS A CA 1
ATOM 2933 C C . LYS A 1 402 ? -15.213 -14.636 18.816 1.00 95.69 402 LYS A C 1
ATOM 2935 O O . LYS A 1 402 ? -14.614 -14.570 17.751 1.00 95.69 402 LYS A O 1
ATOM 2940 N N . LEU A 1 403 ? -16.508 -14.952 18.889 1.00 96.06 403 LEU A N 1
ATOM 2941 C CA . LEU A 1 403 ? -17.315 -15.277 17.703 1.00 96.06 403 LEU A CA 1
ATOM 2942 C C . LEU A 1 403 ? -17.387 -14.118 16.704 1.00 96.06 403 LEU A C 1
ATOM 2944 O O . LEU A 1 403 ? -17.365 -14.350 15.499 1.00 96.06 403 LEU A O 1
ATOM 2948 N N . TYR A 1 404 ? -17.458 -12.878 17.196 1.00 95.38 404 TYR A N 1
ATOM 2949 C CA . TYR A 1 404 ? -17.381 -11.697 16.338 1.00 95.38 404 TYR A CA 1
ATOM 2950 C C . TYR A 1 404 ? -16.037 -11.612 15.605 1.00 95.38 404 TYR A C 1
ATOM 2952 O O . TYR A 1 404 ? -16.044 -11.475 14.388 1.00 95.38 404 TYR A O 1
ATOM 2960 N N . LEU A 1 405 ? -14.909 -11.741 16.313 1.00 92.06 405 LEU A N 1
ATOM 2961 C CA . LEU A 1 405 ? -13.578 -11.686 15.697 1.00 92.06 405 LEU A CA 1
ATOM 2962 C C . LEU A 1 405 ? -13.381 -12.800 14.666 1.00 92.06 405 LEU A C 1
ATOM 2964 O O . LEU A 1 405 ? -12.863 -12.556 13.584 1.00 92.06 405 LEU A O 1
ATOM 2968 N N . GLU A 1 406 ? -13.842 -14.015 14.958 1.00 93.31 406 GLU A N 1
ATOM 2969 C CA . GLU A 1 406 ? -13.788 -15.111 13.991 1.00 93.31 406 GLU A CA 1
ATOM 2970 C C . GLU A 1 406 ? -14.644 -14.825 12.742 1.00 93.31 406 GLU A C 1
ATOM 2972 O O . GLU A 1 406 ? -14.222 -15.136 11.631 1.00 93.31 406 GLU A O 1
ATOM 2977 N N . ASN A 1 407 ? -15.820 -14.204 12.897 1.00 96.75 407 ASN A N 1
ATOM 2978 C CA . ASN A 1 407 ? -16.636 -13.759 11.761 1.00 96.75 407 ASN A CA 1
ATOM 2979 C C . ASN A 1 407 ? -15.988 -12.626 10.971 1.00 96.75 407 ASN A C 1
ATOM 2981 O O . ASN A 1 407 ? -16.081 -12.619 9.744 1.00 96.75 407 ASN A O 1
ATOM 2985 N N . TRP A 1 408 ? -15.332 -11.695 11.658 1.00 92.81 408 TRP A N 1
ATOM 2986 C CA . TRP A 1 408 ? -14.549 -10.640 11.032 1.00 92.81 408 TRP A CA 1
ATOM 2987 C C . TRP A 1 408 ? -13.441 -11.255 10.169 1.00 92.81 408 TRP A C 1
ATOM 2989 O O . TRP A 1 408 ? -13.405 -11.009 8.967 1.00 92.81 408 TRP A O 1
ATOM 2999 N N . HIS A 1 409 ? -12.639 -12.168 10.726 1.00 90.62 409 HIS A N 1
ATOM 3000 C CA . HIS A 1 409 ? -11.600 -12.875 9.973 1.00 90.62 409 HIS A CA 1
ATOM 3001 C C . HIS A 1 409 ? -12.161 -13.602 8.745 1.00 90.62 409 HIS A C 1
ATOM 3003 O O . HIS A 1 409 ? -11.644 -13.411 7.652 1.00 90.62 409 HIS A O 1
ATOM 3009 N N . LEU A 1 410 ? -13.239 -14.383 8.893 1.00 92.38 410 LEU A N 1
ATOM 3010 C CA . LEU A 1 410 ? -13.869 -15.102 7.774 1.00 92.38 410 LEU A CA 1
ATOM 3011 C C . LEU A 1 410 ? -14.392 -14.180 6.669 1.00 92.38 410 LEU A C 1
ATOM 3013 O O . LEU A 1 410 ? -14.407 -14.564 5.506 1.00 92.38 410 LEU A O 1
ATOM 3017 N N . THR A 1 411 ? -14.857 -12.986 7.031 1.00 91.69 411 THR A N 1
ATOM 3018 C CA . THR A 1 411 ? -15.374 -12.012 6.064 1.00 91.69 411 THR A CA 1
ATOM 3019 C C . THR A 1 411 ? -14.243 -11.464 5.195 1.00 91.69 411 THR A C 1
ATOM 3021 O O . THR A 1 411 ? -14.403 -11.346 3.981 1.00 91.69 411 THR A O 1
ATOM 3024 N N . TRP A 1 412 ? -13.096 -11.174 5.813 1.00 90.50 412 TRP A N 1
ATOM 3025 C CA . TRP A 1 412 ? -11.948 -10.534 5.167 1.00 90.50 412 TRP A CA 1
ATOM 3026 C C . TRP A 1 412 ? -10.923 -11.515 4.583 1.00 90.50 412 TRP A C 1
ATOM 3028 O O . TRP A 1 412 ? -10.009 -11.087 3.886 1.00 90.50 412 TRP A O 1
ATOM 3038 N N . THR A 1 413 ? -11.075 -12.826 4.798 1.00 88.94 413 THR A N 1
ATOM 3039 C CA . THR A 1 413 ? -10.330 -13.840 4.030 1.00 88.94 413 THR A CA 1
ATOM 3040 C C . THR A 1 413 ? -10.901 -14.070 2.633 1.00 88.94 413 THR A C 1
ATOM 3042 O O . THR A 1 413 ? -10.213 -14.623 1.777 1.00 88.94 413 THR A O 1
ATOM 3045 N N . ILE A 1 414 ? -12.152 -13.670 2.389 1.00 91.94 414 ILE A N 1
ATOM 3046 C CA . ILE A 1 414 ? -12.776 -13.751 1.069 1.00 91.94 414 ILE A CA 1
ATOM 3047 C C . ILE A 1 414 ? -12.269 -12.562 0.228 1.00 91.94 414 ILE A C 1
ATOM 3049 O O . ILE A 1 414 ? -12.352 -11.424 0.694 1.00 91.94 414 ILE A O 1
ATOM 3053 N N . PRO A 1 415 ? -11.768 -12.764 -1.005 1.00 92.50 415 PRO A N 1
ATOM 3054 C CA . PRO A 1 415 ? -11.329 -11.654 -1.848 1.00 92.50 415 PRO A CA 1
ATOM 3055 C C . PRO A 1 415 ? -12.478 -10.691 -2.165 1.00 92.50 415 PRO A C 1
ATOM 3057 O O . PRO A 1 415 ? -13.565 -11.127 -2.556 1.00 92.50 415 PRO A O 1
ATOM 3060 N N . SER A 1 416 ? -12.236 -9.385 -2.019 1.00 93.19 416 SER A N 1
ATOM 3061 C CA . SER A 1 416 ? -13.251 -8.344 -2.246 1.00 93.19 416 SER A CA 1
ATOM 3062 C C . SER A 1 416 ? -13.632 -8.166 -3.712 1.00 93.19 416 SER A C 1
ATOM 3064 O O . SER A 1 416 ? -14.768 -7.798 -4.005 1.00 93.19 416 SER A O 1
ATOM 3066 N N . VAL A 1 417 ? -12.701 -8.430 -4.628 1.00 93.69 417 VAL A N 1
ATOM 3067 C CA . VAL A 1 417 ? -12.942 -8.448 -6.072 1.00 93.69 417 VAL A CA 1
ATOM 3068 C C . VAL A 1 417 ? -12.664 -9.857 -6.568 1.00 93.69 417 VAL A C 1
ATOM 3070 O O . VAL A 1 417 ? -11.580 -10.395 -6.353 1.00 93.69 417 VAL A O 1
ATOM 3073 N N . GLN A 1 418 ? -13.666 -10.458 -7.193 1.00 92.69 418 GLN A N 1
ATOM 3074 C CA . GLN A 1 418 ? -13.651 -11.846 -7.631 1.00 92.69 418 GLN A CA 1
ATOM 3075 C C . GLN A 1 418 ? -13.888 -11.906 -9.130 1.00 92.69 418 GLN A C 1
ATOM 3077 O O . GLN A 1 418 ? -14.911 -11.423 -9.611 1.00 92.69 418 GLN A O 1
ATOM 3082 N N . SER A 1 419 ? -12.965 -12.513 -9.867 1.00 92.31 419 SER A N 1
ATOM 3083 C CA . SER A 1 419 ? -13.137 -12.718 -11.302 1.00 92.31 419 SER A CA 1
ATOM 3084 C C . SER A 1 419 ? -14.033 -13.929 -11.561 1.00 92.31 419 SER A C 1
ATOM 3086 O O . SER A 1 419 ? -13.874 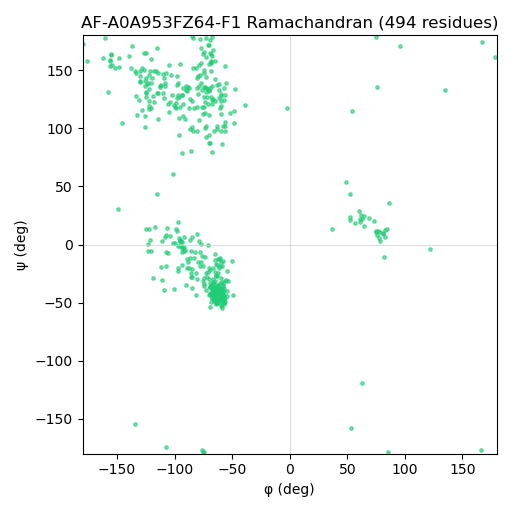-14.976 -10.938 1.00 92.31 419 SER A O 1
ATOM 3088 N N . GLN A 1 420 ? -14.980 -13.787 -12.479 1.00 91.00 420 GLN A N 1
ATOM 3089 C CA . GLN A 1 420 ? -15.822 -14.853 -13.012 1.00 91.00 420 GLN A CA 1
ATOM 3090 C C . GLN A 1 420 ? -15.472 -14.998 -14.486 1.00 91.00 420 GLN A C 1
ATOM 3092 O O . GLN A 1 420 ? -15.772 -14.105 -15.272 1.00 91.00 420 GLN A O 1
ATOM 3097 N N . CYS A 1 421 ? -14.794 -16.079 -14.851 1.00 91.06 421 CYS A N 1
ATOM 3098 C CA . CYS A 1 421 ? -14.275 -16.274 -16.201 1.00 91.06 421 CYS A CA 1
ATOM 3099 C C . CYS A 1 421 ? -15.002 -17.433 -16.886 1.00 91.06 421 CYS A C 1
ATOM 3101 O O . CYS A 1 421 ? -15.206 -18.488 -16.281 1.00 91.06 421 CYS A O 1
ATOM 3103 N N . ALA A 1 422 ? -15.383 -17.251 -18.153 1.00 84.56 422 ALA A N 1
ATOM 3104 C CA . ALA A 1 422 ? -16.068 -18.291 -18.924 1.00 84.56 422 ALA A CA 1
ATOM 3105 C C . ALA A 1 422 ? -15.116 -19.422 -19.359 1.00 84.56 422 ALA A C 1
ATOM 3107 O O . ALA A 1 422 ? -15.532 -20.574 -19.512 1.00 84.56 422 ALA A O 1
ATOM 3108 N N . ASN A 1 423 ? -13.829 -19.109 -19.537 1.00 80.62 423 ASN A N 1
ATOM 3109 C CA . ASN A 1 423 ? -12.851 -20.049 -20.067 1.00 80.62 423 ASN A CA 1
ATOM 3110 C C . ASN A 1 423 ? -12.328 -21.027 -18.997 1.00 80.62 423 ASN A C 1
ATOM 3112 O O . ASN A 1 423 ? -11.395 -20.734 -18.251 1.00 80.62 423 ASN A O 1
ATOM 3116 N N . GLN A 1 424 ? -12.895 -22.234 -18.959 1.00 76.94 424 GLN A N 1
ATOM 3117 C CA . GLN A 1 424 ? -12.501 -23.280 -18.004 1.00 76.94 424 GLN A CA 1
ATOM 3118 C C . GLN A 1 424 ? -11.202 -24.019 -18.364 1.00 76.94 424 GLN A C 1
ATOM 3120 O O . GLN A 1 424 ? -10.728 -24.827 -17.571 1.00 76.94 424 GLN A O 1
ATOM 3125 N N . GLN A 1 425 ? -10.608 -23.770 -19.537 1.00 84.19 425 GLN A N 1
ATOM 3126 C CA . GLN A 1 425 ? -9.339 -24.399 -19.916 1.00 84.19 425 GLN A CA 1
ATOM 3127 C C . GLN A 1 425 ? -8.156 -23.788 -19.155 1.00 84.19 425 GLN A C 1
ATOM 3129 O O . GLN A 1 425 ? -7.207 -24.496 -18.822 1.00 84.19 425 GLN A O 1
ATOM 3134 N N . PHE A 1 426 ? -8.218 -22.485 -18.873 1.00 86.62 426 PHE A N 1
ATOM 3135 C CA . PHE A 1 426 ? -7.141 -21.740 -18.212 1.00 86.62 426 PHE A CA 1
ATOM 3136 C C . PHE A 1 426 ? -7.458 -21.363 -16.763 1.00 86.62 426 PHE A C 1
ATOM 3138 O O . PHE A 1 426 ? -6.592 -20.841 -16.064 1.00 86.62 426 PHE A O 1
ATOM 3145 N N . CYS A 1 427 ? -8.687 -21.617 -16.307 1.00 89.12 427 CYS A N 1
ATOM 3146 C CA . CYS A 1 427 ? -9.178 -21.169 -15.012 1.00 89.12 427 CYS A CA 1
ATOM 3147 C C . CYS A 1 427 ? -9.660 -22.332 -14.143 1.00 89.12 427 CYS A C 1
ATOM 3149 O O . CYS A 1 427 ? -10.365 -23.228 -14.603 1.00 89.12 427 CYS A O 1
ATOM 3151 N N . VAL A 1 428 ? -9.332 -22.273 -12.853 1.00 90.38 428 VAL A N 1
ATOM 3152 C CA . VAL A 1 428 ? -9.859 -23.155 -11.808 1.00 90.38 428 VAL A CA 1
ATOM 3153 C C . VAL A 1 428 ? -10.841 -22.400 -10.916 1.00 90.38 428 VAL A C 1
ATOM 3155 O O . VAL A 1 428 ? -10.680 -21.206 -10.668 1.00 90.38 428 VAL A O 1
ATOM 3158 N N . ASN A 1 429 ? -11.859 -23.098 -10.408 1.00 91.62 429 ASN A N 1
ATOM 3159 C CA . ASN A 1 429 ? -12.822 -22.515 -9.474 1.00 91.62 429 ASN A CA 1
ATOM 3160 C C . ASN A 1 429 ? -12.315 -22.635 -8.034 1.00 91.62 429 ASN A C 1
ATOM 3162 O O . ASN A 1 429 ? -12.046 -23.734 -7.547 1.00 91.62 429 ASN A O 1
ATOM 3166 N N . VAL A 1 430 ? -12.245 -21.507 -7.337 1.00 93.19 430 VAL A N 1
ATOM 3167 C CA . VAL A 1 430 ? -11.930 -21.413 -5.911 1.00 93.19 430 VAL A CA 1
ATOM 3168 C C . VAL A 1 430 ? -13.223 -21.187 -5.137 1.00 93.19 430 VAL A C 1
ATOM 3170 O O . VAL A 1 430 ? -14.015 -20.312 -5.474 1.00 93.19 430 VAL A O 1
ATOM 3173 N N . SER A 1 431 ? -13.464 -22.000 -4.110 1.00 94.81 431 SER A N 1
ATOM 3174 C CA . SER A 1 431 ? -14.728 -22.012 -3.367 1.00 94.81 431 SER A CA 1
ATOM 3175 C C . SER A 1 431 ? -14.716 -21.056 -2.173 1.00 94.81 431 SER A C 1
ATOM 3177 O O . SER A 1 431 ? -13.814 -21.110 -1.340 1.00 94.81 431 SER A O 1
ATOM 3179 N N . ASN A 1 432 ? -15.783 -20.267 -2.031 1.00 95.06 432 ASN A N 1
ATOM 3180 C CA . ASN A 1 432 ? -16.081 -19.471 -0.834 1.00 95.06 432 ASN A CA 1
ATOM 3181 C C . ASN A 1 432 ? -17.009 -20.208 0.148 1.00 95.06 432 ASN A C 1
ATOM 3183 O O . ASN A 1 432 ? -17.269 -19.709 1.246 1.00 95.06 432 ASN A O 1
ATOM 3187 N N . VAL A 1 433 ? -17.535 -21.380 -0.231 1.00 95.50 433 VAL A N 1
ATOM 3188 C CA . VAL A 1 433 ? -18.616 -22.071 0.495 1.00 95.50 433 VAL A CA 1
ATOM 3189 C C . VAL A 1 433 ? -18.251 -22.323 1.957 1.00 95.50 433 VAL A C 1
ATOM 3191 O O . VAL A 1 433 ? -19.048 -22.034 2.845 1.00 95.50 433 VAL A O 1
ATOM 3194 N N . SER A 1 434 ? -17.044 -22.821 2.234 1.00 94.88 434 SER A N 1
ATOM 3195 C CA . SER A 1 434 ? -16.616 -23.135 3.603 1.00 94.88 434 SER A CA 1
ATOM 3196 C C . SER A 1 434 ? -16.553 -21.893 4.498 1.00 94.88 434 SER A C 1
ATOM 3198 O O . SER A 1 434 ? -17.003 -21.945 5.647 1.00 94.88 434 SER A O 1
ATOM 3200 N N . SER A 1 435 ? -16.045 -20.774 3.976 1.00 95.19 435 SER A N 1
ATOM 3201 C CA . SER A 1 435 ? -15.954 -19.498 4.693 1.00 95.19 435 SER A CA 1
ATOM 3202 C C . SER A 1 435 ? -17.338 -18.908 4.960 1.00 95.19 435 SER A C 1
ATOM 3204 O O . SER A 1 435 ? -17.642 -18.531 6.094 1.00 95.19 435 SER A O 1
ATOM 3206 N N . VAL A 1 436 ? -18.204 -18.901 3.942 1.00 97.50 436 VAL A N 1
ATOM 3207 C CA . VAL A 1 436 ? -19.577 -18.383 4.033 1.00 97.50 436 VAL A CA 1
ATOM 3208 C C . VAL A 1 436 ? -20.417 -19.203 5.017 1.00 97.50 436 VAL A C 1
ATOM 3210 O O . VAL A 1 436 ? -21.075 -18.634 5.888 1.00 97.50 436 VAL A O 1
ATOM 3213 N N . GLU A 1 437 ? -20.365 -20.534 4.949 1.00 97.62 437 GLU A N 1
ATOM 3214 C CA . GLU A 1 437 ? -21.097 -21.393 5.888 1.00 97.62 437 GLU A CA 1
ATOM 3215 C C . GLU A 1 437 ? -20.547 -21.281 7.317 1.00 97.62 437 GLU A C 1
ATOM 3217 O O . GLU A 1 437 ? -21.314 -21.199 8.280 1.00 97.62 437 GLU A O 1
ATOM 3222 N N . SER A 1 438 ? -19.225 -21.161 7.472 1.00 97.69 438 SER A N 1
ATOM 3223 C CA . SER A 1 438 ? -18.602 -20.914 8.778 1.00 97.69 438 SER A CA 1
ATOM 3224 C C . SER A 1 438 ? -19.033 -19.582 9.395 1.00 97.69 438 SER A C 1
ATOM 3226 O O . SER A 1 438 ? -19.157 -19.498 10.622 1.00 97.69 438 SER A O 1
ATOM 3228 N N . TYR A 1 439 ? -19.258 -18.554 8.571 1.00 98.38 439 TYR A N 1
ATOM 3229 C CA . TYR A 1 439 ? -19.778 -17.261 9.012 1.00 98.38 439 TYR A CA 1
ATOM 3230 C C . TYR A 1 439 ? -21.234 -17.383 9.479 1.00 98.38 439 TYR A C 1
ATOM 3232 O O . TYR A 1 439 ? -21.575 -16.964 10.592 1.00 98.38 439 TYR A O 1
ATOM 3240 N N . LYS A 1 440 ? -22.093 -18.012 8.660 1.00 98.44 440 LYS A N 1
ATOM 3241 C CA . LYS A 1 440 ? -23.517 -18.220 8.976 1.00 98.44 440 LYS A CA 1
ATOM 3242 C C . LYS A 1 440 ? -23.684 -18.992 10.282 1.00 98.44 440 LYS A C 1
ATOM 3244 O O . LYS A 1 440 ? -24.416 -18.551 11.165 1.00 98.44 440 LYS A O 1
ATOM 3249 N N . GLN A 1 441 ? -22.912 -20.062 10.470 1.00 98.38 441 GLN A N 1
ATOM 3250 C CA . GLN A 1 441 ? -22.941 -20.862 11.693 1.00 98.38 441 GLN A CA 1
ATOM 3251 C C . GLN A 1 441 ? -22.624 -20.029 12.948 1.00 98.38 441 GLN A C 1
ATOM 3253 O O . GLN A 1 441 ? -23.240 -20.209 14.000 1.00 98.38 441 GLN A O 1
ATOM 3258 N N . LYS A 1 442 ? -21.663 -19.106 12.877 1.00 98.12 442 LYS A N 1
ATOM 3259 C CA . LYS A 1 442 ? -21.311 -18.233 14.010 1.00 98.12 442 LYS A CA 1
ATOM 3260 C C . LYS A 1 442 ? -22.352 -17.136 14.230 1.00 98.12 442 LYS A C 1
ATOM 3262 O O . LYS A 1 442 ? -22.669 -16.828 15.381 1.00 98.12 442 LYS A O 1
ATOM 3267 N N . ALA A 1 443 ? -22.942 -16.605 13.158 1.00 98.38 443 ALA A N 1
ATOM 3268 C CA . ALA A 1 443 ? -24.083 -15.696 13.249 1.00 98.38 443 ALA A CA 1
ATOM 3269 C C . ALA A 1 443 ? -25.288 -16.375 13.935 1.00 98.38 443 ALA A C 1
ATOM 3271 O O . ALA A 1 443 ? -25.925 -15.769 14.803 1.00 98.38 443 ALA A O 1
ATOM 3272 N N . ASP A 1 444 ? -25.548 -17.653 13.634 1.00 98.62 444 ASP A N 1
ATOM 3273 C CA . ASP A 1 444 ? -26.565 -18.477 14.302 1.00 98.62 444 ASP A CA 1
ATOM 3274 C C . ASP A 1 444 ? -26.252 -18.690 15.787 1.00 98.62 444 ASP A C 1
ATOM 3276 O O . ASP A 1 444 ? -27.151 -18.632 16.634 1.00 98.62 444 ASP A O 1
ATOM 3280 N N . GLN A 1 445 ? -24.978 -18.909 16.134 1.00 98.50 445 GLN A N 1
ATOM 3281 C CA . GLN A 1 445 ? -24.545 -19.053 17.527 1.00 98.50 445 GLN A CA 1
ATOM 3282 C C . GLN A 1 445 ? -24.773 -17.768 18.329 1.00 98.50 445 GLN A C 1
ATOM 3284 O O . GLN A 1 445 ? -25.320 -17.829 19.436 1.00 98.50 445 GLN A O 1
ATOM 3289 N N . LEU A 1 446 ? -24.406 -16.606 17.776 1.00 98.44 446 LEU A N 1
ATOM 3290 C CA . LEU A 1 446 ? -24.647 -15.301 18.398 1.00 98.44 446 LEU A CA 1
ATOM 3291 C C . LEU A 1 446 ? -26.147 -15.054 18.599 1.00 98.44 446 LEU A C 1
ATOM 3293 O O . LEU A 1 446 ? -26.576 -14.685 19.699 1.00 98.44 446 LEU A O 1
ATOM 3297 N N . TYR A 1 447 ? -26.954 -15.318 17.571 1.00 98.62 447 TYR A N 1
ATOM 3298 C CA . TYR A 1 447 ? -28.403 -15.150 17.623 1.00 98.62 447 TYR A CA 1
ATOM 3299 C C . TYR A 1 447 ? -29.063 -16.079 18.654 1.00 98.62 447 TYR A C 1
ATOM 3301 O O . TYR A 1 447 ? -29.785 -15.624 19.548 1.00 98.62 447 TYR A O 1
ATOM 3309 N N . SER A 1 448 ? -28.742 -17.372 18.615 1.00 98.38 448 SER A N 1
ATOM 3310 C CA . SER A 1 448 ? -29.264 -18.373 19.552 1.00 98.38 448 SER A CA 1
ATOM 3311 C C . SER A 1 448 ? -28.877 -18.055 21.000 1.00 98.38 448 SER A C 1
ATOM 3313 O O . SER A 1 448 ? -29.695 -18.168 21.923 1.00 98.38 448 SER A O 1
ATOM 3315 N N . ALA A 1 449 ? -27.640 -17.600 21.225 1.00 98.25 449 ALA A N 1
ATOM 3316 C CA . ALA A 1 449 ? -27.180 -17.160 22.537 1.00 98.25 449 ALA A CA 1
ATOM 3317 C C . ALA A 1 449 ? -27.915 -15.897 23.018 1.00 98.25 449 ALA A C 1
ATOM 3319 O O . ALA A 1 449 ? -28.227 -15.798 24.213 1.00 98.25 449 ALA A O 1
ATOM 3320 N N . ALA A 1 450 ? -28.232 -14.960 22.116 1.00 98.12 450 ALA A N 1
ATOM 3321 C CA . ALA A 1 450 ? -29.024 -13.774 22.430 1.00 98.12 450 ALA A CA 1
ATOM 3322 C C . ALA A 1 450 ? -30.440 -14.157 22.874 1.00 98.12 450 ALA A C 1
ATOM 3324 O O . ALA A 1 450 ? -30.852 -13.759 23.966 1.00 98.12 450 ALA A O 1
ATOM 3325 N N . LEU A 1 451 ? -31.146 -15.003 22.115 1.00 98.00 451 LEU A N 1
ATOM 3326 C CA . LEU A 1 451 ? -32.491 -15.475 22.472 1.00 98.00 451 LEU A CA 1
ATOM 3327 C C . LEU A 1 451 ? -32.508 -16.218 23.815 1.00 98.00 451 LEU A C 1
ATOM 3329 O O . LEU A 1 451 ? -33.321 -15.921 24.698 1.00 98.00 451 LEU A O 1
ATOM 3333 N N . LYS A 1 452 ? -31.555 -17.136 24.022 1.00 97.56 452 LYS A N 1
ATOM 3334 C CA . LYS A 1 452 ? -31.432 -17.898 25.274 1.00 97.56 452 LYS A CA 1
ATOM 3335 C C . LYS A 1 452 ? -31.243 -16.983 26.482 1.00 97.56 452 LYS A C 1
ATOM 3337 O O . LYS A 1 452 ? -31.825 -17.222 27.542 1.00 97.56 452 LYS A O 1
ATOM 3342 N N . ASN A 1 453 ? -30.423 -15.942 26.357 1.00 96.50 453 ASN A N 1
ATOM 3343 C CA . ASN A 1 453 ? -30.171 -15.013 27.455 1.00 96.50 453 ASN A CA 1
ATOM 3344 C C . ASN A 1 453 ? -31.284 -13.966 27.614 1.00 96.50 453 ASN A C 1
ATOM 3346 O O . ASN A 1 453 ? -31.586 -13.592 28.745 1.00 96.50 453 ASN A O 1
ATOM 3350 N N . LEU A 1 454 ? -31.983 -13.579 26.546 1.00 96.00 454 LEU A N 1
ATOM 3351 C CA . LEU A 1 454 ? -33.201 -12.768 26.634 1.00 96.00 454 LEU A CA 1
ATOM 3352 C C . LEU A 1 454 ? -34.293 -13.488 27.433 1.00 96.00 454 LEU A C 1
ATOM 3354 O O . LEU A 1 454 ? -34.903 -12.889 28.319 1.00 96.00 454 LEU A O 1
ATOM 3358 N N . ALA A 1 455 ? -34.481 -14.792 27.209 1.00 95.00 455 ALA A N 1
ATOM 3359 C CA . ALA A 1 455 ? -35.407 -15.606 27.995 1.00 95.00 455 ALA A CA 1
ATOM 3360 C C . ALA A 1 455 ? -35.032 -15.649 29.489 1.00 95.00 455 ALA A C 1
ATOM 3362 O O . ALA A 1 455 ? -35.905 -15.551 30.352 1.00 95.00 455 ALA A O 1
ATOM 3363 N N . LYS A 1 456 ? -33.735 -15.732 29.824 1.00 93.06 456 LYS A N 1
ATOM 3364 C CA . LYS A 1 456 ? -33.269 -15.638 31.222 1.00 93.06 456 LYS A CA 1
ATOM 3365 C C . LYS A 1 456 ? -33.510 -14.251 31.813 1.00 93.06 456 LYS A C 1
ATOM 3367 O O . LYS A 1 456 ? -33.970 -14.142 32.945 1.00 93.06 456 LYS A O 1
ATOM 3372 N N . LEU A 1 457 ? -33.220 -13.198 31.054 1.00 92.19 457 LEU A N 1
ATOM 3373 C CA . LEU A 1 457 ? -33.415 -11.820 31.493 1.00 92.19 457 LEU A CA 1
ATOM 3374 C C . LEU A 1 457 ? -34.895 -11.528 31.784 1.00 92.19 457 LEU A C 1
ATOM 3376 O O . LEU A 1 457 ? -35.191 -10.890 32.792 1.00 92.19 457 LEU A O 1
ATOM 3380 N N . ARG A 1 458 ? -35.818 -12.063 30.971 1.00 93.69 458 ARG A N 1
ATOM 3381 C CA . ARG A 1 458 ? -37.271 -12.000 31.218 1.00 93.69 458 ARG A CA 1
ATOM 3382 C C . ARG A 1 458 ? -37.667 -12.619 32.555 1.00 93.69 458 ARG A C 1
ATOM 3384 O O . ARG A 1 458 ? -38.487 -12.042 33.258 1.00 93.69 458 ARG A O 1
ATOM 3391 N N . LYS A 1 459 ? -37.070 -13.754 32.933 1.00 91.25 459 LYS A N 1
ATOM 3392 C CA . LYS A 1 459 ? -37.321 -14.387 34.241 1.00 91.25 459 LYS A CA 1
ATOM 3393 C C . LYS A 1 459 ? -36.807 -13.543 35.413 1.00 91.25 459 LYS A C 1
ATOM 3395 O O . LYS A 1 459 ? -37.384 -13.604 36.487 1.00 91.25 459 LYS A O 1
ATOM 3400 N N . LEU A 1 460 ? -35.743 -12.761 35.209 1.00 87.75 460 LEU A N 1
ATOM 3401 C CA . LEU A 1 460 ? -35.135 -11.929 36.256 1.00 87.75 460 LEU A CA 1
ATOM 3402 C C . LEU A 1 460 ? -35.801 -10.557 36.423 1.00 87.75 460 LEU A C 1
ATOM 3404 O O . LEU A 1 460 ? -35.866 -10.050 37.535 1.00 87.75 460 LEU A O 1
ATOM 3408 N N . ARG A 1 461 ? -36.234 -9.920 35.328 1.00 87.19 461 ARG A N 1
ATOM 3409 C CA . ARG A 1 461 ? -36.721 -8.524 35.335 1.00 87.19 461 ARG A CA 1
ATOM 3410 C C . ARG A 1 461 ? -38.154 -8.355 34.826 1.00 87.19 461 ARG A C 1
ATOM 3412 O O . ARG A 1 461 ? -38.612 -7.225 34.687 1.00 87.19 461 ARG A O 1
ATOM 3419 N N . GLY A 1 462 ? -38.845 -9.446 34.509 1.00 84.81 462 GLY A N 1
ATOM 3420 C CA . GLY A 1 462 ? -40.143 -9.406 33.843 1.00 84.81 462 GLY A CA 1
ATOM 3421 C C . GLY A 1 462 ? -40.047 -9.063 32.351 1.00 84.81 462 GLY A C 1
ATOM 3422 O O . GLY A 1 462 ? -38.972 -8.852 31.782 1.00 84.81 462 GLY A O 1
ATOM 3423 N N . ASN A 1 463 ? -41.201 -9.032 31.682 1.00 84.81 463 ASN A N 1
ATOM 3424 C CA . ASN A 1 463 ? -41.298 -8.814 30.239 1.00 84.81 463 ASN A CA 1
ATOM 3425 C C . ASN A 1 463 ? -41.324 -7.315 29.887 1.00 84.81 463 ASN A C 1
ATOM 3427 O O . ASN A 1 463 ? -42.387 -6.739 29.661 1.00 84.81 463 ASN A O 1
ATOM 3431 N N . SER A 1 464 ? -40.154 -6.674 29.854 1.00 86.31 464 SER A N 1
ATOM 3432 C CA . SER A 1 464 ? -40.037 -5.239 29.567 1.00 86.31 464 SER A CA 1
ATOM 3433 C C . SER A 1 464 ? -40.084 -4.911 28.068 1.00 86.31 464 SER A C 1
ATOM 3435 O O . SER A 1 464 ? -39.644 -5.693 27.220 1.00 86.31 464 SER A O 1
ATOM 3437 N N . ALA A 1 465 ? -40.553 -3.704 27.729 1.00 88.75 465 ALA A N 1
ATOM 3438 C CA . ALA A 1 465 ? -40.530 -3.189 26.355 1.00 88.75 465 ALA A CA 1
ATOM 3439 C C . ALA A 1 465 ? -39.104 -3.157 25.768 1.00 88.75 465 ALA A C 1
ATOM 3441 O O . ALA A 1 465 ? -38.898 -3.505 24.606 1.00 88.75 465 ALA A O 1
ATOM 3442 N N . ALA A 1 466 ? -38.102 -2.830 26.593 1.00 87.31 466 ALA A N 1
ATOM 3443 C CA . ALA A 1 466 ? -36.693 -2.862 26.206 1.00 87.31 466 ALA A CA 1
ATOM 3444 C C . ALA A 1 466 ? -36.215 -4.279 25.834 1.00 87.31 466 ALA A C 1
ATOM 3446 O O . ALA A 1 466 ? -35.496 -4.445 24.851 1.00 87.31 466 ALA A O 1
ATOM 3447 N N . GLY A 1 467 ? -36.650 -5.308 26.572 1.00 90.44 467 GLY A N 1
ATOM 3448 C CA . GLY A 1 467 ? -36.345 -6.706 26.254 1.00 90.44 467 GLY A CA 1
ATOM 3449 C C . GLY A 1 467 ? -36.964 -7.159 24.929 1.00 90.44 467 GLY A C 1
ATOM 3450 O O . GLY A 1 467 ? -36.283 -7.783 24.120 1.00 90.44 467 GLY A O 1
ATOM 3451 N N . LYS A 1 468 ? -38.225 -6.787 24.665 1.00 92.75 468 LYS A N 1
ATOM 3452 C CA . LYS A 1 468 ? -38.892 -7.050 23.373 1.00 92.75 468 LYS A CA 1
ATOM 3453 C C . LYS A 1 468 ? -38.192 -6.342 22.207 1.00 92.75 468 LYS A C 1
ATOM 3455 O O . LYS A 1 468 ? -38.025 -6.931 21.144 1.00 92.75 468 LYS A O 1
ATOM 3460 N N . LYS A 1 469 ? -37.732 -5.100 22.412 1.00 95.25 469 LYS A N 1
ATOM 3461 C CA . LYS A 1 469 ? -36.956 -4.355 21.406 1.00 95.25 469 LYS A CA 1
ATOM 3462 C C . LYS A 1 469 ? -35.645 -5.069 21.063 1.00 95.25 469 LYS A C 1
ATOM 3464 O O . LYS A 1 469 ? -35.328 -5.197 19.887 1.00 95.25 469 LYS A O 1
ATOM 3469 N N . LEU A 1 470 ? -34.911 -5.557 22.066 1.00 95.69 470 LEU A N 1
ATOM 3470 C CA . LEU A 1 470 ? -33.663 -6.300 21.851 1.00 95.69 470 LEU A CA 1
ATOM 3471 C C . LEU A 1 470 ? -33.881 -7.618 21.100 1.00 95.69 470 LEU A C 1
ATOM 3473 O O . LEU A 1 470 ? -33.062 -7.962 20.258 1.00 95.69 470 LEU A O 1
ATOM 3477 N N . GLU A 1 471 ? -34.980 -8.327 21.357 1.00 96.06 471 GLU A N 1
ATOM 3478 C CA . GLU A 1 471 ? -35.329 -9.543 20.609 1.00 96.06 471 GLU A CA 1
ATOM 3479 C C . GLU A 1 471 ? -35.616 -9.245 19.132 1.00 96.06 471 GLU A C 1
ATOM 3481 O O . GLU A 1 471 ? -35.079 -9.920 18.256 1.00 96.06 471 GLU A O 1
ATOM 3486 N N . LYS A 1 472 ? -36.388 -8.185 18.845 1.00 97.38 472 LYS A N 1
ATOM 3487 C CA . LYS A 1 472 ? -36.653 -7.749 17.465 1.00 97.38 472 LYS A CA 1
ATOM 3488 C C . LYS A 1 472 ? -35.367 -7.342 16.741 1.00 97.38 472 LYS A C 1
ATOM 3490 O O . LYS A 1 472 ? -35.182 -7.708 15.587 1.00 97.38 472 LYS A O 1
ATOM 3495 N N . LEU A 1 473 ? -34.478 -6.613 17.421 1.00 97.62 473 LEU A N 1
ATOM 3496 C CA . LEU A 1 473 ? -33.173 -6.239 16.869 1.00 97.62 473 LEU A CA 1
ATOM 3497 C C . LEU A 1 473 ? -32.298 -7.468 16.607 1.00 97.62 473 LEU A C 1
ATOM 3499 O O . LEU A 1 473 ? -31.694 -7.552 15.548 1.00 97.62 473 LEU A O 1
ATOM 3503 N N . ALA A 1 474 ? -32.267 -8.441 17.524 1.00 97.94 474 ALA A N 1
ATOM 3504 C CA . ALA A 1 474 ? -31.500 -9.670 17.333 1.00 97.94 474 ALA A CA 1
ATOM 3505 C C . ALA A 1 474 ? -31.954 -10.433 16.078 1.00 97.94 474 ALA A C 1
ATOM 3507 O O . ALA A 1 474 ? -31.112 -10.889 15.312 1.00 97.94 474 ALA A O 1
ATOM 3508 N N . ALA A 1 475 ? -33.270 -10.534 15.857 1.00 98.31 475 ALA A N 1
ATOM 3509 C CA . ALA A 1 475 ? -33.831 -11.190 14.677 1.00 98.31 475 ALA A CA 1
ATOM 3510 C C . ALA A 1 475 ? -33.535 -10.416 13.381 1.00 98.31 475 ALA A C 1
ATOM 3512 O O . ALA A 1 475 ? -33.150 -11.018 12.384 1.00 98.31 475 ALA A O 1
ATOM 3513 N N . ALA A 1 476 ? -33.668 -9.085 13.403 1.00 98.00 476 ALA A N 1
ATOM 3514 C CA . ALA A 1 476 ? -33.380 -8.246 12.242 1.00 98.00 476 ALA A CA 1
ATOM 3515 C C . ALA A 1 476 ? -31.901 -8.323 11.827 1.00 98.00 476 ALA A C 1
ATOM 3517 O O . ALA A 1 476 ? -31.603 -8.510 10.651 1.00 98.00 476 ALA A O 1
ATOM 3518 N N . GLU A 1 477 ? -30.977 -8.236 12.789 1.00 97.88 477 GLU A N 1
ATOM 3519 C CA . GLU A 1 477 ? -29.538 -8.317 12.510 1.00 97.88 477 GLU A CA 1
ATOM 3520 C C . GLU A 1 477 ? -29.107 -9.713 12.061 1.00 97.88 477 GLU A C 1
ATOM 3522 O O . GLU A 1 477 ? -28.235 -9.840 11.209 1.00 97.88 477 GLU A O 1
ATOM 3527 N N . HIS A 1 478 ? -29.729 -10.769 12.591 1.00 98.56 478 HIS A N 1
ATOM 3528 C CA . HIS A 1 478 ? -29.483 -12.134 12.125 1.00 98.56 478 HIS A CA 1
ATOM 3529 C C . HIS A 1 478 ? -29.960 -12.347 10.689 1.00 98.56 478 HIS A C 1
ATOM 3531 O O . HIS A 1 478 ? -29.191 -12.825 9.861 1.00 98.56 478 HIS A O 1
ATOM 3537 N N . SER A 1 479 ? -31.174 -11.897 10.361 1.00 98.38 479 SER A N 1
ATOM 3538 C CA . SER A 1 479 ? -31.678 -11.947 8.986 1.00 98.38 479 SER A CA 1
ATOM 3539 C C . SER A 1 479 ? -30.778 -11.175 8.022 1.00 98.38 479 SER A C 1
ATOM 3541 O O . SER A 1 479 ? -30.517 -11.655 6.921 1.00 98.38 479 SER A O 1
ATOM 3543 N N . LYS A 1 480 ? -30.281 -10.001 8.435 1.00 98.06 480 LYS A N 1
ATOM 3544 C CA . LYS A 1 480 ? -29.347 -9.214 7.629 1.00 98.06 480 LYS A CA 1
ATOM 3545 C C . LYS A 1 480 ? -28.019 -9.948 7.435 1.00 98.06 480 LYS A C 1
ATOM 3547 O O . LYS A 1 480 ? -27.560 -10.048 6.307 1.00 98.06 480 LYS A O 1
ATOM 3552 N N . ALA A 1 481 ? -27.443 -10.519 8.494 1.00 98.00 481 ALA A N 1
ATOM 3553 C CA . ALA A 1 481 ? -26.210 -11.303 8.399 1.00 98.00 481 ALA A CA 1
ATOM 3554 C C . ALA A 1 481 ? -26.325 -12.442 7.367 1.00 98.00 481 ALA A C 1
ATOM 3556 O O . ALA A 1 481 ? -25.425 -12.627 6.551 1.00 98.00 481 ALA A O 1
ATOM 3557 N N . LEU A 1 482 ? -27.446 -13.173 7.366 1.00 98.38 482 LEU A N 1
ATOM 3558 C CA . LEU A 1 482 ? -27.686 -14.253 6.405 1.00 98.38 482 LEU A CA 1
ATOM 3559 C C . LEU A 1 482 ? -27.890 -13.743 4.973 1.00 98.38 482 LEU A C 1
ATOM 3561 O O . LEU A 1 482 ? -27.436 -14.394 4.035 1.00 98.38 482 LEU A O 1
ATOM 3565 N N . GLN A 1 483 ? -28.548 -12.593 4.804 1.00 98.06 483 GLN A N 1
ATOM 3566 C CA . GLN A 1 483 ? -28.740 -11.970 3.496 1.00 98.06 483 GLN A CA 1
ATOM 3567 C C . GLN A 1 483 ? -27.406 -11.539 2.878 1.00 98.06 483 GLN A C 1
ATOM 3569 O O . GLN A 1 483 ? -27.139 -11.875 1.729 1.00 98.06 483 GLN A O 1
ATOM 3574 N N . GLU A 1 484 ? -26.559 -10.846 3.644 1.00 97.81 484 GLU A N 1
ATOM 3575 C CA . GLU A 1 484 ? -25.251 -10.381 3.163 1.00 97.81 484 GLU A CA 1
ATOM 3576 C C . GLU A 1 484 ? -24.338 -11.568 2.831 1.00 97.81 484 GLU A C 1
ATOM 3578 O O . GLU A 1 484 ? -23.750 -11.621 1.756 1.00 97.81 484 GLU A O 1
ATOM 3583 N N . ALA A 1 485 ? -24.294 -12.581 3.704 1.00 97.56 485 ALA A N 1
ATOM 3584 C CA . ALA A 1 485 ? -23.520 -13.796 3.455 1.00 97.56 485 ALA A CA 1
ATOM 3585 C C . ALA A 1 485 ? -24.049 -14.610 2.261 1.00 97.56 485 ALA A C 1
ATOM 3587 O O . ALA A 1 485 ? -23.280 -15.289 1.588 1.00 97.56 485 ALA A O 1
ATOM 3588 N N . GLY A 1 486 ? -25.358 -14.569 1.998 1.00 96.50 486 GLY A N 1
ATOM 3589 C CA . GLY A 1 486 ? -25.981 -15.237 0.855 1.00 96.50 486 GLY A CA 1
ATOM 3590 C C . GLY A 1 486 ? -25.746 -14.537 -0.484 1.00 96.50 486 GLY A C 1
ATOM 3591 O O . GLY A 1 486 ? -25.904 -15.173 -1.521 1.00 96.50 486 GLY A O 1
ATOM 3592 N N . ALA A 1 487 ? -25.364 -13.258 -0.468 1.00 96.19 487 ALA A N 1
ATOM 3593 C CA . ALA A 1 487 ? -25.028 -12.497 -1.668 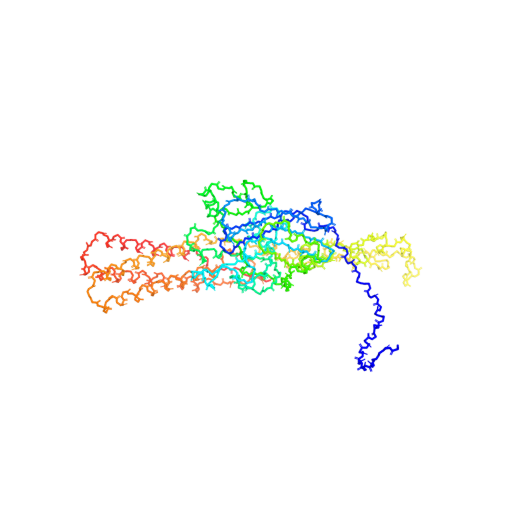1.00 96.19 487 ALA A CA 1
ATOM 3594 C C . ALA A 1 487 ? -23.575 -12.715 -2.130 1.00 96.19 487 ALA A C 1
ATOM 3596 O O . ALA A 1 487 ? -23.217 -12.334 -3.243 1.00 96.19 487 ALA A O 1
ATOM 3597 N N . VAL A 1 488 ? -22.740 -13.350 -1.301 1.00 96.50 488 VAL A N 1
ATOM 3598 C CA . VAL A 1 488 ? -21.376 -13.730 -1.678 1.00 96.50 488 VAL A CA 1
ATOM 3599 C C . VAL A 1 488 ? -21.425 -14.892 -2.683 1.00 96.50 488 VAL A C 1
ATOM 3601 O O . VAL A 1 488 ? -22.038 -15.922 -2.379 1.00 96.50 488 VAL A O 1
ATOM 3604 N N . PRO A 1 489 ? -20.766 -14.784 -3.855 1.00 95.62 489 PRO A N 1
ATOM 3605 C CA . PRO A 1 489 ? -20.664 -15.881 -4.811 1.00 95.62 489 PRO A CA 1
ATOM 3606 C C . PRO A 1 489 ? -20.076 -17.134 -4.160 1.00 95.62 489 PRO A C 1
ATOM 3608 O O . PRO A 1 489 ? -19.112 -17.059 -3.396 1.00 95.62 489 PRO A O 1
ATOM 3611 N N . SER A 1 490 ? -20.626 -18.305 -4.485 1.00 94.62 490 SER A N 1
ATOM 3612 C CA . SER A 1 490 ? -20.157 -19.584 -3.932 1.00 94.62 490 SER A CA 1
ATOM 3613 C C . SER A 1 490 ? -18.734 -19.937 -4.365 1.00 94.62 490 SER A C 1
ATOM 3615 O O . SER A 1 490 ? -18.053 -20.696 -3.673 1.00 94.62 490 SER A O 1
ATOM 3617 N N . GLN A 1 491 ? -18.281 -19.390 -5.491 1.00 94.06 491 GLN A N 1
ATOM 3618 C CA . GLN A 1 491 ? -16.958 -19.607 -6.055 1.00 94.06 491 GLN A CA 1
ATOM 3619 C C . GLN A 1 491 ? -16.536 -18.432 -6.940 1.00 94.06 491 GLN A C 1
ATOM 3621 O O . GLN A 1 491 ? -17.379 -17.645 -7.374 1.00 94.06 491 GLN A O 1
ATOM 3626 N N . TYR A 1 492 ? -15.246 -18.363 -7.244 1.00 94.06 492 TYR A N 1
ATOM 3627 C CA . TYR A 1 492 ? -14.659 -17.446 -8.218 1.00 94.06 492 TYR A CA 1
ATOM 3628 C C . TYR A 1 492 ? -13.572 -18.145 -9.036 1.00 94.06 492 TYR A C 1
ATOM 3630 O O . TYR A 1 492 ? -13.081 -19.205 -8.651 1.00 94.06 492 TYR A O 1
ATOM 3638 N N . SER A 1 493 ? -13.205 -17.566 -10.171 1.00 93.44 493 SER A N 1
ATOM 3639 C CA . SER A 1 493 ? -12.195 -18.099 -11.080 1.00 93.44 493 SER A CA 1
ATOM 3640 C C . SER A 1 493 ? -10.797 -17.600 -10.712 1.00 93.44 493 SER A C 1
ATOM 3642 O O . SER A 1 493 ? -10.583 -16.414 -10.466 1.00 93.44 493 SER A O 1
ATOM 3644 N N . SER A 1 494 ? -9.829 -18.511 -10.719 1.00 89.94 494 SER A N 1
ATOM 3645 C CA . SER A 1 494 ? -8.397 -18.225 -10.662 1.00 89.94 494 SER A CA 1
ATOM 3646 C C . SER A 1 494 ? -7.759 -18.796 -11.921 1.00 89.94 494 SER A C 1
ATOM 3648 O O . SER A 1 494 ? -7.853 -19.996 -12.165 1.00 89.94 494 SER A O 1
ATOM 3650 N N . CYS A 1 495 ? -7.177 -17.933 -12.749 1.00 86.31 495 CYS A N 1
ATOM 3651 C CA . CYS A 1 495 ? -6.624 -18.320 -14.042 1.00 86.31 495 CYS A CA 1
ATOM 3652 C C . CYS A 1 495 ? -5.100 -18.237 -14.002 1.00 86.31 495 CYS A C 1
ATOM 3654 O O . CYS A 1 495 ? -4.563 -17.219 -13.563 1.00 86.31 495 CYS A O 1
ATOM 3656 N N . ASN A 1 496 ? -4.436 -19.308 -14.442 1.00 71.56 496 ASN A N 1
ATOM 3657 C CA . ASN A 1 496 ? -2.975 -19.430 -14.460 1.00 71.56 496 ASN A CA 1
ATOM 3658 C C . ASN A 1 496 ? -2.427 -19.202 -15.834 1.00 71.56 496 ASN A C 1
ATOM 3660 O O . ASN A 1 496 ? -2.990 -19.773 -16.791 1.00 71.56 496 ASN A O 1
#